Protein AF-0000000080019952 (afdb_homodimer)

Foldseek 3Di:
DPPPPQCQLAAPDDPLQLQFFAQLVPLAHWDDHNFWIFHPPPVCRDTWGQDPNATEREDPVQDPDDSVLPNPVVRHPDDDDDPVVVVVVVVFQDLDDFACLLVVLVVLVVVLCVVPVQFEEEEEAPQDPDPNCVVVVPDPSYHYAYEYCHDHPRHRYHYDLLGGRGAFQQGLEYEYEAPLQQDPDSLSSLVSVLRNHHAFRKYKYKYFALADDDPPPRGHDHDQQLRVVQSNQQWAFPDKFFRFFQLSSVLRVQLVVQLVVDDDPVVNVVSNSVSRNVRSCSRVCCVVCRPPQQRSVHGGMMMTMTTRHRDGHDPVNSVVPRRHDDDPDD/DPPPPQCQLAAPDDPLQLQFFAQLVPLAHWDDHNFWIFHPPPVCRDTWGQDPNATEREDPVQDPDDSVLPNPVVRHPDDDDDPVVVVVVVVFQDLDDFACLLVVLVVLVVVLCVVPVQFEEEEEAPQDPDPNCVVVVPDPSYHYAYEYCHDHPRHRYHYDLLGGRGAFQQGLEYEYEAPLQQDPDSLSSLVSVLRNHHAFRKYKYKYFALADDDPPPRGHDHDQQLRVVQSNQQWAFPDKFFRFFQLSSVLRVQLVVQLVVDDDPVVNVVSNSVSRNVRSCSRVCCVVCRPPQQRSVHGGMMMTMTTRHRDGHDPVNSVVPRRHDDDPDD

Sequence (660 aa):
MNTTATTNFPLKLTTSIQQLLCCPICYSRLALTPSQLECKNSQCRACFPVINETPILINEISSLFSINDFVNYNHSHLKPKSKLERLLINLIPGINLNITTKANYQKFIELLLEQNQNPRVLVIGGSVVGKGMEPLLSVPEIELIETDVAFGSRISVICDAHNLPFERGSFDGVVVQAVLEHVVDPNRCVEEIYRVLKPHGLVYSETPFMQQVHLGKYDFTRFTHLGHRRLFRKFAEIDSGAVCGPGMALAWSYQYFLLSFVSKPLTRALVKAFARITLFWLKYFDYYLINQPGTFDSASGYYFLGMKSEKILSDKELLTLYKGTQSSSFMNTTATTNFPLKLTTSIQQLLCCPICYSRLALTPSQLECKNSQCRACFPVINETPILINEISSLFSINDFVNYNHSHLKPKSKLERLLINLIPGINLNITTKANYQKFIELLLEQNQNPRVLVIGGSVVGKGMEPLLSVPEIELIETDVAFGSRISVICDAHNLPFERGSFDGVVVQAVLEHVVDPNRCVEEIYRVLKPHGLVYSETPFMQQVHLGKYDFTRFTHLGHRRLFRKFAEIDSGAVCGPGMALAWSYQYFLLSFVSKPLTRALVKAFARITLFWLKYFDYYLINQPGTFDSASGYYFLGMKSEKILSDKELLTLYKGTQSSSF

Radius of gyration: 26.47 Å; Cα contacts (8 Å, |Δi|>4): 1449; chains: 2; bounding box: 64×86×75 Å

pLDDT: mean 92.88, std 11.41, range [26.47, 98.95]

Structure (mmCIF, N/CA/C/O backbone):
data_AF-0000000080019952-model_v1
#
loop_
_entity.id
_entity.type
_entity.pdbx_description
1 polymer 'Methyltransferase type 11'
#
loop_
_atom_site.group_PDB
_atom_site.id
_atom_site.type_symbol
_atom_site.label_atom_id
_atom_site.label_alt_id
_atom_site.label_comp_id
_atom_site.label_asym_id
_atom_site.label_entity_id
_atom_site.label_seq_id
_atom_site.pdbx_PDB_ins_code
_atom_site.Cartn_x
_atom_site.Cartn_y
_atom_site.Cartn_z
_atom_site.occupancy
_atom_site.B_iso_or_equiv
_atom_site.auth_seq_id
_atom_site.auth_comp_id
_atom_site.auth_asym_id
_atom_site.auth_atom_id
_atom_site.pdbx_PDB_model_num
ATOM 1 N N . MET A 1 1 ? -35.501 48.909 16.985 1 26.47 1 MET A N 1
ATOM 2 C CA . MET A 1 1 ? -34.323 48.523 16.213 1 26.47 1 MET A CA 1
ATOM 3 C C . MET A 1 1 ? -33.602 47.35 16.869 1 26.47 1 MET A C 1
ATOM 5 O O . MET A 1 1 ? -32.896 47.528 17.863 1 26.47 1 MET A O 1
ATOM 9 N N . ASN A 1 2 ? -34.292 46.211 17.163 1 28.04 2 ASN A N 1
ATOM 10 C CA . ASN A 1 2 ? -33.883 44.975 17.822 1 28.04 2 ASN A CA 1
ATOM 11 C C . ASN A 1 2 ? -32.632 44.385 17.178 1 28.04 2 ASN A C 1
ATOM 13 O O . ASN A 1 2 ? -32.676 43.919 16.038 1 28.04 2 ASN A O 1
ATOM 17 N N . THR A 1 3 ? -31.439 44.998 17.419 1 31.35 3 THR A N 1
ATOM 18 C CA . THR A 1 3 ? -30.135 44.449 17.066 1 31.35 3 THR A CA 1
ATOM 19 C C . THR A 1 3 ? -30.026 42.991 17.502 1 31.35 3 THR A C 1
ATOM 21 O O . THR A 1 3 ? -29.983 42.697 18.699 1 31.35 3 THR A O 1
ATOM 24 N N . THR A 1 4 ? -30.791 42.094 16.897 1 32.56 4 THR A N 1
ATOM 25 C CA . THR A 1 4 ? -30.555 40.674 17.135 1 32.56 4 THR A CA 1
ATOM 26 C C . THR A 1 4 ? -29.06 40.378 17.199 1 32.56 4 THR A C 1
ATOM 28 O O . THR A 1 4 ? -28.339 40.578 16.219 1 32.56 4 THR A O 1
ATOM 31 N N . ALA A 1 5 ? -28.529 40.635 18.323 1 36.5 5 ALA A N 1
ATOM 32 C CA . ALA A 1 5 ? -27.183 40.166 18.641 1 36.5 5 ALA A CA 1
ATOM 33 C C . ALA A 1 5 ? -26.95 38.758 18.099 1 36.5 5 ALA A C 1
ATOM 35 O O . ALA A 1 5 ? -27.521 37.789 18.605 1 36.5 5 ALA A O 1
ATOM 36 N N . THR A 1 6 ? -26.87 38.527 16.767 1 37.59 6 THR A N 1
ATOM 37 C CA . THR A 1 6 ? -26.361 37.267 16.236 1 37.59 6 THR A CA 1
ATOM 38 C C . THR A 1 6 ? -25.173 36.774 17.059 1 37.59 6 THR A C 1
ATOM 40 O O . THR A 1 6 ? -24.116 37.409 17.074 1 37.59 6 THR A O 1
ATOM 43 N N . THR A 1 7 ? -25.314 36.374 18.241 1 39.52 7 THR A N 1
ATOM 44 C CA . THR A 1 7 ? -24.269 35.722 19.024 1 39.52 7 THR A CA 1
ATOM 45 C C . THR A 1 7 ? -23.422 34.81 18.141 1 39.52 7 THR A C 1
ATOM 47 O O . THR A 1 7 ? -23.85 33.711 17.783 1 39.52 7 THR A O 1
ATOM 50 N N . ASN A 1 8 ? -22.78 35.261 17.062 1 47.23 8 ASN A N 1
ATOM 51 C CA . ASN A 1 8 ? -21.89 34.591 16.119 1 47.23 8 ASN A CA 1
ATOM 52 C C . ASN A 1 8 ? -20.83 33.764 16.841 1 47.23 8 ASN A C 1
ATOM 54 O O . ASN A 1 8 ? -20.024 34.305 17.599 1 47.23 8 ASN A O 1
ATOM 58 N N . PHE A 1 9 ? -21.187 32.612 17.364 1 56.49 9 PHE A N 1
ATOM 59 C CA . PHE A 1 9 ? -20.141 31.713 17.836 1 56.49 9 PHE A CA 1
ATOM 60 C C . PHE A 1 9 ? -18.913 31.793 16.937 1 56.49 9 PHE A C 1
ATOM 62 O O . PHE A 1 9 ? -19.01 31.59 15.725 1 56.49 9 PHE A O 1
ATOM 69 N N . PRO A 1 10 ? -17.882 32.415 17.41 1 70.98 10 PRO A N 1
ATOM 70 C CA . PRO A 1 10 ? -16.713 32.669 16.565 1 70.98 10 PRO A CA 1
ATOM 71 C C . PRO A 1 10 ? -15.996 31.387 16.149 1 70.98 10 PRO A C 1
ATOM 73 O O . PRO A 1 10 ? -15.983 30.41 16.903 1 70.98 10 PRO A O 1
ATOM 76 N N . LEU A 1 11 ? -15.891 31.053 14.903 1 81.9 11 LEU A N 1
ATOM 77 C CA . LEU A 1 11 ? -15.007 30.02 14.376 1 81.9 11 LEU A CA 1
ATOM 78 C C . LEU A 1 11 ? -13.572 30.528 14.283 1 81.9 11 LEU A C 1
ATOM 80 O O . LEU A 1 11 ? -13.344 31.717 14.05 1 81.9 11 LEU A O 1
ATOM 84 N N . LYS A 1 12 ? -12.64 29.598 14.567 1 84.43 12 LYS A N 1
ATOM 85 C CA . LYS A 1 12 ? -11.224 29.899 14.379 1 84.43 12 LYS A CA 1
ATOM 86 C C . LYS A 1 12 ? -10.935 30.303 12.936 1 84.43 12 LYS A C 1
ATOM 88 O O . LYS A 1 12 ? -9.998 31.059 12.673 1 84.43 12 LYS A O 1
ATOM 93 N N . LEU A 1 13 ? -11.809 30.05 12.067 1 89.39 13 LEU A N 1
ATOM 94 C CA . LEU A 1 13 ? -11.633 30.295 10.64 1 89.39 13 LEU A CA 1
ATOM 95 C C . LEU A 1 13 ? -12.017 31.726 10.282 1 89.39 13 LEU A C 1
ATOM 97 O O . LEU A 1 13 ? -12.985 32.268 10.822 1 89.39 13 LEU A O 1
ATOM 101 N N . THR A 1 14 ? -11.277 32.297 9.392 1 88.14 14 THR A N 1
ATOM 102 C CA . THR A 1 14 ? -11.656 33.597 8.851 1 88.14 14 THR A CA 1
ATOM 103 C C . THR A 1 14 ? -12.99 33.508 8.115 1 88.14 14 THR A C 1
ATOM 105 O O . THR A 1 14 ? -13.415 32.421 7.719 1 88.14 14 THR A O 1
ATOM 108 N N . THR A 1 15 ? -13.59 34.621 7.928 1 89.21 15 THR A N 1
ATOM 109 C CA . THR A 1 15 ? -14.875 34.669 7.239 1 89.21 15 THR A CA 1
ATOM 110 C C . THR A 1 15 ? -14.744 34.138 5.815 1 89.21 15 THR A C 1
ATOM 112 O O . THR A 1 15 ? -15.628 33.43 5.327 1 89.21 15 THR A O 1
ATOM 115 N N . SER A 1 16 ? -13.672 34.461 5.248 1 90.39 16 SER A N 1
ATOM 116 C CA . SER A 1 16 ? -13.437 34.022 3.876 1 90.39 16 SER A CA 1
ATOM 117 C C . SER A 1 16 ? -13.369 32.501 3.786 1 90.39 16 SER A C 1
ATOM 119 O O . SER A 1 16 ? -13.876 31.907 2.833 1 90.39 16 SER A O 1
ATOM 121 N N . ILE A 1 17 ? -12.772 31.877 4.764 1 91.78 17 ILE A N 1
ATOM 122 C CA . ILE A 1 17 ? -12.631 30.425 4.759 1 91.78 17 ILE A CA 1
ATOM 123 C C . ILE A 1 17 ? -13.959 29.775 5.14 1 91.78 17 ILE A C 1
ATOM 125 O O . ILE A 1 17 ? -14.311 28.715 4.618 1 91.78 17 ILE A O 1
ATOM 129 N N . GLN A 1 18 ? -14.685 30.432 5.978 1 92.99 18 GLN A N 1
ATOM 130 C CA . GLN A 1 18 ? -15.992 29.92 6.375 1 92.99 18 GLN A CA 1
ATOM 131 C C . GLN A 1 18 ? -16.907 29.751 5.166 1 92.99 18 GLN A C 1
ATOM 133 O O . GLN A 1 18 ? -17.697 28.806 5.107 1 92.99 18 GLN A O 1
ATOM 138 N N . GLN A 1 19 ? -16.748 30.618 4.25 1 93.44 19 GLN A N 1
ATOM 139 C CA . GLN A 1 19 ? -17.589 30.606 3.058 1 93.44 19 GLN A CA 1
ATOM 140 C C . GLN A 1 19 ? -17.234 29.435 2.146 1 93.44 19 GLN A C 1
ATOM 142 O O . GLN A 1 19 ? -18.018 29.064 1.27 1 93.44 19 GLN A O 1
ATOM 147 N N . LEU A 1 20 ? -16.066 28.859 2.371 1 95.84 20 LEU A N 1
ATOM 148 C CA . LEU A 1 20 ? -15.613 27.75 1.54 1 95.84 20 LEU A CA 1
ATOM 149 C C . LEU A 1 20 ? -16.085 26.416 2.109 1 95.84 20 LEU A C 1
ATOM 151 O O . LEU A 1 20 ? -15.986 25.382 1.444 1 95.84 20 LEU A O 1
ATOM 155 N N . LEU A 1 21 ? -16.624 26.411 3.295 1 97.3 21 LEU A N 1
ATOM 156 C CA . LEU A 1 21 ? -17.043 25.172 3.94 1 97.3 21 LEU A CA 1
ATOM 157 C C . LEU A 1 21 ? -18.29 24.605 3.27 1 97.3 21 LEU A C 1
ATOM 159 O O . LEU A 1 21 ? -19.194 25.356 2.896 1 97.3 21 LEU A O 1
ATOM 163 N N . CYS A 1 22 ? -18.323 23.348 3.09 1 98.24 22 CYS A N 1
ATOM 164 C CA . CYS A 1 22 ? -19.511 22.65 2.61 1 98.24 22 CYS A CA 1
ATOM 165 C C . CYS A 1 22 ? -19.744 21.366 3.396 1 98.24 22 CYS A C 1
ATOM 167 O O . CYS A 1 22 ? -18.883 20.942 4.17 1 98.24 22 CYS A O 1
ATOM 169 N N . CYS A 1 23 ? -20.96 20.83 3.264 1 98.26 23 CYS A N 1
ATOM 170 C CA . CYS A 1 23 ? -21.339 19.593 3.939 1 98.26 23 CYS A CA 1
ATOM 171 C C . CYS A 1 23 ? -20.474 18.429 3.47 1 98.26 23 CYS A C 1
ATOM 173 O O . CYS A 1 23 ? -20.365 18.176 2.269 1 98.26 23 CYS A O 1
ATOM 175 N N . PRO A 1 24 ? -19.813 17.708 4.377 1 98.3 24 PRO A N 1
ATOM 176 C CA . PRO A 1 24 ? -18.972 16.583 3.962 1 98.3 24 PRO A CA 1
ATOM 177 C C . PRO A 1 24 ? -19.781 15.415 3.404 1 98.3 24 PRO A C 1
ATOM 179 O O . PRO A 1 24 ? -19.212 14.483 2.83 1 98.3 24 PRO A O 1
ATOM 182 N N . ILE A 1 25 ? -21.042 15.454 3.536 1 98.01 25 ILE A N 1
ATOM 183 C CA . ILE A 1 25 ? -21.903 14.359 3.103 1 98.01 25 ILE A CA 1
ATOM 184 C C . ILE A 1 25 ? -22.392 14.618 1.68 1 98.01 25 ILE A C 1
ATOM 186 O O . ILE A 1 25 ? -22.265 13.757 0.806 1 98.01 25 ILE A O 1
ATOM 190 N N . CYS A 1 26 ? -22.904 15.843 1.413 1 97.99 26 CYS A N 1
ATOM 191 C CA . CYS A 1 26 ? -23.534 16.073 0.118 1 97.99 26 CYS A CA 1
ATOM 192 C C . CYS A 1 26 ? -22.897 17.259 -0.595 1 97.99 26 CYS A C 1
ATOM 194 O O . CYS A 1 26 ? -23.301 17.611 -1.706 1 97.99 26 CYS A O 1
ATOM 196 N N . TYR A 1 27 ? -21.969 18.049 0.028 1 97.69 27 TYR A N 1
ATOM 197 C CA . TYR A 1 27 ? -21.167 19.14 -0.514 1 97.69 27 TYR A CA 1
ATOM 198 C C . TYR A 1 27 ? -22.016 20.388 -0.726 1 97.69 27 TYR A C 1
ATOM 200 O O . TYR A 1 27 ? -21.619 21.3 -1.455 1 97.69 27 TYR A O 1
ATOM 208 N N . SER A 1 28 ? -23.197 20.449 -0.088 1 97.83 28 SER A N 1
ATOM 209 C CA . SER A 1 28 ? -24.005 21.664 -0.109 1 97.83 28 SER A CA 1
ATOM 210 C C . SER A 1 28 ? -23.497 22.684 0.905 1 97.83 28 SER A C 1
ATOM 212 O O . SER A 1 28 ? -22.67 22.358 1.759 1 97.83 28 SER A O 1
ATOM 214 N N . ARG A 1 29 ? -24.035 23.859 0.804 1 96.44 29 ARG A N 1
ATOM 215 C CA . ARG A 1 29 ? -23.629 24.947 1.688 1 96.44 29 ARG A CA 1
ATOM 216 C C . ARG A 1 29 ? -24.074 24.681 3.122 1 96.44 29 ARG A C 1
ATOM 218 O O . ARG A 1 29 ? -25.063 23.982 3.352 1 96.44 29 ARG A O 1
ATOM 225 N N . LEU A 1 30 ? -23.301 25.255 4.015 1 96.23 30 LEU A N 1
ATOM 226 C CA . LEU A 1 30 ? -23.604 25.148 5.438 1 96.23 30 LEU A CA 1
ATOM 227 C C . LEU A 1 30 ? -24.073 26.488 5.995 1 96.23 30 LEU A C 1
ATOM 229 O O . LEU A 1 30 ? -23.637 27.545 5.532 1 96.23 30 LEU A O 1
ATOM 233 N N . ALA A 1 31 ? -24.954 26.423 6.919 1 93.24 31 ALA A N 1
ATOM 234 C CA . ALA A 1 31 ? -25.39 27.608 7.653 1 93.24 31 ALA A CA 1
ATOM 235 C C . ALA A 1 31 ? -24.92 27.557 9.104 1 93.24 31 ALA A C 1
ATOM 237 O O . ALA A 1 31 ? -25.055 26.53 9.772 1 93.24 31 ALA A O 1
ATOM 238 N N . LEU A 1 32 ? -24.274 28.605 9.486 1 89.61 32 LEU A N 1
ATOM 239 C CA . LEU A 1 32 ? -23.844 28.699 10.877 1 89.61 32 LEU A CA 1
ATOM 240 C C . LEU A 1 32 ? -25.001 29.124 11.775 1 89.61 32 LEU A C 1
ATOM 242 O O . LEU A 1 32 ? -25.668 30.124 11.503 1 89.61 32 LEU A O 1
ATOM 246 N N . THR A 1 33 ? -25.254 28.302 12.732 1 85 33 THR A N 1
ATOM 247 C CA . THR A 1 33 ? -26.196 28.634 13.795 1 85 33 THR A CA 1
ATOM 248 C C . THR A 1 33 ? -25.463 28.863 15.114 1 85 33 THR A C 1
ATOM 250 O O . THR A 1 33 ? -24.24 28.725 15.184 1 85 33 THR A O 1
ATOM 253 N N . PRO A 1 34 ? -26.113 29.357 16.169 1 79.3 34 PRO A N 1
ATOM 254 C CA . PRO A 1 34 ? -25.426 29.693 17.418 1 79.3 34 PRO A CA 1
ATOM 255 C C . PRO A 1 34 ? -24.64 28.518 17.995 1 79.3 34 PRO A C 1
ATOM 257 O O . PRO A 1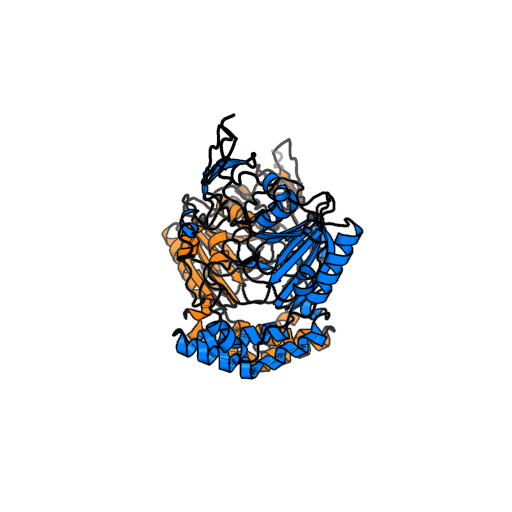 34 ? -23.676 28.72 18.738 1 79.3 34 PRO A O 1
ATOM 260 N N . SER A 1 35 ? -24.95 27.304 17.578 1 79.35 35 SER A N 1
ATOM 261 C CA . SER A 1 35 ? -24.266 26.223 18.281 1 79.35 35 SER A CA 1
ATOM 262 C C . SER A 1 35 ? -23.705 25.196 17.303 1 79.35 35 SER A C 1
ATOM 264 O O . SER A 1 35 ? -22.974 24.287 17.701 1 79.35 35 SER A O 1
ATOM 266 N N . GLN A 1 36 ? -24.031 25.308 16.099 1 92.37 36 GLN A N 1
ATOM 267 C CA . GLN A 1 36 ? -23.65 24.242 15.178 1 92.37 36 GLN A CA 1
ATOM 268 C C . GLN A 1 36 ? -23.702 24.723 13.73 1 92.37 36 GLN A C 1
ATOM 270 O O . GLN A 1 36 ? -24.103 25.857 13.461 1 92.37 36 GLN A O 1
ATOM 275 N N . LEU A 1 37 ? -23.138 23.974 12.878 1 95.3 37 LEU A N 1
ATOM 276 C CA . LEU A 1 37 ? -23.286 24.133 11.435 1 95.3 37 LEU A CA 1
ATOM 277 C C . LEU A 1 37 ? -24.325 23.162 10.885 1 95.3 37 LEU A C 1
ATOM 279 O O . LEU A 1 37 ? -24.332 21.983 11.245 1 95.3 37 LEU A O 1
ATOM 283 N N . GLU A 1 38 ? -25.213 23.699 9.995 1 96.09 38 GLU A N 1
ATOM 284 C CA . GLU A 1 38 ? -26.286 22.874 9.449 1 96.09 38 GLU A CA 1
ATOM 285 C C . GLU A 1 38 ? -26.264 22.879 7.923 1 96.09 38 GLU A C 1
ATOM 287 O O . GLU A 1 38 ? -26.087 23.93 7.303 1 96.09 38 GLU A O 1
ATOM 292 N N . CYS A 1 39 ? -26.428 21.694 7.365 1 97.36 39 CYS A N 1
ATOM 293 C CA . CYS A 1 39 ? -26.502 21.582 5.912 1 97.36 39 CYS A CA 1
ATOM 294 C C . CYS A 1 39 ? -27.765 22.245 5.377 1 97.36 39 CYS A C 1
ATOM 296 O O . CYS A 1 39 ? -28.86 22.01 5.891 1 97.36 39 CYS A O 1
ATOM 298 N N . LYS A 1 40 ? -27.697 23.021 4.294 1 96.12 40 LYS A N 1
ATOM 299 C CA . LYS A 1 40 ? -28.821 23.773 3.743 1 96.12 40 LYS A CA 1
ATOM 300 C C . LYS A 1 40 ? -29.638 22.915 2.782 1 96.12 40 LYS A C 1
ATOM 302 O O . LYS A 1 40 ? -30.721 23.317 2.35 1 96.12 40 LYS A O 1
ATOM 307 N N . ASN A 1 41 ? -29.013 21.783 2.345 1 96.85 41 ASN A N 1
ATOM 308 C CA . ASN A 1 41 ? -29.767 20.845 1.521 1 96.85 41 ASN A CA 1
ATOM 309 C C . ASN A 1 41 ? -30.901 20.193 2.307 1 96.85 41 ASN A C 1
ATOM 311 O O . ASN A 1 41 ? -30.654 19.442 3.253 1 96.85 41 ASN A O 1
ATOM 315 N N . SER A 1 42 ? -32.147 20.326 1.89 1 95.04 42 SER A N 1
ATOM 316 C CA . SER A 1 42 ? -33.336 19.873 2.606 1 95.04 42 SER A CA 1
ATOM 317 C C . SER A 1 42 ? -33.396 18.35 2.668 1 95.04 42 SER A C 1
ATOM 319 O O . SER A 1 42 ? -34.039 17.785 3.556 1 95.04 42 SER A O 1
ATOM 321 N N . GLN A 1 43 ? -32.721 17.668 1.814 1 96.27 43 GLN A N 1
ATOM 322 C CA . GLN A 1 43 ? -32.721 16.209 1.816 1 96.27 43 GLN A CA 1
ATOM 323 C C . GLN A 1 43 ? -31.679 15.661 2.786 1 96.27 43 GLN A C 1
ATOM 325 O O . GLN A 1 43 ? -31.854 14.576 3.346 1 96.27 43 GLN A O 1
ATOM 330 N N . CYS A 1 44 ? -30.6 16.347 3.053 1 96.06 44 CYS A N 1
ATOM 331 C CA . CYS A 1 44 ? -29.504 15.914 3.913 1 96.06 44 CYS A CA 1
ATOM 332 C C . CYS A 1 44 ? -29.715 16.388 5.345 1 96.06 44 CYS A C 1
ATOM 334 O O . CYS A 1 44 ? -29.755 15.578 6.273 1 96.06 44 CYS A O 1
ATOM 336 N N . ARG A 1 45 ? -29.842 17.606 5.724 1 92.46 45 ARG A N 1
ATOM 337 C CA . ARG A 1 45 ? -30.159 18.28 6.979 1 92.46 45 ARG A CA 1
ATOM 338 C C . ARG A 1 45 ? -29.156 17.912 8.067 1 92.46 45 ARG A C 1
ATOM 340 O O . ARG A 1 45 ? -29.486 17.931 9.255 1 92.46 45 ARG A O 1
ATOM 347 N N . ALA A 1 46 ? -27.964 17.47 7.631 1 96.28 46 ALA A N 1
ATOM 348 C CA . ALA A 1 46 ? -26.938 17.095 8.601 1 96.28 46 ALA A CA 1
ATOM 349 C C . ALA A 1 46 ? -26.541 18.287 9.468 1 96.28 46 ALA A C 1
ATOM 351 O O . ALA A 1 46 ? -26.537 19.428 9.002 1 96.28 46 ALA A O 1
ATOM 352 N N . CYS A 1 47 ? -26.245 18.008 10.736 1 95.96 47 CYS A N 1
ATOM 353 C CA . CYS A 1 47 ? -25.794 19.003 11.702 1 95.96 47 CYS A CA 1
ATOM 354 C C . CYS A 1 47 ? -24.42 18.644 12.255 1 95.96 47 CYS A C 1
ATOM 356 O O . CYS A 1 47 ? -24.139 17.474 12.518 1 95.96 47 CYS A O 1
ATOM 358 N N . PHE A 1 48 ? -23.609 19.614 12.39 1 96.87 48 PHE A N 1
ATOM 359 C CA . PHE A 1 48 ? -22.237 19.422 12.845 1 96.87 48 PHE A CA 1
ATOM 360 C C . PHE A 1 48 ? -21.914 20.359 14.003 1 96.87 48 PHE A C 1
ATOM 362 O O . PHE A 1 48 ? -22.029 21.579 13.871 1 96.87 48 PHE A O 1
ATOM 369 N N . PRO A 1 49 ? -21.496 19.873 15.109 1 95.04 49 PRO A N 1
ATOM 370 C CA . PRO A 1 49 ? -21.21 20.726 16.266 1 95.04 49 PRO A CA 1
ATOM 371 C C . PRO A 1 49 ? -19.917 21.522 16.106 1 95.04 49 PRO A C 1
ATOM 373 O O . PRO A 1 49 ? -19.081 21.187 15.264 1 95.04 49 PRO A O 1
ATOM 376 N N . VAL A 1 50 ? -19.792 22.599 16.854 1 93.96 50 VAL A N 1
ATOM 377 C CA . VAL A 1 50 ? -18.583 23.403 16.999 1 93.96 50 VAL A CA 1
ATOM 378 C C . VAL A 1 50 ? -18.059 23.296 18.43 1 93.96 50 VAL A C 1
ATOM 380 O O . VAL A 1 50 ? -18.764 23.636 19.382 1 93.96 50 VAL A O 1
ATOM 383 N N . ILE A 1 51 ? -16.883 22.733 18.501 1 90.32 51 ILE A N 1
ATOM 384 C CA . ILE A 1 51 ? -16.262 22.541 19.807 1 90.32 51 ILE A CA 1
ATOM 385 C C . ILE A 1 51 ? -15.011 23.41 19.916 1 90.32 51 ILE A C 1
ATOM 387 O O . ILE A 1 51 ? -14.082 23.275 19.116 1 90.32 51 ILE A O 1
ATOM 391 N N . ASN A 1 52 ? -14.939 24.312 20.923 1 87.27 52 ASN A N 1
ATOM 392 C CA . ASN A 1 52 ? -13.807 25.216 21.095 1 87.27 52 ASN A CA 1
ATOM 393 C 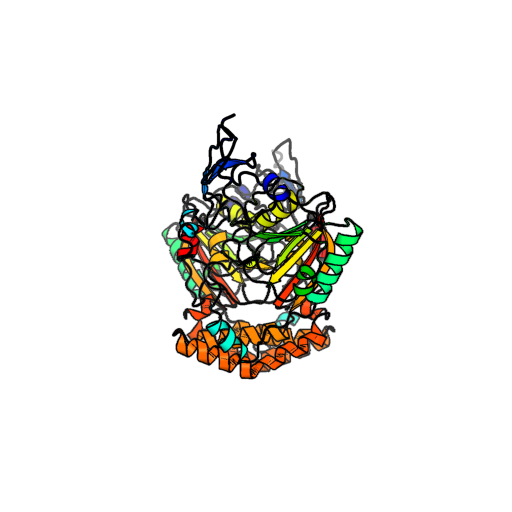C . ASN A 1 52 ? -13.48 25.957 19.802 1 87.27 52 ASN A C 1
ATOM 395 O O . ASN A 1 52 ? -12.341 25.922 19.333 1 87.27 52 ASN A O 1
ATOM 399 N N . GLU A 1 53 ? -14.538 26.456 19.163 1 90.73 53 GLU A N 1
ATOM 400 C CA . GLU A 1 53 ? -14.46 27.287 17.965 1 90.73 53 GLU A CA 1
ATOM 401 C C . GLU A 1 53 ? -14.018 26.471 16.754 1 90.73 53 GLU A C 1
ATOM 403 O O . GLU A 1 53 ? -13.67 27.032 15.713 1 90.73 53 GLU A O 1
ATOM 408 N N . THR A 1 54 ? -13.95 25.164 16.907 1 93.13 54 THR A N 1
ATOM 409 C CA . THR A 1 54 ? -13.548 24.276 15.822 1 93.13 54 THR A CA 1
ATOM 410 C C . THR A 1 54 ? -14.724 23.422 15.358 1 93.13 54 THR A C 1
ATOM 412 O O . THR A 1 54 ? -15.249 22.611 16.123 1 93.13 54 THR A O 1
ATOM 415 N N . PRO A 1 55 ? -15.162 23.602 14.137 1 95.76 55 PRO A N 1
ATOM 416 C CA . PRO A 1 55 ? -16.24 22.743 13.642 1 95.76 55 PRO A CA 1
ATOM 417 C C . PRO A 1 55 ? -15.801 21.292 13.456 1 95.76 55 PRO A C 1
ATOM 419 O O . PRO A 1 55 ? -14.671 21.035 13.033 1 95.76 55 PRO A O 1
ATOM 422 N N . ILE A 1 56 ? -16.669 20.341 13.784 1 95.94 56 ILE A N 1
ATOM 423 C CA . ILE A 1 56 ? -16.466 18.911 13.582 1 95.94 56 ILE A CA 1
ATOM 424 C C . ILE A 1 56 ? -17.274 18.441 12.374 1 95.94 56 ILE A C 1
ATOM 426 O O . ILE A 1 56 ? -18.462 18.133 12.497 1 95.94 56 ILE A O 1
ATOM 430 N N . LEU A 1 57 ? -16.66 18.378 11.242 1 97.73 57 LEU A N 1
ATOM 431 C CA . LEU A 1 57 ? -17.329 18.037 9.991 1 97.73 57 LEU A CA 1
ATOM 432 C C . LEU A 1 57 ? -16.915 16.649 9.514 1 97.73 57 LEU A C 1
ATOM 434 O O . LEU A 1 57 ? -16.019 16.517 8.678 1 97.73 57 LEU A O 1
ATOM 438 N N . ILE A 1 58 ? -17.556 15.631 9.987 1 97.18 58 ILE A N 1
ATOM 439 C CA . ILE A 1 58 ? -17.215 14.242 9.699 1 97.18 58 ILE A CA 1
ATOM 440 C C . ILE A 1 58 ? -18.403 13.546 9.038 1 97.18 58 ILE A C 1
ATOM 442 O O . ILE A 1 58 ? -19.532 13.631 9.529 1 97.18 58 ILE A O 1
ATOM 446 N N . ASN A 1 59 ? -18.236 12.978 7.906 1 97.46 59 ASN A N 1
ATOM 447 C CA . ASN A 1 59 ? -19.167 12.004 7.347 1 97.46 59 ASN A CA 1
ATOM 448 C C . ASN A 1 59 ? -19.003 10.634 7.998 1 97.46 59 ASN A C 1
ATOM 450 O O . ASN A 1 59 ? -18.161 9.839 7.577 1 97.46 59 ASN A O 1
ATOM 454 N N . GLU A 1 60 ? -19.8 10.286 8.919 1 94.44 60 GLU A N 1
ATOM 455 C CA . GLU A 1 60 ? -19.612 9.121 9.777 1 94.44 60 GLU A CA 1
ATOM 456 C C . GLU A 1 60 ? -19.792 7.823 8.994 1 94.44 60 GLU A C 1
ATOM 458 O O . GLU A 1 60 ? -19.296 6.771 9.403 1 94.44 60 GLU A O 1
ATOM 463 N N . ILE A 1 61 ? -20.495 7.892 7.888 1 91.92 61 ILE A N 1
ATOM 464 C CA . ILE A 1 61 ? -20.743 6.704 7.078 1 91.92 61 ILE A CA 1
ATOM 465 C C . ILE A 1 61 ? -19.447 6.259 6.405 1 91.92 61 ILE A C 1
ATOM 467 O O . ILE A 1 61 ? -19.214 5.062 6.222 1 91.92 61 ILE A O 1
ATOM 471 N N . SER A 1 62 ? -18.563 7.177 6.121 1 91.38 62 SER A N 1
ATOM 472 C CA . SER A 1 62 ? -17.368 6.869 5.342 1 91.38 62 SER A CA 1
ATOM 473 C C . SER A 1 62 ? -16.101 7.084 6.164 1 91.38 62 SER A C 1
ATOM 475 O O . SER A 1 62 ? -15 7.144 5.614 1 91.38 62 SER A O 1
ATOM 477 N N . SER A 1 63 ? -16.32 7.282 7.48 1 94.73 63 SER A N 1
ATOM 478 C CA . SER A 1 63 ? -15.173 7.59 8.328 1 94.73 63 SER A CA 1
ATOM 479 C C . SER A 1 63 ? -14.989 6.535 9.414 1 94.73 63 SER A C 1
ATOM 481 O O . SER A 1 63 ? -15.954 5.889 9.829 1 94.73 63 SER A O 1
ATOM 483 N N . LEU A 1 64 ? -13.754 6.387 9.758 1 94.03 64 LEU A N 1
ATOM 484 C CA . LEU A 1 64 ? -13.431 5.569 10.922 1 94.03 64 LEU A CA 1
ATOM 485 C C . LEU A 1 64 ? -13.893 6.247 12.208 1 94.03 64 LEU A C 1
ATOM 487 O O . LEU A 1 64 ? -14.005 5.598 13.25 1 94.03 64 LEU A O 1
ATOM 491 N N . PHE A 1 65 ? -14.126 7.517 12.12 1 93.44 65 PHE A N 1
ATOM 492 C CA . PHE A 1 65 ? -14.427 8.326 13.295 1 93.44 65 PHE A CA 1
ATOM 493 C C . PHE A 1 65 ? -15.889 8.756 13.297 1 93.44 65 PHE A C 1
ATOM 495 O O . PHE A 1 65 ? -16.514 8.851 12.239 1 93.44 65 PHE A O 1
ATOM 502 N N . SER A 1 66 ? -16.357 8.95 14.493 1 93.25 66 SER A N 1
ATOM 503 C CA . SER A 1 66 ? -17.681 9.525 14.707 1 93.25 66 SER A CA 1
ATOM 504 C C . SER A 1 66 ? -17.586 10.925 15.305 1 93.25 66 SER A C 1
ATOM 506 O O . SER A 1 66 ? -16.577 11.275 15.922 1 93.25 66 SER A O 1
ATOM 508 N N . ILE A 1 67 ? -18.586 11.692 15.058 1 94.26 67 ILE A N 1
ATOM 509 C CA . ILE A 1 67 ? -18.643 13.032 15.632 1 94.26 67 ILE A CA 1
ATOM 510 C C . ILE A 1 67 ? -18.516 12.948 17.151 1 94.26 67 ILE A C 1
ATOM 512 O O . ILE A 1 67 ? -17.818 13.757 17.767 1 94.26 67 ILE A O 1
ATOM 516 N N . ASN A 1 68 ? -19.094 11.943 17.727 1 92.1 68 ASN A N 1
ATOM 517 C CA . ASN A 1 68 ? -19.087 11.751 19.173 1 92.1 68 ASN A CA 1
ATOM 518 C C . ASN A 1 68 ? -17.671 11.55 19.705 1 92.1 68 ASN A C 1
ATOM 520 O O . ASN A 1 68 ? -17.411 11.769 20.889 1 92.1 68 ASN A O 1
ATOM 524 N N . ASP A 1 69 ? -16.738 11.149 18.855 1 91.03 69 ASP A N 1
ATOM 525 C CA . ASP A 1 69 ? -15.349 10.954 19.26 1 91.03 69 ASP A CA 1
ATOM 526 C C . ASP A 1 69 ? -14.692 12.284 19.625 1 91.03 69 ASP A C 1
ATOM 528 O O . ASP A 1 69 ? -13.645 12.307 20.276 1 91.03 69 ASP A O 1
ATOM 532 N N . PHE A 1 70 ? -15.307 13.375 19.232 1 91.29 70 PHE A N 1
ATOM 533 C CA . PHE A 1 70 ? -14.635 14.665 19.343 1 91.29 70 PHE A CA 1
ATOM 534 C C . PHE A 1 70 ? -15.414 15.604 20.256 1 91.29 70 PHE A C 1
ATOM 536 O O . PHE A 1 70 ? -14.964 16.717 20.538 1 91.29 70 PHE A O 1
ATOM 543 N N . VAL A 1 71 ? -16.555 15.242 20.675 1 87.18 71 VAL A N 1
ATOM 544 C CA . VAL A 1 71 ? -17.408 16.109 21.482 1 87.18 71 VAL A CA 1
ATOM 545 C C . VAL A 1 71 ? -16.754 16.358 22.84 1 87.18 71 VAL A C 1
ATOM 547 O O . VAL A 1 71 ? -16.822 17.467 23.374 1 87.18 71 VAL A O 1
ATOM 550 N N . ASN A 1 72 ? -16.173 15.22 23.256 1 81.52 72 ASN A N 1
ATOM 551 C CA . ASN A 1 72 ? -15.39 15.412 24.472 1 81.52 72 ASN A CA 1
ATOM 552 C C . ASN A 1 72 ? -13.933 15.737 24.155 1 81.52 72 ASN A C 1
ATOM 554 O O . ASN A 1 72 ? -13.138 14.837 23.879 1 81.52 72 ASN A O 1
ATOM 558 N N . TYR A 1 73 ? -13.614 16.907 24.238 1 73.91 73 TYR A N 1
ATOM 559 C CA . TYR A 1 73 ? -12.309 17.433 23.853 1 73.91 73 TYR A CA 1
ATOM 560 C C . TYR A 1 73 ? -11.188 16.698 24.577 1 73.91 73 TYR A C 1
ATOM 562 O O . TYR A 1 73 ? -10.134 16.432 23.995 1 73.91 73 TYR A O 1
ATOM 570 N N . ASN A 1 74 ? -11.473 16.329 25.759 1 67.14 74 ASN A N 1
ATOM 571 C CA . ASN A 1 74 ? -10.444 15.74 26.609 1 67.14 74 ASN A CA 1
ATOM 572 C C . ASN A 1 74 ? -10.263 14.252 26.322 1 67.14 74 ASN A C 1
ATOM 574 O O . ASN A 1 74 ? -9.276 13.649 26.746 1 67.14 74 ASN A O 1
ATOM 578 N N . HIS A 1 75 ? -11.201 13.713 25.618 1 64.79 75 HIS A N 1
ATOM 579 C CA . HIS A 1 75 ? -11.134 12.277 25.371 1 64.79 75 HIS A CA 1
ATOM 580 C C . HIS A 1 75 ? -10.885 11.983 23.895 1 64.79 75 HIS A C 1
ATOM 582 O O . HIS A 1 75 ? -11.289 10.933 23.391 1 64.79 75 HIS A O 1
ATOM 588 N N . SER A 1 76 ? -10.054 12.705 23.372 1 65.77 76 SER A N 1
ATOM 589 C CA . SER A 1 76 ? -9.819 12.407 21.963 1 65.77 76 SER A CA 1
ATOM 590 C C . SER A 1 76 ? -8.969 11.152 21.798 1 65.77 76 SER A C 1
ATOM 592 O O . SER A 1 76 ? -8.076 10.889 22.607 1 65.77 76 SER A O 1
ATOM 594 N N . HIS A 1 77 ? -9.383 10.262 20.89 1 68.68 77 HIS A N 1
ATOM 595 C CA . HIS A 1 77 ? -8.774 8.958 20.655 1 68.68 77 HIS A CA 1
ATOM 596 C C . HIS A 1 77 ? -7.349 9.102 20.132 1 68.68 77 HIS A C 1
ATOM 598 O O . HIS A 1 77 ? -6.481 8.286 20.45 1 68.68 77 HIS A O 1
ATOM 604 N N . LEU A 1 78 ? -7.099 10.133 19.384 1 77.54 78 LEU A N 1
ATOM 605 C CA . LEU A 1 78 ? -5.778 10.392 18.821 1 77.54 78 LEU A CA 1
ATOM 606 C C . LEU A 1 78 ? -5.16 11.642 19.439 1 77.54 78 LEU A C 1
ATOM 608 O O . LEU A 1 78 ? -5.738 12.728 19.362 1 77.54 78 LEU A O 1
ATOM 612 N N . LYS A 1 79 ? -4.196 11.464 20.293 1 72.86 79 LYS A N 1
ATOM 613 C CA . LYS A 1 79 ? -3.57 12.604 20.956 1 72.86 79 LYS A CA 1
ATOM 614 C C . LYS A 1 79 ? -2.062 12.618 20.719 1 72.86 79 LYS A C 1
ATOM 616 O O . LYS A 1 79 ? -1.43 11.562 20.647 1 72.86 79 LYS A O 1
ATOM 621 N N . PRO A 1 80 ? -1.661 13.82 20.593 1 73.35 80 PRO A N 1
ATOM 622 C CA . PRO A 1 80 ? -0.199 13.909 20.563 1 73.35 80 PRO A CA 1
ATOM 623 C C . PRO A 1 80 ? 0.446 13.476 21.877 1 73.35 80 PRO A C 1
ATOM 625 O O . PRO A 1 80 ? -0.209 13.488 22.923 1 73.35 80 PRO A O 1
ATOM 628 N N . LYS A 1 81 ? 1.611 12.982 21.898 1 74.64 81 LYS A N 1
ATOM 629 C CA . LYS A 1 81 ? 2.37 12.664 23.104 1 74.64 81 LYS A CA 1
ATOM 630 C C . LYS A 1 81 ? 2.532 13.894 23.993 1 74.64 81 LYS A C 1
ATOM 632 O O . LYS A 1 81 ? 2.603 15.02 23.496 1 74.64 81 LYS A O 1
ATOM 637 N N . SER A 1 82 ? 2.588 13.63 25.148 1 74.54 82 SER A N 1
ATOM 638 C CA . SER A 1 82 ? 2.748 14.732 26.092 1 74.54 82 SER A CA 1
ATOM 639 C C . SER A 1 82 ? 4.085 15.439 25.895 1 74.54 82 SER A C 1
ATOM 641 O O . SER A 1 82 ? 5.024 14.86 25.344 1 74.54 82 SER A O 1
ATOM 643 N N . LYS A 1 83 ? 4.167 16.615 26.326 1 77.91 83 LYS A N 1
ATOM 644 C CA . LYS A 1 83 ? 5.397 17.396 26.229 1 77.91 83 LYS A CA 1
ATOM 645 C C . LYS A 1 83 ? 6.547 16.7 26.952 1 77.91 83 LYS A C 1
ATOM 647 O O . LYS A 1 83 ? 7.67 16.657 26.444 1 77.91 83 LYS A O 1
ATOM 652 N N . LEU A 1 84 ? 6.201 16.182 28.09 1 79.81 84 LEU A N 1
ATOM 653 C CA . LEU A 1 84 ? 7.224 15.487 28.863 1 79.81 84 LEU A CA 1
ATOM 654 C C . LEU A 1 84 ? 7.735 14.262 28.112 1 79.81 84 LEU A C 1
ATOM 656 O O . LEU A 1 84 ? 8.942 14.013 28.071 1 79.81 84 LEU A O 1
ATOM 660 N N . GLU A 1 85 ? 6.782 13.529 27.582 1 79.94 85 GLU A N 1
ATOM 661 C CA . GLU A 1 85 ? 7.158 12.352 26.805 1 79.94 85 GLU A CA 1
ATOM 662 C C . GLU A 1 85 ? 8.035 12.733 25.616 1 79.94 85 GLU A C 1
ATOM 664 O O . GLU A 1 85 ? 9.037 12.07 25.339 1 79.94 85 GLU A O 1
ATOM 669 N N . ARG A 1 86 ? 7.709 13.763 25.046 1 79.26 86 ARG A N 1
ATOM 670 C CA . ARG A 1 86 ? 8.476 14.227 23.894 1 79.26 86 ARG A CA 1
ATOM 671 C C . ARG A 1 86 ? 9.874 14.67 24.311 1 79.26 86 ARG A C 1
ATOM 673 O O . ARG A 1 86 ? 10.853 14.39 23.615 1 79.26 86 ARG A O 1
ATOM 680 N N . LEU A 1 87 ? 9.943 15.345 25.415 1 78.01 87 LEU A N 1
ATOM 681 C CA . LEU A 1 87 ? 11.232 15.792 25.932 1 78.01 87 LEU A CA 1
ATOM 682 C C . LEU A 1 87 ? 12.138 14.604 26.236 1 78.01 87 LEU A C 1
ATOM 684 O O . LEU A 1 87 ? 13.323 14.619 25.894 1 78.01 87 LEU A O 1
ATOM 688 N N . LEU A 1 88 ? 11.603 13.567 26.818 1 80.27 88 LEU A N 1
ATOM 689 C CA . LEU A 1 88 ? 12.382 12.391 27.188 1 80.27 88 LEU A CA 1
ATOM 690 C C . LEU A 1 88 ? 12.862 11.645 25.947 1 80.27 88 LEU A C 1
ATOM 692 O O . LEU A 1 88 ? 14.005 11.185 25.898 1 80.27 88 LEU A O 1
ATOM 696 N N . ILE A 1 89 ? 11.959 11.672 24.989 1 78.61 89 ILE A N 1
ATOM 697 C CA . ILE A 1 89 ? 12.29 11.005 23.734 1 78.61 89 ILE A CA 1
ATOM 698 C C . ILE A 1 89 ? 13.428 11.749 23.039 1 78.61 89 ILE A C 1
ATOM 700 O O . ILE A 1 89 ? 14.309 11.128 22.44 1 78.61 89 ILE A O 1
ATOM 704 N N . ASN A 1 90 ? 13.49 13.033 23.192 1 81.43 90 ASN A N 1
ATOM 705 C CA . ASN A 1 90 ? 14.467 13.863 22.496 1 81.43 90 ASN A CA 1
ATOM 706 C C . ASN A 1 90 ? 15.828 13.825 23.185 1 81.43 90 ASN A C 1
ATOM 708 O O . ASN A 1 90 ? 16.82 14.308 22.637 1 81.43 90 ASN A O 1
ATOM 712 N N . LEU A 1 91 ? 15.894 13.21 24.308 1 84.87 91 LEU A N 1
ATOM 713 C CA . LEU A 1 91 ? 17.158 13.069 25.022 1 84.87 91 LEU A CA 1
ATOM 714 C C . LEU A 1 91 ? 18.01 11.964 24.407 1 84.87 91 LEU A C 1
ATOM 716 O O . LEU A 1 91 ? 19.219 11.901 24.643 1 84.87 91 LEU A O 1
ATOM 720 N N . ILE A 1 92 ? 17.39 11.119 23.706 1 89.35 92 ILE A N 1
ATOM 721 C CA . ILE A 1 92 ? 18.071 10.037 23.004 1 89.35 92 ILE A CA 1
ATOM 722 C C . ILE A 1 92 ? 18.208 10.387 21.524 1 89.35 92 ILE A C 1
ATOM 724 O O . ILE A 1 92 ? 17.312 11 20.939 1 89.35 92 ILE A O 1
ATOM 728 N N . PRO A 1 93 ? 19.357 10.093 20.936 1 90.91 93 PRO A N 1
ATOM 729 C CA . PRO A 1 93 ? 19.509 10.414 19.515 1 90.91 93 PRO A CA 1
ATOM 730 C C . PRO A 1 93 ? 18.378 9.848 18.658 1 90.91 93 PRO A C 1
ATOM 732 O O . PRO A 1 93 ? 17.936 8.718 18.881 1 90.91 93 PRO A O 1
ATOM 735 N N . GLY A 1 94 ? 17.882 10.639 17.801 1 90.61 94 GLY A N 1
ATOM 736 C CA . GLY A 1 94 ? 16.85 10.182 16.885 1 90.61 94 GLY A CA 1
ATOM 737 C C . GLY A 1 94 ? 17.398 9.376 15.722 1 90.61 94 GLY A C 1
ATOM 738 O O . GLY A 1 94 ? 18.57 9.511 15.365 1 90.61 94 GLY A O 1
ATOM 739 N N . ILE A 1 95 ? 16.565 8.534 15.191 1 92.54 95 ILE A N 1
ATOM 740 C CA . ILE A 1 95 ? 16.985 7.773 14.019 1 92.54 95 ILE A CA 1
ATOM 741 C C . ILE A 1 95 ? 16.234 8.27 12.786 1 92.54 95 ILE A C 1
ATOM 743 O O . ILE A 1 95 ? 16.406 7.734 11.688 1 92.54 95 ILE A O 1
ATOM 747 N N . ASN A 1 96 ? 15.418 9.274 12.977 1 92.31 96 ASN A N 1
ATOM 748 C CA . ASN A 1 96 ? 14.697 9.877 11.861 1 92.31 96 ASN A CA 1
ATOM 749 C C . ASN A 1 96 ? 15.502 11.001 11.215 1 92.31 96 ASN A C 1
ATOM 751 O O . ASN A 1 96 ? 16.143 11.791 11.911 1 92.31 96 ASN A O 1
ATOM 755 N N . LEU A 1 97 ? 15.578 10.974 9.929 1 93.54 97 LEU A N 1
ATOM 756 C CA . LEU A 1 97 ? 16.275 12.016 9.183 1 93.54 97 LEU A CA 1
ATOM 757 C C . LEU A 1 97 ? 15.587 12.281 7.848 1 93.54 97 LEU A C 1
ATOM 759 O O . LEU A 1 97 ? 15.553 11.408 6.978 1 93.54 97 LEU A O 1
ATOM 763 N N . ASN A 1 98 ? 14.966 13.397 7.751 1 93.65 98 ASN A N 1
ATOM 764 C CA . ASN A 1 98 ? 14.398 13.877 6.496 1 93.65 98 ASN A CA 1
ATOM 765 C C . ASN A 1 98 ? 15.358 14.814 5.769 1 93.65 98 ASN A C 1
ATOM 767 O O . ASN A 1 98 ? 15.611 15.929 6.228 1 93.65 98 ASN A O 1
ATOM 771 N N . ILE A 1 99 ? 15.839 14.45 4.675 1 94.66 99 ILE A N 1
ATOM 772 C CA . ILE A 1 99 ? 16.953 15.129 4.022 1 94.66 99 ILE A CA 1
ATOM 773 C C . ILE A 1 99 ? 16.422 16.225 3.101 1 94.66 99 ILE A C 1
ATOM 775 O O . ILE A 1 99 ? 16.982 17.322 3.044 1 94.66 99 ILE A O 1
ATOM 779 N N . THR A 1 100 ? 15.346 16.002 2.454 1 96.63 100 THR A N 1
ATOM 780 C 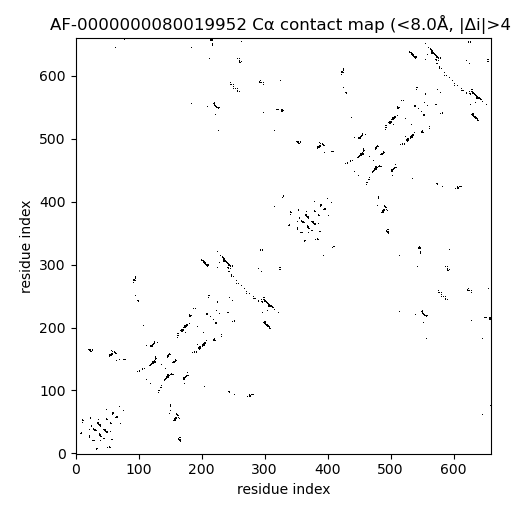CA . THR A 1 100 ? 15.014 16.849 1.314 1 96.63 100 THR A CA 1
ATOM 781 C C . THR A 1 100 ? 13.764 17.677 1.601 1 96.63 100 THR A C 1
ATOM 783 O O . THR A 1 100 ? 13.452 18.616 0.866 1 96.63 100 THR A O 1
ATOM 786 N N . THR A 1 101 ? 13.073 17.468 2.674 1 97.51 101 THR A N 1
ATOM 787 C CA . THR A 1 101 ? 11.748 18.023 2.929 1 97.51 101 THR A CA 1
ATOM 788 C C . THR A 1 101 ? 11.798 19.547 2.963 1 97.51 101 THR A C 1
ATOM 790 O O . THR A 1 101 ? 10.96 20.215 2.352 1 97.51 101 THR A O 1
ATOM 793 N N . LYS A 1 102 ? 12.768 20.117 3.669 1 97.19 102 LYS A N 1
ATOM 794 C CA . LYS A 1 102 ? 12.869 21.57 3.773 1 97.19 102 LYS A CA 1
ATOM 795 C C . LYS A 1 102 ? 13.009 22.212 2.396 1 97.19 102 LYS A C 1
ATOM 797 O O . LYS A 1 102 ? 12.322 23.188 2.088 1 97.19 102 LYS A O 1
ATOM 802 N N . ALA A 1 103 ? 13.91 21.653 1.635 1 97.63 103 ALA A N 1
ATOM 803 C CA . ALA A 1 103 ? 14.125 22.168 0.286 1 97.63 103 ALA A CA 1
ATOM 804 C C . ALA A 1 103 ? 12.874 21.996 -0.572 1 97.63 103 ALA A C 1
ATOM 806 O O . ALA A 1 103 ? 12.564 22.85 -1.406 1 97.63 103 ALA A O 1
ATOM 807 N N . ASN A 1 104 ? 12.187 20.893 -0.425 1 98.4 104 ASN A N 1
ATOM 808 C CA . ASN A 1 104 ? 10.958 20.643 -1.171 1 98.4 104 ASN A CA 1
ATOM 809 C C . ASN A 1 104 ? 9.879 21.667 -0.833 1 98.4 104 ASN A C 1
ATOM 811 O O . ASN A 1 104 ? 9.169 22.143 -1.72 1 98.4 104 ASN A O 1
ATOM 815 N N . TYR A 1 105 ? 9.748 21.978 0.444 1 98.35 105 TYR A N 1
ATOM 816 C CA . TYR A 1 105 ? 8.784 22.995 0.849 1 98.35 105 TYR A CA 1
ATOM 817 C C . TYR A 1 105 ? 9.153 24.357 0.273 1 98.35 105 TYR A C 1
ATOM 819 O O . TYR A 1 105 ? 8.277 25.129 -0.122 1 98.35 105 TYR A O 1
ATOM 827 N N . GLN A 1 106 ? 10.451 24.68 0.265 1 98.26 106 GLN A N 1
ATOM 828 C CA . GLN A 1 106 ? 10.884 25.934 -0.343 1 98.26 106 GLN A CA 1
ATOM 829 C C . GLN A 1 106 ? 10.479 26.002 -1.813 1 98.26 106 GLN A C 1
ATOM 831 O O . GLN A 1 106 ? 9.98 27.028 -2.277 1 98.26 106 GLN A O 1
ATOM 836 N N . LYS A 1 107 ? 10.694 24.932 -2.51 1 98.58 107 LYS A N 1
ATOM 837 C CA . LYS A 1 107 ? 10.292 24.866 -3.912 1 98.58 107 LYS A CA 1
ATOM 838 C C . LYS A 1 107 ? 8.781 25.022 -4.059 1 98.58 107 LYS A C 1
ATOM 840 O O . LYS A 1 107 ? 8.309 25.754 -4.931 1 98.58 107 LYS A O 1
ATOM 845 N N . PHE A 1 108 ? 8.055 24.388 -3.233 1 98.72 108 PHE A N 1
ATOM 846 C CA . PHE A 1 108 ? 6.599 24.466 -3.215 1 98.72 108 PHE A CA 1
ATOM 847 C C . PHE A 1 108 ? 6.136 25.905 -3.019 1 98.72 108 PHE A C 1
ATOM 849 O O . PHE A 1 108 ? 5.266 26.387 -3.747 1 98.72 108 PHE A O 1
ATOM 856 N N . ILE A 1 109 ? 6.733 26.591 -2.097 1 98.54 109 ILE A N 1
ATOM 857 C CA . ILE A 1 109 ? 6.401 27.969 -1.754 1 98.54 109 ILE A CA 1
ATOM 858 C C . ILE A 1 109 ? 6.71 28.884 -2.937 1 98.54 109 ILE A C 1
ATOM 860 O O . ILE A 1 109 ? 5.89 29.728 -3.308 1 98.54 109 ILE A O 1
ATOM 864 N N . GLU A 1 110 ? 7.858 28.656 -3.489 1 98.4 110 GLU A N 1
ATOM 865 C CA . GLU A 1 110 ? 8.263 29.478 -4.625 1 98.4 110 GLU A CA 1
ATOM 866 C C . GLU A 1 110 ? 7.272 29.352 -5.779 1 98.4 110 GLU A C 1
ATOM 868 O O . GLU A 1 110 ? 6.857 30.356 -6.361 1 98.4 110 GLU A O 1
ATOM 873 N N . LEU A 1 111 ? 6.88 28.198 -6.063 1 98.64 111 LEU A N 1
ATOM 874 C CA . LEU A 1 111 ? 5.938 27.955 -7.15 1 98.64 111 LEU A CA 1
ATOM 875 C C . LEU A 1 111 ? 4.576 28.562 -6.835 1 98.64 111 LEU A C 1
ATOM 877 O O . LEU A 1 111 ? 3.924 29.127 -7.716 1 98.64 111 LEU A O 1
ATOM 881 N N . LEU A 1 112 ? 4.13 28.454 -5.584 1 98.19 112 LEU A N 1
ATOM 882 C CA . LEU A 1 112 ? 2.855 29.014 -5.15 1 98.19 112 LEU A CA 1
ATOM 883 C C . LEU A 1 112 ? 2.833 30.527 -5.344 1 98.19 112 LEU A C 1
ATOM 885 O O . LEU A 1 112 ? 1.875 31.071 -5.899 1 98.19 112 LEU A O 1
ATOM 889 N N . LEU A 1 113 ? 3.885 31.145 -4.882 1 98 113 LEU A N 1
ATOM 890 C CA . LEU A 1 113 ? 3.949 32.602 -4.867 1 98 113 LEU A CA 1
ATOM 891 C C . LEU A 1 113 ? 4.142 33.153 -6.276 1 98 113 LEU A C 1
ATOM 893 O O . LEU A 1 113 ? 3.81 34.309 -6.547 1 98 113 LEU A O 1
ATOM 897 N N . GLU A 1 114 ? 4.696 32.31 -7.117 1 97.57 114 GLU A N 1
ATOM 898 C CA . GLU A 1 114 ? 4.784 32.691 -8.524 1 97.57 114 GLU A CA 1
ATOM 899 C C . GLU A 1 114 ? 3.4 32.781 -9.159 1 97.57 114 GLU A C 1
ATOM 901 O O . GLU A 1 114 ? 3.174 33.596 -10.056 1 97.57 114 GLU A O 1
ATOM 906 N N . GLN A 1 115 ? 2.493 32.031 -8.658 1 96.44 115 GLN A N 1
ATOM 907 C CA . GLN A 1 115 ? 1.164 31.945 -9.255 1 96.44 115 GLN A CA 1
ATOM 908 C C . GLN A 1 115 ? 0.194 32.911 -8.579 1 96.44 115 GLN A C 1
ATOM 910 O O . GLN A 1 115 ? -0.743 33.401 -9.211 1 96.44 115 GLN A O 1
ATOM 915 N N . ASN A 1 116 ? 0.389 33.087 -7.302 1 95.75 116 ASN A N 1
ATOM 916 C CA . ASN A 1 116 ? -0.519 33.895 -6.494 1 95.75 116 ASN A CA 1
ATOM 917 C C . ASN A 1 116 ? 0.219 34.6 -5.359 1 95.75 116 ASN A C 1
ATOM 919 O O . ASN A 1 116 ? 0.997 33.975 -4.635 1 95.75 116 ASN A O 1
ATOM 923 N N . GLN A 1 117 ? -0.069 35.889 -5.135 1 96.4 117 GLN A N 1
ATOM 924 C CA . GLN A 1 117 ? 0.616 36.686 -4.123 1 96.4 117 GLN A CA 1
ATOM 925 C C . GLN A 1 117 ? 0.155 36.306 -2.719 1 96.4 117 GLN A C 1
ATOM 927 O O . GLN A 1 117 ? 0.918 36.419 -1.757 1 96.4 117 GLN A O 1
ATOM 932 N N . ASN A 1 118 ? -1.041 35.902 -2.596 1 97.3 118 ASN A N 1
ATOM 933 C CA . ASN A 1 118 ? -1.614 35.495 -1.317 1 97.3 118 ASN A CA 1
ATOM 934 C C . ASN A 1 118 ? -2.328 34.151 -1.425 1 97.3 118 ASN A C 1
ATOM 936 O O . ASN A 1 118 ? -3.546 34.075 -1.255 1 97.3 118 ASN A O 1
ATOM 940 N N . PRO A 1 119 ? -1.534 33.097 -1.605 1 98.19 119 PRO A N 1
ATOM 941 C CA . PRO A 1 119 ? -2.151 31.79 -1.843 1 98.19 119 PRO A CA 1
ATOM 942 C C . PRO A 1 119 ? -2.766 31.189 -0.581 1 98.19 119 PRO A C 1
ATOM 944 O O . PRO A 1 119 ? -2.297 31.458 0.527 1 98.19 119 PRO A O 1
ATOM 947 N N . ARG A 1 120 ? -3.795 30.421 -0.761 1 98.07 120 ARG A N 1
ATOM 948 C CA . ARG A 1 120 ? -4.426 29.614 0.279 1 98.07 120 ARG A CA 1
ATOM 949 C C . ARG A 1 120 ? -3.964 28.163 0.202 1 98.07 120 ARG A C 1
ATOM 951 O O . ARG A 1 120 ? -4.083 27.523 -0.844 1 98.07 120 ARG A O 1
ATOM 958 N N . VAL A 1 121 ? -3.477 27.639 1.326 1 98.5 121 VAL A N 1
ATOM 959 C CA . VAL A 1 121 ? -2.933 26.285 1.348 1 98.5 121 VAL A CA 1
ATOM 960 C C . VAL A 1 121 ? -3.65 25.457 2.412 1 98.5 121 VAL A C 1
ATOM 962 O O . VAL A 1 121 ? -3.811 25.904 3.551 1 98.5 121 VAL A O 1
ATOM 965 N N . LEU A 1 122 ? -4.109 24.302 2.005 1 98.69 122 LEU A N 1
ATOM 966 C CA . LEU A 1 122 ? -4.71 23.347 2.929 1 98.69 122 LEU A CA 1
ATOM 967 C C . LEU A 1 122 ? -3.68 22.327 3.403 1 98.69 122 LEU A C 1
ATOM 969 O O . LEU A 1 122 ? -2.977 21.724 2.588 1 98.69 122 LEU A O 1
ATOM 973 N N . VAL A 1 123 ? -3.551 22.172 4.693 1 98.4 123 VAL A N 1
ATOM 974 C CA . VAL A 1 123 ? -2.706 21.134 5.276 1 98.4 123 VAL A CA 1
ATOM 975 C C . VAL A 1 123 ? -3.578 20.016 5.842 1 98.4 123 VAL A C 1
ATOM 977 O O . VAL A 1 123 ? -4.396 20.249 6.735 1 98.4 123 VAL A O 1
ATOM 980 N N . ILE A 1 124 ? -3.44 18.878 5.321 1 98.34 124 ILE A N 1
ATOM 981 C CA . ILE A 1 124 ? -4.142 17.694 5.805 1 98.34 124 ILE A CA 1
ATOM 982 C C . ILE A 1 124 ? -3.254 16.935 6.788 1 98.34 124 ILE A C 1
ATOM 984 O O . ILE A 1 124 ? -2.142 16.528 6.444 1 98.34 124 ILE A O 1
ATOM 988 N N . GLY A 1 125 ? -3.725 16.666 7.933 1 95.5 125 GLY A N 1
ATOM 989 C CA . GLY A 1 125 ? -2.922 16.07 8.988 1 95.5 125 GLY A CA 1
ATOM 990 C C . GLY A 1 125 ? -2.072 17.081 9.735 1 95.5 125 GLY A C 1
ATOM 991 O O . GLY A 1 125 ? -0.871 16.874 9.92 1 95.5 125 GLY A O 1
ATOM 992 N N . GLY A 1 126 ? -2.666 18.181 10.194 1 92.15 126 GLY A N 1
ATOM 993 C CA . GLY A 1 126 ? -1.893 19.308 10.692 1 92.15 126 GLY A CA 1
ATOM 994 C C . GLY A 1 126 ? -1.824 19.36 12.206 1 92.15 126 GLY A C 1
ATOM 995 O O . GLY A 1 126 ? -1.363 20.351 12.778 1 92.15 126 GLY A O 1
ATOM 996 N N . SER A 1 127 ? -2.309 18.314 12.865 1 88.39 127 SER A N 1
ATOM 997 C CA . SER A 1 127 ? -2.335 18.375 14.323 1 88.39 127 SER A CA 1
ATOM 998 C C . SER A 1 127 ? -0.924 18.383 14.902 1 88.39 127 SER A C 1
ATOM 1000 O O . SER A 1 127 ? -0.713 18.833 16.03 1 88.39 127 SER A O 1
ATOM 1002 N N . VAL A 1 128 ? -0.007 17.826 14.155 1 84.6 128 VAL A N 1
ATOM 1003 C CA . VAL A 1 128 ? 1.412 17.909 14.483 1 84.6 128 VAL A CA 1
ATOM 1004 C C . VAL A 1 128 ? 2.176 18.539 13.32 1 84.6 128 VAL A C 1
ATOM 1006 O O . VAL A 1 128 ? 1.913 18.228 12.156 1 84.6 128 VAL A O 1
ATOM 1009 N N . VAL A 1 129 ? 2.997 19.433 13.695 1 85.54 129 VAL A N 1
ATOM 1010 C CA . VAL A 1 129 ? 3.792 20.071 12.652 1 85.54 129 VAL A CA 1
ATOM 1011 C C . VAL A 1 129 ? 4.744 19.051 12.031 1 85.54 129 VAL A C 1
ATOM 1013 O O . VAL A 1 129 ? 5.571 18.459 12.728 1 85.54 129 VAL A O 1
ATOM 1016 N N . GLY A 1 130 ? 4.612 18.905 10.846 1 86.8 130 GLY A N 1
ATOM 1017 C CA . GLY A 1 130 ? 5.474 17.968 10.142 1 86.8 130 GLY A CA 1
ATOM 1018 C C . GLY A 1 130 ? 6.929 18.395 10.122 1 86.8 130 GLY A C 1
ATOM 1019 O O . GLY A 1 130 ? 7.231 19.59 10.081 1 86.8 130 GLY A O 1
ATOM 1020 N N . LYS A 1 131 ? 7.743 17.428 10.096 1 87.48 131 LYS A N 1
ATOM 1021 C CA . LYS A 1 131 ? 9.171 17.72 10.004 1 87.48 131 LYS A CA 1
ATOM 1022 C C . LYS A 1 131 ? 9.504 18.424 8.692 1 87.48 131 LYS A C 1
ATOM 1024 O O . LYS A 1 131 ? 9.122 17.958 7.616 1 87.48 131 LYS A O 1
ATOM 1029 N N . GLY A 1 132 ? 10.157 19.634 8.805 1 92.62 132 GLY A N 1
ATOM 1030 C CA . GLY A 1 132 ? 10.609 20.346 7.62 1 92.62 132 GLY A CA 1
ATOM 1031 C C . GLY A 1 132 ? 9.614 21.381 7.13 1 92.62 132 GLY A C 1
ATOM 1032 O O . GLY A 1 132 ? 9.877 22.09 6.156 1 92.62 132 GLY A O 1
ATOM 1033 N N . MET A 1 133 ? 8.542 21.498 7.806 1 94.36 133 MET A N 1
ATOM 1034 C CA . MET A 1 133 ? 7.465 22.363 7.332 1 94.36 133 MET A CA 1
ATOM 1035 C C . MET A 1 133 ? 7.708 23.811 7.745 1 94.36 133 MET A C 1
ATOM 1037 O O . MET A 1 133 ? 6.94 24.702 7.378 1 94.36 133 MET A O 1
ATOM 1041 N N . GLU A 1 134 ? 8.78 24.128 8.43 1 93.62 134 GLU A N 1
ATOM 1042 C CA . GLU A 1 134 ? 9.063 25.441 9.003 1 93.62 134 GLU A CA 1
ATOM 1043 C C . GLU A 1 134 ? 9.023 26.53 7.935 1 93.62 134 GLU A C 1
ATOM 1045 O O . GLU A 1 134 ? 8.468 27.607 8.16 1 93.62 134 GLU A O 1
ATOM 1050 N N . PRO A 1 135 ? 9.57 26.241 6.808 1 95.63 135 PRO A N 1
ATOM 1051 C CA . PRO A 1 135 ? 9.522 27.29 5.787 1 95.63 135 PRO A CA 1
ATOM 1052 C C . PRO A 1 135 ? 8.095 27.692 5.42 1 95.63 135 PRO A C 1
ATOM 1054 O O . PRO A 1 135 ? 7.821 28.873 5.193 1 95.63 135 PRO A O 1
ATOM 1057 N N . LEU A 1 136 ? 7.205 26.758 5.369 1 95.74 136 LEU A N 1
ATOM 1058 C CA . LEU A 1 136 ? 5.823 27.034 4.993 1 95.74 136 LEU A CA 1
ATOM 1059 C C . LEU A 1 136 ? 5.12 27.855 6.069 1 95.74 136 LEU A C 1
ATOM 1061 O O . LEU A 1 136 ? 4.331 28.75 5.757 1 95.74 136 LEU A O 1
ATOM 1065 N N . LEU A 1 137 ? 5.461 27.625 7.261 1 94.63 137 LEU A N 1
ATOM 1066 C CA . LEU A 1 137 ? 4.842 28.285 8.405 1 94.63 137 LEU A CA 1
ATOM 1067 C C . LEU A 1 137 ? 5.358 29.712 8.554 1 94.63 137 LEU A C 1
ATOM 1069 O O . LEU A 1 137 ? 4.739 30.533 9.236 1 94.63 137 LEU A O 1
ATOM 1073 N N . SER A 1 138 ? 6.422 30.007 7.899 1 94.5 138 SER A N 1
ATOM 1074 C CA . SER A 1 138 ? 7.099 31.28 8.124 1 94.5 138 SER A CA 1
ATOM 1075 C C . SER A 1 138 ? 6.739 32.295 7.044 1 94.5 138 SER A C 1
ATOM 1077 O O . SER A 1 138 ? 7.246 33.419 7.048 1 94.5 138 SER A O 1
ATOM 1079 N N . VAL A 1 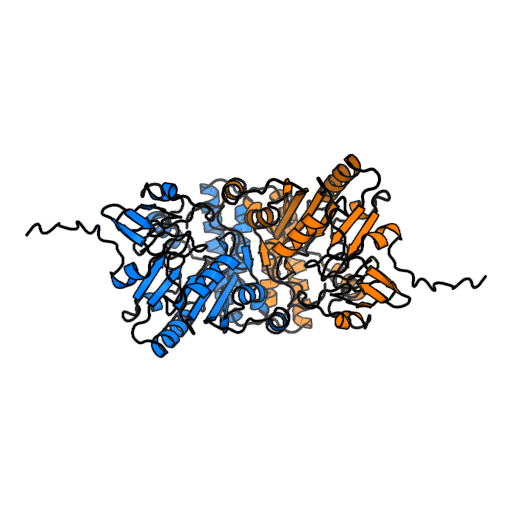139 ? 5.954 31.988 6.179 1 96.8 139 VAL A N 1
ATOM 1080 C CA . VAL A 1 139 ? 5.603 32.887 5.084 1 96.8 139 VAL A CA 1
ATOM 1081 C C . VAL A 1 139 ? 4.254 33.544 5.367 1 96.8 139 VAL A C 1
ATOM 1083 O O . VAL A 1 139 ? 3.203 32.939 5.145 1 96.8 139 VAL A O 1
ATOM 1086 N N . PRO A 1 140 ? 4.198 34.789 5.67 1 95.16 140 PRO A N 1
ATOM 1087 C CA . PRO A 1 140 ? 2.956 35.451 6.077 1 95.16 140 PRO A CA 1
ATOM 1088 C C . PRO A 1 140 ? 1.961 35.596 4.928 1 95.16 140 PRO A C 1
ATOM 1090 O O . PRO A 1 140 ? 0.753 35.685 5.161 1 95.16 140 PRO A O 1
ATOM 1093 N N . GLU A 1 141 ? 2.484 35.643 3.725 1 96.75 141 GLU A N 1
ATOM 1094 C CA . GLU A 1 141 ? 1.624 35.809 2.557 1 96.75 141 GLU A CA 1
ATOM 1095 C C . GLU A 1 141 ? 0.725 34.593 2.357 1 96.75 141 GLU A C 1
ATOM 1097 O O . GLU A 1 141 ? -0.293 34.674 1.665 1 96.75 141 GLU A O 1
ATOM 1102 N N . ILE A 1 142 ? 1.101 33.48 2.953 1 97.21 142 ILE A N 1
ATOM 1103 C CA . ILE A 1 142 ? 0.363 32.24 2.741 1 97.21 142 ILE A CA 1
ATOM 1104 C C . ILE A 1 142 ? -0.681 32.066 3.842 1 97.21 142 ILE A C 1
ATOM 1106 O O . ILE A 1 142 ? -0.348 32.076 5.029 1 97.21 142 ILE A O 1
ATOM 1110 N N . GLU A 1 143 ? -1.916 31.973 3.44 1 96.52 143 GLU A N 1
ATOM 1111 C CA . GLU A 1 143 ? -2.975 31.615 4.378 1 96.52 143 GLU A CA 1
ATOM 1112 C C . GLU A 1 143 ? -3.079 30.102 4.544 1 96.52 143 GLU A C 1
ATOM 1114 O O . GLU A 1 143 ? -3.488 29.397 3.618 1 96.52 143 GLU A O 1
ATOM 1119 N N . LEU A 1 144 ? -2.775 29.609 5.71 1 96.14 144 LEU A N 1
ATOM 1120 C CA . LEU A 1 144 ? -2.768 28.174 5.975 1 96.14 144 LEU A CA 1
ATOM 1121 C C . LEU A 1 144 ? -4.054 27.745 6.674 1 96.14 144 LEU A C 1
ATOM 1123 O O . LEU A 1 144 ? -4.484 28.384 7.637 1 96.14 144 LEU A O 1
ATOM 1127 N N . ILE A 1 145 ? -4.688 26.766 6.175 1 97.14 145 ILE A N 1
ATOM 1128 C CA . ILE A 1 145 ? -5.819 26.098 6.809 1 97.14 145 ILE A CA 1
ATOM 1129 C C . ILE A 1 145 ? -5.439 24.661 7.161 1 97.14 145 ILE A C 1
ATOM 1131 O O . ILE A 1 145 ? -5.12 23.863 6.276 1 97.14 145 ILE A O 1
ATOM 1135 N N . GLU A 1 146 ? -5.419 24.334 8.368 1 96.79 146 GLU A N 1
ATOM 1136 C CA . GLU A 1 146 ? -4.967 23.018 8.808 1 96.79 146 GLU A CA 1
ATOM 1137 C C . GLU A 1 146 ? -6.134 22.176 9.316 1 96.79 146 GLU A C 1
ATOM 1139 O O . GLU A 1 146 ? -6.983 22.668 10.063 1 96.79 146 GLU A O 1
ATOM 1144 N N . THR A 1 147 ? -6.205 20.963 8.86 1 97.15 147 THR A N 1
ATOM 1145 C CA . THR A 1 147 ? -7.248 20.029 9.27 1 97.15 147 THR A CA 1
ATOM 1146 C C . THR A 1 147 ? -6.637 18.72 9.764 1 97.15 147 THR A C 1
ATOM 1148 O O . THR A 1 147 ? -5.488 18.407 9.447 1 97.15 147 THR A O 1
ATOM 1151 N N . ASP A 1 148 ? -7.403 17.957 10.526 1 95.38 148 ASP A N 1
ATOM 1152 C CA . ASP A 1 148 ? -6.991 16.653 11.036 1 95.38 148 ASP A CA 1
ATOM 1153 C C . ASP A 1 148 ? -8.167 15.914 11.67 1 95.38 148 ASP A C 1
ATOM 1155 O O . ASP A 1 148 ? -9.271 16.456 11.761 1 95.38 148 ASP A O 1
ATOM 1159 N N . VAL A 1 149 ? -7.935 14.708 12.022 1 94.36 149 VAL A N 1
ATOM 1160 C CA . VAL A 1 149 ? -8.885 13.939 12.819 1 94.36 149 VAL A CA 1
ATOM 1161 C C . VAL A 1 149 ? -8.458 13.951 14.285 1 94.36 149 VAL A C 1
ATOM 1163 O O . VAL A 1 149 ? -8.596 12.946 14.987 1 94.36 149 VAL A O 1
ATOM 1166 N N . ALA A 1 150 ? -7.814 14.981 14.693 1 91.68 150 ALA A N 1
ATOM 1167 C CA . ALA A 1 150 ? -7.386 15.244 16.065 1 91.68 150 ALA A CA 1
ATOM 1168 C C . ALA A 1 150 ? -7.281 16.743 16.329 1 91.68 150 ALA A C 1
ATOM 1170 O O . ALA A 1 150 ? -6.906 17.511 15.44 1 91.68 150 ALA A O 1
ATOM 1171 N N . PHE A 1 151 ? -7.532 17.102 17.519 1 89.81 151 PHE A N 1
ATOM 1172 C CA . PHE A 1 151 ? -7.383 18.504 17.892 1 89.81 151 PHE A CA 1
ATOM 1173 C C . PHE A 1 151 ? -5.913 18.903 17.922 1 89.81 151 PHE A C 1
ATOM 1175 O O . PHE A 1 151 ? -5.036 18.051 18.085 1 89.81 151 PHE A O 1
ATOM 1182 N N . GLY A 1 152 ? -5.641 20.115 17.714 1 86.64 152 GLY A N 1
ATOM 1183 C CA . GLY A 1 152 ? -4.339 20.759 17.786 1 86.64 152 GLY A CA 1
ATOM 1184 C C . GLY A 1 152 ? -4.424 22.273 17.831 1 86.64 152 GLY A C 1
ATOM 1185 O O . GLY A 1 152 ? -5.487 22.848 17.588 1 86.64 152 GLY A O 1
ATOM 1186 N N . SER A 1 153 ? -3.348 22.899 18.175 1 84.86 153 SER A N 1
ATOM 1187 C CA . SER A 1 153 ? -3.342 24.344 18.38 1 84.86 153 SER A CA 1
ATOM 1188 C C . SER A 1 153 ? -3.654 25.088 17.086 1 84.86 153 SER A C 1
ATOM 1190 O O . SER A 1 153 ? -4.22 26.182 17.113 1 84.86 153 SER A O 1
ATOM 1192 N N . ARG A 1 154 ? -3.434 24.452 16.015 1 90.08 154 ARG A N 1
ATOM 1193 C CA . ARG A 1 154 ? -3.562 25.165 14.749 1 90.08 154 ARG A CA 1
ATOM 1194 C C . ARG A 1 154 ? -4.707 24.599 13.915 1 90.08 154 ARG A C 1
ATOM 1196 O O . ARG A 1 154 ? -4.917 25.017 12.775 1 90.08 154 ARG A O 1
ATOM 1203 N N . ILE A 1 155 ? -5.452 23.675 14.434 1 93.09 155 ILE A N 1
ATOM 1204 C CA . ILE A 1 155 ? -6.476 22.984 13.657 1 93.09 155 ILE A CA 1
ATOM 1205 C C . ILE A 1 155 ? -7.709 23.874 13.522 1 93.09 155 ILE A C 1
ATOM 1207 O O . ILE A 1 155 ? -8.288 24.3 14.524 1 93.09 155 ILE A O 1
ATOM 1211 N N . SER A 1 156 ? -8.073 24.041 12.311 1 94.13 156 SER A N 1
ATOM 1212 C CA . SER A 1 156 ? -9.207 24.906 12.003 1 94.13 156 SER A CA 1
ATOM 1213 C C . SER A 1 156 ? -10.497 24.103 11.874 1 94.13 156 SER A C 1
ATOM 1215 O O . SER A 1 156 ? -11.586 24.625 12.118 1 94.13 156 SER A O 1
ATOM 1217 N N . VAL A 1 157 ? -10.364 22.909 11.428 1 96.07 157 VAL A N 1
ATOM 1218 C CA . VAL A 1 157 ? -11.509 22.039 11.182 1 96.07 157 VAL A CA 1
ATOM 1219 C C . VAL A 1 157 ? -11.127 20.588 11.467 1 96.07 157 VAL A C 1
ATOM 1221 O O . VAL A 1 157 ? -10.067 20.124 11.04 1 96.07 157 VAL A O 1
ATOM 1224 N N . ILE A 1 158 ? -11.932 19.945 12.216 1 95.82 158 ILE A N 1
ATOM 1225 C CA . ILE A 1 158 ? -11.803 18.498 12.347 1 95.82 158 ILE A CA 1
ATOM 1226 C C . ILE A 1 158 ? -12.558 17.808 11.213 1 95.82 158 ILE A C 1
ATOM 1228 O O . ILE A 1 158 ? -13.773 17.97 11.079 1 95.82 158 ILE A O 1
ATOM 1232 N N . CYS A 1 159 ? -11.889 17.096 10.427 1 97.44 159 CYS A N 1
ATOM 1233 C CA . CYS A 1 159 ? -12.534 16.385 9.328 1 97.44 159 CYS A CA 1
ATOM 1234 C C . CYS A 1 159 ? -11.695 15.193 8.883 1 97.44 159 CYS A C 1
ATOM 1236 O O . CYS A 1 159 ? -10.535 15.062 9.279 1 97.44 159 CYS A O 1
ATOM 1238 N N . ASP A 1 160 ? -12.317 14.3 8.192 1 97.34 160 ASP A N 1
ATOM 1239 C CA . ASP A 1 160 ? -11.705 13.126 7.577 1 97.34 160 ASP A CA 1
ATOM 1240 C C . ASP A 1 160 ? -11.333 13.4 6.122 1 97.34 160 ASP A C 1
ATOM 1242 O O . ASP A 1 160 ? -12.148 13.915 5.353 1 97.34 160 ASP A O 1
ATOM 1246 N N . ALA A 1 161 ? -10.179 13.06 5.71 1 98.21 161 ALA A N 1
ATOM 1247 C CA . ALA A 1 161 ? -9.643 13.41 4.397 1 98.21 161 ALA A CA 1
ATOM 1248 C C . ALA A 1 161 ? -10.405 12.694 3.286 1 98.21 161 ALA A C 1
ATOM 1250 O O . ALA A 1 161 ? -10.274 13.044 2.11 1 98.21 161 ALA A O 1
ATOM 1251 N N . HIS A 1 162 ? -11.19 11.664 3.602 1 98.36 162 HIS A N 1
ATOM 1252 C CA . HIS A 1 162 ? -11.976 10.954 2.599 1 98.36 162 HIS A CA 1
ATOM 1253 C C . HIS A 1 162 ? -13.109 11.827 2.068 1 98.36 162 HIS A C 1
ATOM 1255 O O . HIS A 1 162 ? -13.668 11.547 1.006 1 98.36 162 HIS A O 1
ATOM 1261 N N . ASN A 1 163 ? -13.519 12.791 2.879 1 98.42 163 ASN A N 1
ATOM 1262 C CA . ASN A 1 163 ? -14.546 13.765 2.525 1 98.42 163 ASN A CA 1
ATOM 1263 C C . ASN A 1 163 ? -14.198 15.158 3.04 1 98.42 163 ASN A C 1
ATOM 1265 O O . ASN A 1 163 ? -14.687 15.576 4.091 1 98.42 163 ASN A O 1
ATOM 1269 N N . LEU A 1 164 ? -13.45 15.855 2.24 1 98.72 164 LEU A N 1
ATOM 1270 C CA . LEU A 1 164 ? -13.027 17.183 2.671 1 98.72 164 LEU A CA 1
ATOM 1271 C C . LEU A 1 164 ? -14.189 18.169 2.613 1 98.72 164 LEU A C 1
ATOM 1273 O O . LEU A 1 164 ? -14.834 18.313 1.572 1 98.72 164 LEU A O 1
ATOM 1277 N N . PRO A 1 165 ? -14.44 18.885 3.672 1 98.61 165 PRO A N 1
ATOM 1278 C CA . PRO A 1 165 ? -15.609 19.766 3.74 1 98.61 165 PRO A CA 1
ATOM 1279 C C . PRO A 1 165 ? -15.334 21.155 3.168 1 98.61 165 PRO A C 1
ATOM 1281 O O . PRO A 1 165 ? -15.641 22.163 3.81 1 98.61 165 PRO A O 1
ATOM 1284 N N . PHE A 1 166 ? -14.817 21.232 1.995 1 98.64 166 PHE A N 1
ATOM 1285 C CA . PHE A 1 166 ? -14.532 22.475 1.288 1 98.64 166 PHE A CA 1
ATOM 1286 C C . PHE A 1 166 ? -15.068 22.422 -0.138 1 98.64 166 PHE A C 1
ATOM 1288 O O . PHE A 1 166 ? -15.127 21.351 -0.745 1 98.64 166 PHE A O 1
ATOM 1295 N N . GLU A 1 167 ? -15.385 23.493 -0.677 1 98.27 167 GLU A N 1
ATOM 1296 C CA . GLU A 1 167 ? -15.882 23.597 -2.046 1 98.27 167 GLU A CA 1
ATOM 1297 C C . GLU A 1 167 ? -14.806 23.208 -3.055 1 98.27 167 GLU A C 1
ATOM 1299 O O . GLU A 1 167 ? -13.611 23.336 -2.777 1 98.27 167 GLU A O 1
ATOM 1304 N N . ARG A 1 168 ? -15.243 22.757 -4.198 1 98.36 168 ARG A N 1
ATOM 1305 C CA . ARG A 1 168 ? -14.328 22.471 -5.298 1 98.36 168 ARG A CA 1
ATOM 1306 C C . ARG A 1 168 ? -13.512 23.705 -5.667 1 98.36 168 ARG A C 1
ATOM 1308 O O . ARG A 1 168 ? -14.035 24.821 -5.682 1 98.36 168 ARG A O 1
ATOM 1315 N N . GLY A 1 169 ? -12.263 23.524 -5.926 1 98.37 169 GLY A N 1
ATOM 1316 C CA . GLY A 1 169 ? -11.416 24.597 -6.423 1 98.37 169 GLY A CA 1
ATOM 1317 C C . GLY A 1 169 ? -11.194 25.701 -5.407 1 98.37 169 GLY A C 1
ATOM 1318 O O . GLY A 1 169 ? -11.165 26.881 -5.761 1 98.37 169 GLY A O 1
ATOM 1319 N N . SER A 1 170 ? -11.012 25.36 -4.153 1 98.13 170 SER A N 1
ATOM 1320 C CA . SER A 1 170 ? -10.951 26.331 -3.065 1 98.13 170 SER A CA 1
ATOM 1321 C C . SER A 1 170 ? -9.509 26.707 -2.74 1 98.13 170 SER A C 1
ATOM 1323 O O . SER A 1 170 ? -9.253 27.768 -2.166 1 98.13 170 SER A O 1
ATOM 1325 N N . PHE A 1 171 ? -8.563 25.892 -3.117 1 98.77 171 PHE A N 1
ATOM 1326 C CA . PHE A 1 171 ? -7.212 26.07 -2.599 1 98.77 171 PHE A CA 1
ATOM 1327 C C . PHE A 1 171 ? -6.204 26.166 -3.739 1 98.77 171 PHE A C 1
ATOM 1329 O O . PHE A 1 171 ? -6.371 25.524 -4.778 1 98.77 171 PHE A O 1
ATOM 1336 N N . ASP A 1 172 ? -5.116 26.92 -3.507 1 98.83 172 ASP A N 1
ATOM 1337 C CA . ASP A 1 172 ? -4.003 27.036 -4.445 1 98.83 172 ASP A CA 1
ATOM 1338 C C . ASP A 1 172 ? -2.994 25.908 -4.243 1 98.83 172 ASP A C 1
ATOM 1340 O O . ASP A 1 172 ? -2.223 25.588 -5.15 1 98.83 172 ASP A O 1
ATOM 1344 N N . GLY A 1 173 ? -2.991 25.368 -3.086 1 98.89 173 GLY A N 1
ATOM 1345 C CA . GLY A 1 173 ? -2.087 24.282 -2.741 1 98.89 173 GLY A CA 1
ATOM 1346 C C . GLY A 1 173 ? -2.633 23.373 -1.656 1 98.89 173 GLY A C 1
ATOM 1347 O O . GLY A 1 173 ? -3.44 23.801 -0.829 1 98.89 173 GLY A O 1
ATOM 1348 N N . VAL A 1 174 ? -2.227 22.155 -1.685 1 98.94 174 VAL A N 1
ATOM 1349 C CA . VAL A 1 174 ? -2.534 21.187 -0.637 1 98.94 174 VAL A CA 1
ATOM 1350 C C . VAL A 1 174 ? -1.26 20.458 -0.217 1 98.94 174 VAL A C 1
ATOM 1352 O O . VAL A 1 174 ? -0.455 20.064 -1.063 1 98.94 174 VAL A O 1
ATOM 1355 N N . VAL A 1 175 ? -1.072 20.339 1.066 1 98.81 175 VAL A N 1
ATOM 1356 C CA . VAL A 1 175 ? 0.017 19.564 1.65 1 98.81 175 VAL A CA 1
ATOM 1357 C C . VAL A 1 175 ? -0.552 18.378 2.427 1 98.81 175 VAL A C 1
ATOM 1359 O O . VAL A 1 175 ? -1.469 18.54 3.235 1 98.81 175 VAL A O 1
ATOM 1362 N N . VAL A 1 176 ? -0.015 17.211 2.155 1 98.62 176 VAL A N 1
ATOM 1363 C CA . VAL A 1 176 ? -0.396 15.996 2.868 1 98.62 176 VAL A CA 1
ATOM 1364 C C . VAL A 1 176 ? 0.851 15.181 3.204 1 98.62 176 VAL A C 1
ATOM 1366 O O . VAL A 1 176 ? 1.36 14.438 2.361 1 98.62 176 VAL A O 1
ATOM 1369 N N . GLN A 1 177 ? 1.341 15.307 4.396 1 97.69 177 GLN A N 1
ATOM 1370 C CA . GLN A 1 177 ? 2.593 14.69 4.825 1 97.69 177 GLN A CA 1
ATOM 1371 C C . GLN A 1 177 ? 2.346 13.631 5.895 1 97.69 177 GLN A C 1
ATOM 1373 O O . GLN A 1 177 ? 1.815 13.935 6.965 1 97.69 177 GLN A O 1
ATOM 1378 N N . ALA A 1 178 ? 2.754 12.376 5.567 1 96.1 178 ALA A N 1
ATOM 1379 C CA . ALA A 1 178 ? 2.657 11.277 6.525 1 96.1 178 ALA A CA 1
ATOM 1380 C C . ALA A 1 178 ? 1.211 11.054 6.958 1 96.1 178 ALA A C 1
ATOM 1382 O O . ALA A 1 178 ? 0.923 10.945 8.152 1 96.1 178 ALA A O 1
ATOM 1383 N N . VAL A 1 179 ? 0.282 11.061 6.023 1 97.55 179 VAL A N 1
ATOM 1384 C CA . VAL A 1 179 ? -1.141 10.898 6.299 1 97.55 179 VAL A CA 1
ATOM 1385 C C . VAL A 1 179 ? -1.693 9.724 5.493 1 97.55 179 VAL A C 1
ATOM 1387 O O . VAL A 1 179 ? -2.445 8.901 6.019 1 97.55 179 VAL A O 1
ATOM 1390 N N . LEU A 1 180 ? -1.293 9.565 4.249 1 98.52 180 LEU A N 1
ATOM 1391 C CA . LEU A 1 180 ? -1.94 8.674 3.291 1 98.52 180 LEU A CA 1
ATOM 1392 C C . LEU A 1 180 ? -1.729 7.214 3.678 1 98.52 180 LEU A C 1
ATOM 1394 O O . LEU A 1 180 ? -2.473 6.337 3.235 1 98.52 180 LEU A O 1
ATOM 1398 N N . GLU A 1 181 ? -0.69 6.897 4.525 1 98.21 181 GLU A N 1
ATOM 1399 C CA . GLU A 1 181 ? -0.503 5.54 5.031 1 98.21 181 GLU A CA 1
ATOM 1400 C C . GLU A 1 181 ? -1.499 5.223 6.142 1 98.21 181 GLU A C 1
ATOM 1402 O O . GLU A 1 181 ? -1.723 4.055 6.467 1 98.21 181 GLU A O 1
ATOM 1407 N N . HIS A 1 182 ? -2.146 6.248 6.675 1 97.32 182 HIS A N 1
ATOM 1408 C CA . HIS A 1 182 ? -3.017 6.108 7.837 1 97.32 182 HIS A CA 1
ATOM 1409 C C . HIS A 1 182 ? -4.487 6.159 7.433 1 97.32 182 HIS A C 1
ATOM 1411 O O . HIS A 1 182 ? -5.372 6.12 8.29 1 97.32 182 HIS A O 1
ATOM 1417 N N . VAL A 1 183 ? -4.772 6.292 6.203 1 97.78 183 VAL A N 1
ATOM 1418 C CA . VAL A 1 183 ? -6.158 6.286 5.747 1 97.78 183 VAL A CA 1
ATOM 1419 C C . VAL A 1 183 ? -6.477 4.949 5.082 1 97.78 183 VAL A C 1
ATOM 1421 O O . VAL A 1 183 ? -5.61 4.339 4.452 1 97.78 183 VAL A O 1
ATOM 1424 N N . VAL A 1 184 ? -7.708 4.577 5.095 1 97.28 184 VAL A N 1
ATOM 1425 C CA . VAL A 1 184 ? -8.091 3.251 4.62 1 97.28 184 VAL A CA 1
ATOM 1426 C C . VAL A 1 184 ? -8.199 3.259 3.097 1 97.28 184 VAL A C 1
ATOM 1428 O O . VAL A 1 184 ? -8.049 2.218 2.452 1 97.28 184 VAL A O 1
ATOM 1431 N N . ASP A 1 185 ? -8.473 4.417 2.515 1 97.45 185 ASP A N 1
ATOM 1432 C CA . ASP A 1 185 ? -8.629 4.565 1.071 1 97.45 185 ASP A CA 1
ATOM 1433 C C . ASP A 1 185 ? -7.847 5.77 0.555 1 97.45 185 ASP A C 1
ATOM 1435 O O . ASP A 1 185 ? -8.426 6.828 0.297 1 97.45 185 ASP A O 1
ATOM 1439 N N . PRO A 1 186 ? -6.589 5.575 0.318 1 98.39 186 PRO A N 1
ATOM 1440 C CA . PRO A 1 186 ? -5.754 6.697 -0.119 1 98.39 186 PRO A CA 1
ATOM 1441 C C . PRO A 1 186 ? -6.197 7.274 -1.461 1 98.39 186 PRO A C 1
ATOM 1443 O O . PRO A 1 186 ? -6.056 8.477 -1.697 1 98.39 186 PRO A O 1
ATOM 1446 N N . ASN A 1 187 ? -6.711 6.442 -2.374 1 98.17 187 ASN A N 1
ATOM 1447 C CA . ASN A 1 187 ? -7.181 6.936 -3.664 1 98.17 187 ASN A CA 1
ATOM 1448 C C . ASN A 1 187 ? -8.305 7.955 -3.498 1 98.17 187 ASN A C 1
ATOM 1450 O O . ASN A 1 187 ? -8.308 8.995 -4.16 1 98.17 187 ASN A O 1
ATOM 1454 N N . ARG A 1 188 ? -9.203 7.647 -2.613 1 98.07 188 ARG A N 1
ATOM 1455 C CA . ARG A 1 188 ? -10.307 8.564 -2.345 1 98.07 188 ARG A CA 1
ATOM 1456 C C . ARG A 1 188 ? -9.796 9.888 -1.786 1 98.07 188 ARG A C 1
ATOM 1458 O O . ARG A 1 188 ? -10.289 10.955 -2.156 1 98.07 188 ARG A O 1
ATOM 1465 N N . CYS A 1 189 ? -8.857 9.823 -0.909 1 98.76 189 CYS A N 1
ATOM 1466 C CA . CYS A 1 189 ? -8.287 11.032 -0.325 1 98.76 189 CYS A CA 1
ATOM 1467 C C . CYS A 1 189 ? -7.629 11.896 -1.394 1 98.76 189 CYS A C 1
ATOM 1469 O O . CYS A 1 189 ? -7.796 13.117 -1.4 1 98.76 189 CYS A O 1
ATOM 1471 N N . VAL A 1 190 ? -6.933 11.264 -2.281 1 98.89 190 VAL A N 1
ATOM 1472 C CA . VAL A 1 190 ? -6.25 12.009 -3.333 1 98.89 190 VAL A CA 1
ATOM 1473 C C . VAL A 1 190 ? -7.275 12.597 -4.3 1 98.89 190 VAL A C 1
ATOM 1475 O O . VAL A 1 190 ? -7.091 13.703 -4.812 1 98.89 190 VAL A O 1
ATOM 1478 N N . GLU A 1 191 ? -8.355 11.9 -4.535 1 98.73 191 GLU A N 1
ATOM 1479 C CA . GLU A 1 191 ? -9.442 12.448 -5.342 1 98.73 191 GLU A CA 1
ATOM 1480 C C . GLU A 1 191 ? -10.019 13.709 -4.706 1 98.73 191 GLU A C 1
ATOM 1482 O O . GLU A 1 191 ? -10.357 14.665 -5.408 1 98.73 191 GLU A O 1
ATOM 1487 N N . GLU A 1 192 ? -10.176 13.682 -3.397 1 98.87 192 GLU A N 1
ATOM 1488 C CA . GLU A 1 192 ? -10.653 14.862 -2.683 1 98.87 192 GLU A CA 1
ATOM 1489 C C . GLU A 1 192 ? -9.657 16.013 -2.791 1 98.87 192 GLU A C 1
ATOM 1491 O O . GLU A 1 192 ? -10.052 17.171 -2.937 1 98.87 192 GLU A O 1
ATOM 1496 N N . ILE A 1 193 ? -8.361 15.69 -2.706 1 98.95 193 ILE A N 1
ATOM 1497 C CA . ILE A 1 193 ? -7.33 16.704 -2.897 1 98.95 193 ILE A CA 1
ATOM 1498 C C . ILE A 1 193 ? -7.476 17.335 -4.279 1 98.95 193 ILE A C 1
ATOM 1500 O O . ILE A 1 193 ? -7.451 18.561 -4.414 1 98.95 193 ILE A O 1
ATOM 1504 N N . TYR A 1 194 ? -7.662 16.486 -5.258 1 98.93 194 TYR A N 1
ATOM 1505 C CA . TYR A 1 194 ? -7.863 16.957 -6.624 1 98.93 194 TYR A CA 1
ATOM 1506 C C . TYR A 1 194 ? -9.082 17.867 -6.713 1 98.93 194 TYR A C 1
ATOM 1508 O O . TYR A 1 194 ? -9.039 18.909 -7.371 1 98.93 194 TYR A O 1
ATOM 1516 N N . ARG A 1 195 ? -10.166 17.516 -6.072 1 98.78 195 ARG A N 1
ATOM 1517 C CA . ARG A 1 195 ? -11.423 18.254 -6.133 1 98.78 195 ARG A CA 1
ATOM 1518 C C . ARG A 1 195 ? -11.267 19.651 -5.542 1 98.78 195 ARG A C 1
ATOM 1520 O O . ARG A 1 195 ? -11.742 20.632 -6.119 1 98.78 195 ARG A O 1
ATOM 1527 N N . VAL A 1 196 ? -10.601 19.806 -4.418 1 98.85 196 VAL A N 1
ATOM 1528 C CA . VAL A 1 196 ? -10.599 21.072 -3.693 1 98.85 196 VAL A CA 1
ATOM 1529 C C . VAL A 1 196 ? -9.531 21.997 -4.271 1 98.85 196 VAL A C 1
ATOM 1531 O O . VAL A 1 196 ? -9.508 23.193 -3.971 1 98.85 196 VAL A O 1
ATOM 1534 N N . LEU A 1 197 ? -8.618 21.464 -5.032 1 98.9 197 LEU A N 1
ATOM 1535 C CA . LEU A 1 197 ? -7.577 22.282 -5.644 1 98.9 197 LEU A CA 1
ATOM 1536 C C . LEU A 1 197 ? -8.134 23.083 -6.816 1 98.9 197 LEU A C 1
ATOM 1538 O O . LEU A 1 197 ? -8.941 22.571 -7.596 1 98.9 197 LEU A O 1
ATOM 1542 N N . LYS A 1 198 ? -7.708 24.295 -6.972 1 98.63 198 LYS A N 1
ATOM 1543 C CA . LYS A 1 198 ? -7.959 25.102 -8.162 1 98.63 198 LYS A CA 1
ATOM 1544 C C . LYS A 1 198 ? -7.26 24.514 -9.384 1 98.63 198 LYS A C 1
ATOM 1546 O O . LYS A 1 198 ? -6.337 23.708 -9.249 1 98.63 198 LYS A O 1
ATOM 1551 N N . PRO A 1 199 ? -7.766 24.913 -10.564 1 97.88 199 PRO A N 1
ATOM 1552 C CA . PRO A 1 199 ? -6.969 24.556 -11.741 1 97.88 199 PRO A CA 1
ATOM 1553 C C . PRO A 1 199 ? -5.511 24.992 -11.62 1 97.88 199 PRO A C 1
ATOM 1555 O O . PRO A 1 199 ? -5.23 26.101 -11.158 1 97.88 199 PRO A O 1
ATOM 1558 N N . HIS A 1 200 ? -4.627 24.131 -11.855 1 96.36 200 HIS A N 1
ATOM 1559 C CA . HIS A 1 200 ? -3.187 24.351 -11.786 1 96.36 200 HIS A CA 1
ATOM 1560 C C . HIS A 1 200 ? -2.714 24.456 -10.34 1 96.36 200 HIS A C 1
ATOM 1562 O O . HIS A 1 200 ? -1.628 24.977 -10.074 1 96.36 200 HIS A O 1
ATOM 1568 N N . GLY A 1 201 ? -3.605 24.106 -9.378 1 98.8 201 GLY A N 1
ATOM 1569 C CA . GLY A 1 201 ? -3.179 24.051 -7.989 1 98.8 201 GLY A CA 1
ATOM 1570 C C . GLY A 1 201 ? -2.08 23.035 -7.743 1 98.8 201 GLY A C 1
ATOM 1571 O O . GLY A 1 201 ? -1.89 22.112 -8.538 1 98.8 201 GLY A O 1
ATOM 1572 N N . LEU A 1 202 ? -1.325 23.228 -6.67 1 98.91 202 LEU A N 1
ATOM 1573 C CA . LEU A 1 202 ? -0.166 22.393 -6.373 1 98.91 202 LEU A CA 1
ATOM 1574 C C . LEU A 1 202 ? -0.472 21.423 -5.237 1 98.91 202 LEU A C 1
ATOM 1576 O O . LEU A 1 202 ? -1.22 21.757 -4.314 1 98.91 202 LEU A O 1
ATOM 1580 N N . VAL A 1 203 ? 0.14 20.248 -5.345 1 98.94 203 VAL A N 1
ATOM 1581 C CA . VAL A 1 203 ? 0.07 19.296 -4.242 1 98.94 203 VAL A CA 1
ATOM 1582 C C . VAL A 1 203 ? 1.48 18.863 -3.843 1 98.94 203 VAL A C 1
ATOM 1584 O O . VAL A 1 203 ? 2.344 18.675 -4.702 1 98.94 203 VAL A O 1
ATOM 1587 N N . TYR A 1 204 ? 1.767 18.817 -2.589 1 98.88 204 TYR A N 1
ATOM 1588 C CA . TYR A 1 204 ? 2.964 18.218 -2.008 1 98.88 204 TYR A CA 1
ATOM 1589 C C . TYR A 1 204 ? 2.599 17.093 -1.047 1 98.88 204 TYR A C 1
ATOM 1591 O O . TYR A 1 204 ? 1.807 17.29 -0.123 1 98.88 204 TYR A O 1
ATOM 1599 N N . SER A 1 205 ? 3.157 15.95 -1.297 1 98.81 205 SER A N 1
ATOM 1600 C CA . SER A 1 205 ? 2.845 14.78 -0.483 1 98.81 205 SER A CA 1
ATOM 1601 C C . SER A 1 205 ? 4.111 14.033 -0.079 1 98.81 205 SER A C 1
ATOM 1603 O O . SER A 1 205 ? 5.067 13.957 -0.854 1 98.81 205 SER A O 1
ATOM 1605 N N . GLU A 1 206 ? 4.14 13.526 1.134 1 98.28 206 GLU A N 1
ATOM 1606 C CA . GLU A 1 206 ? 5.139 12.58 1.624 1 98.28 206 GLU A CA 1
ATOM 1607 C C . GLU A 1 206 ? 4.479 11.353 2.246 1 98.28 206 GLU A C 1
ATOM 1609 O O . GLU A 1 206 ? 3.534 11.479 3.028 1 98.28 206 GLU A O 1
ATOM 1614 N N . THR A 1 207 ? 4.955 10.214 1.878 1 97.7 207 THR A N 1
ATOM 1615 C CA . THR A 1 207 ? 4.421 8.972 2.426 1 97.7 207 THR A CA 1
ATOM 1616 C C . THR A 1 207 ? 5.543 7.972 2.692 1 97.7 207 THR A C 1
ATOM 1618 O O . THR A 1 207 ? 6.48 7.857 1.899 1 97.7 207 THR A O 1
ATOM 1621 N N . PRO A 1 208 ? 5.458 7.189 3.761 1 97.51 208 PRO A N 1
ATOM 1622 C CA . PRO A 1 208 ? 6.498 6.2 4.053 1 97.51 208 PRO A CA 1
ATOM 1623 C C . PRO A 1 208 ? 6.426 4.981 3.136 1 97.51 208 PRO A C 1
ATOM 1625 O O . PRO A 1 208 ? 5.371 4.694 2.566 1 97.51 208 PRO A O 1
ATOM 1628 N N . PHE A 1 209 ? 7.569 4.286 2.969 1 98.56 209 PHE A N 1
ATOM 1629 C CA . PHE A 1 209 ? 7.666 2.995 2.298 1 98.56 209 PHE A CA 1
ATOM 1630 C C . PHE A 1 209 ? 8.256 1.943 3.229 1 98.56 209 PHE A C 1
ATOM 1632 O O . PHE A 1 209 ? 7.52 1.235 3.919 1 98.56 209 PHE A O 1
ATOM 1639 N N . MET A 1 210 ? 9.57 1.894 3.484 1 98.57 210 MET A N 1
ATOM 1640 C CA . MET A 1 210 ? 10.173 0.947 4.417 1 98.57 210 MET A CA 1
ATOM 1641 C C . MET A 1 210 ? 10.093 1.468 5.848 1 98.57 210 MET A C 1
ATOM 1643 O O . MET A 1 210 ? 11.119 1.749 6.469 1 98.57 210 MET A O 1
ATOM 1647 N N . GLN A 1 211 ? 8.912 1.562 6.346 1 98.32 211 GLN A N 1
ATOM 1648 C CA . GLN A 1 211 ? 8.624 1.933 7.727 1 98.32 211 GLN A CA 1
ATOM 1649 C C . GLN A 1 211 ? 7.632 0.962 8.362 1 98.32 211 GLN A C 1
ATOM 1651 O O . GLN A 1 211 ? 6.571 0.692 7.796 1 98.32 211 GLN A O 1
ATOM 1656 N N . GLN A 1 212 ? 7.988 0.464 9.515 1 98.39 212 GLN A N 1
ATOM 1657 C CA . GLN A 1 212 ? 7.127 -0.453 10.254 1 98.39 212 GLN A CA 1
ATOM 1658 C C . GLN A 1 212 ? 5.87 0.255 10.753 1 98.39 212 GLN A C 1
ATOM 1660 O O . GLN A 1 212 ? 5.768 1.481 10.671 1 98.39 212 GLN A O 1
ATOM 1665 N N . VAL A 1 213 ? 4.919 -0.568 11.15 1 98.01 213 VAL A N 1
ATOM 1666 C CA . VAL A 1 213 ? 3.655 -0.039 11.65 1 98.01 213 VAL A CA 1
ATOM 1667 C C . VAL A 1 213 ? 3.923 0.986 12.75 1 98.01 213 VAL A C 1
ATOM 1669 O O . VAL A 1 213 ? 4.721 0.738 13.657 1 98.01 213 VAL A O 1
ATOM 1672 N N . HIS A 1 214 ? 3.314 2.036 12.521 1 93.79 214 HIS A N 1
ATOM 1673 C CA . HIS A 1 214 ? 3.295 3.1 13.518 1 93.79 214 HIS A CA 1
ATOM 1674 C C . HIS A 1 214 ? 1.906 3.718 13.64 1 93.79 214 HIS A C 1
ATOM 1676 O O . HIS A 1 214 ? 1.067 3.547 12.753 1 93.79 214 HIS A O 1
ATOM 1682 N N . LEU A 1 215 ? 1.502 4.197 14.708 1 93.5 215 LEU A N 1
ATOM 1683 C CA . LEU A 1 215 ? 0.184 4.717 15.055 1 93.5 215 LEU A CA 1
ATOM 1684 C C . LEU A 1 215 ? -0.815 3.581 15.248 1 93.5 215 LEU A C 1
ATOM 1686 O O . LEU A 1 215 ? -2 3.731 14.938 1 93.5 215 LEU A O 1
ATOM 1690 N N . GLY A 1 216 ? -0.328 2.409 15.467 1 94.01 216 GLY A N 1
ATOM 1691 C CA . GLY A 1 216 ? -1.113 1.247 15.851 1 94.01 216 GLY A CA 1
ATOM 1692 C C . GLY A 1 216 ? -2.154 0.861 14.816 1 94.01 216 GLY A C 1
ATOM 1693 O O . GLY A 1 216 ? -1.832 0.689 13.639 1 94.01 216 GLY A O 1
ATOM 1694 N N . LYS A 1 217 ? -3.41 0.874 15.301 1 95.36 217 LYS A N 1
ATOM 1695 C CA . LYS A 1 217 ? -4.513 0.351 14.5 1 95.36 217 LYS A CA 1
ATOM 1696 C C . LYS A 1 217 ? -4.857 1.297 13.353 1 95.36 217 LYS A C 1
ATOM 1698 O O . LYS A 1 217 ? -5.656 0.955 12.478 1 95.36 217 LYS A O 1
ATOM 1703 N N . TYR A 1 218 ? -4.225 2.484 13.224 1 96.33 218 TYR A N 1
ATOM 1704 C CA . TYR A 1 218 ? -4.548 3.453 12.181 1 96.33 218 TYR A CA 1
ATOM 1705 C C . TYR A 1 218 ? -3.463 3.484 11.111 1 96.33 218 TYR A C 1
ATOM 1707 O O . TYR A 1 218 ? -3.19 4.534 10.525 1 96.33 218 TYR A O 1
ATOM 1715 N N . ASP A 1 219 ? -2.789 2.427 10.844 1 97.57 219 ASP A N 1
ATOM 1716 C CA . ASP A 1 219 ? -1.732 2.295 9.846 1 97.57 219 ASP A CA 1
ATOM 1717 C C . ASP A 1 219 ? -2.028 1.149 8.882 1 97.57 219 ASP A C 1
ATOM 1719 O O . ASP A 1 219 ? -2.14 -0.006 9.298 1 97.57 219 ASP A O 1
ATOM 1723 N N . PHE A 1 220 ? -2.003 1.427 7.474 1 98.33 220 PHE A N 1
ATOM 1724 C CA . PHE A 1 220 ? -2.651 0.424 6.637 1 98.33 220 PHE A CA 1
ATOM 1725 C C . PHE A 1 220 ? -1.776 0.068 5.442 1 98.33 220 PHE A C 1
ATOM 1727 O O . PHE A 1 220 ? -1.774 -1.078 4.986 1 98.33 220 PHE A O 1
ATOM 1734 N N . THR A 1 221 ? -1.063 1.085 4.861 1 98.34 221 THR A N 1
ATOM 1735 C CA . THR A 1 221 ? -0.482 0.805 3.553 1 98.34 221 THR A CA 1
ATOM 1736 C C . THR A 1 221 ? 0.881 1.475 3.411 1 98.34 221 THR A C 1
ATOM 1738 O O . THR A 1 221 ? 1.207 2.397 4.162 1 98.34 221 THR A O 1
ATOM 1741 N N . ARG A 1 222 ? 1.731 0.973 2.544 1 98.65 222 ARG A N 1
ATOM 1742 C CA . ARG A 1 222 ? 2.963 1.579 2.048 1 98.65 222 ARG A CA 1
ATOM 1743 C C . ARG A 1 222 ? 2.992 1.587 0.523 1 98.65 222 ARG A C 1
ATOM 1745 O O . ARG A 1 222 ? 2.358 0.749 -0.12 1 98.65 222 ARG A O 1
ATOM 1752 N N . PHE A 1 223 ? 3.767 2.504 -0.027 1 98.38 223 PHE A N 1
ATOM 1753 C CA . PHE A 1 223 ? 3.89 2.624 -1.475 1 98.38 223 PHE A CA 1
ATOM 1754 C C . PHE A 1 223 ? 5.355 2.679 -1.891 1 98.38 223 PHE A C 1
ATOM 1756 O O . PHE A 1 223 ? 6.162 3.356 -1.25 1 98.38 223 PHE A O 1
ATOM 1763 N N . THR A 1 224 ? 5.655 1.939 -2.943 1 98.46 224 THR A N 1
ATOM 1764 C CA . THR A 1 224 ? 6.909 2.211 -3.636 1 98.46 224 THR A CA 1
ATOM 1765 C C . THR A 1 224 ? 6.871 3.583 -4.304 1 98.46 224 THR A C 1
ATOM 1767 O O . THR A 1 224 ? 5.834 4.25 -4.305 1 98.46 224 THR A O 1
ATOM 1770 N N . HIS A 1 225 ? 8.021 3.954 -4.838 1 98.44 225 HIS A N 1
ATOM 1771 C CA . HIS A 1 225 ? 8.065 5.221 -5.559 1 98.44 225 HIS A CA 1
ATOM 1772 C C . HIS A 1 225 ? 7.027 5.255 -6.676 1 98.44 225 HIS A C 1
ATOM 1774 O O . HIS A 1 225 ? 6.319 6.251 -6.841 1 98.44 225 HIS A O 1
ATOM 1780 N N . LEU A 1 226 ? 6.867 4.19 -7.393 1 98.3 226 LEU A N 1
ATOM 1781 C CA . LEU A 1 226 ? 5.918 4.132 -8.5 1 98.3 226 LEU A CA 1
ATOM 1782 C C . LEU A 1 226 ? 4.484 4.077 -7.984 1 98.3 226 LEU A C 1
ATOM 1784 O O . LEU A 1 226 ? 3.585 4.684 -8.569 1 98.3 226 LEU A O 1
ATOM 1788 N N . GLY A 1 227 ? 4.3 3.249 -6.958 1 98.46 227 GLY A N 1
ATOM 1789 C CA . GLY A 1 227 ? 2.973 3.217 -6.364 1 98.46 227 GLY A CA 1
ATOM 1790 C C . GLY A 1 227 ? 2.505 4.575 -5.876 1 98.46 227 GLY A C 1
ATOM 1791 O O . GLY A 1 227 ? 1.341 4.938 -6.058 1 98.46 227 GLY A O 1
ATOM 1792 N N . HIS A 1 228 ? 3.413 5.259 -5.222 1 98.72 228 HIS A N 1
ATOM 1793 C CA . HIS A 1 228 ? 3.118 6.616 -4.777 1 98.72 228 HIS A CA 1
ATOM 1794 C C . HIS A 1 228 ? 2.808 7.529 -5.958 1 98.72 228 HIS A C 1
ATOM 1796 O O . HIS A 1 228 ? 1.865 8.322 -5.905 1 98.72 228 HIS A O 1
ATOM 1802 N N . ARG A 1 229 ? 3.561 7.439 -6.998 1 98.69 229 ARG A N 1
ATOM 1803 C CA . ARG A 1 229 ? 3.326 8.222 -8.207 1 98.69 229 ARG A CA 1
ATOM 1804 C C . ARG A 1 229 ? 1.953 7.92 -8.798 1 98.69 229 ARG A C 1
ATOM 1806 O O . ARG A 1 229 ? 1.265 8.823 -9.277 1 98.69 229 ARG A O 1
ATOM 1813 N N . ARG A 1 230 ? 1.59 6.724 -8.752 1 98.52 230 ARG A N 1
ATOM 1814 C CA . ARG A 1 230 ? 0.311 6.331 -9.336 1 98.52 230 ARG A CA 1
ATOM 1815 C C . ARG A 1 230 ? -0.852 6.987 -8.599 1 98.52 230 ARG A C 1
ATOM 1817 O O . ARG A 1 230 ? -1.867 7.328 -9.209 1 98.52 230 ARG A O 1
ATOM 1824 N N . LEU A 1 231 ? -0.768 7.102 -7.293 1 98.4 231 LEU A N 1
ATOM 1825 C CA . LEU A 1 231 ? -1.809 7.763 -6.514 1 98.4 231 LEU A CA 1
ATOM 1826 C C . LEU A 1 231 ? -2.116 9.145 -7.08 1 98.4 231 LEU A C 1
ATOM 1828 O O . LEU A 1 231 ? -3.253 9.617 -6.995 1 98.4 231 LEU A O 1
ATOM 1832 N N . PHE A 1 232 ? -1.121 9.768 -7.654 1 98.82 232 PHE A N 1
ATOM 1833 C CA . PHE A 1 232 ? -1.25 11.144 -8.117 1 98.82 232 PHE A CA 1
ATOM 1834 C C . PHE A 1 232 ? -1.257 11.204 -9.64 1 98.82 232 PHE A C 1
ATOM 1836 O O . PHE A 1 232 ? -0.698 12.13 -10.233 1 98.82 232 PHE A O 1
ATOM 1843 N N . ARG A 1 233 ? -1.838 10.254 -10.239 1 98.48 233 ARG A N 1
ATOM 1844 C CA . ARG A 1 233 ? -1.787 10.114 -11.691 1 98.48 233 ARG A CA 1
ATOM 1845 C C . ARG A 1 233 ? -2.558 11.237 -12.376 1 98.48 233 ARG A C 1
ATOM 1847 O O . ARG A 1 233 ? -2.391 11.469 -13.575 1 98.48 233 ARG A O 1
ATOM 1854 N N . LYS A 1 234 ? -3.379 12 -11.718 1 98.7 234 LYS A N 1
ATOM 1855 C CA . LYS A 1 234 ? -4.117 13.12 -12.295 1 98.7 234 LYS A CA 1
ATOM 1856 C C . LYS A 1 234 ? -3.357 14.431 -12.113 1 98.7 234 LYS A C 1
ATOM 1858 O O . LYS A 1 234 ? -3.93 15.512 -12.26 1 98.7 234 LYS A O 1
ATOM 1863 N N . PHE A 1 235 ? -2.16 14.35 -11.71 1 98.87 235 PHE A N 1
ATOM 1864 C CA . PHE A 1 235 ? -1.293 15.507 -11.527 1 98.87 235 PHE A CA 1
ATOM 1865 C C . PHE A 1 235 ? -0.071 15.417 -12.434 1 98.87 235 PHE A C 1
ATOM 1867 O O . PHE A 1 235 ? 0.494 14.337 -12.617 1 98.87 235 PHE A O 1
ATOM 1874 N N . ALA A 1 236 ? 0.306 16.526 -13.001 1 98.75 236 ALA A N 1
ATOM 1875 C CA . ALA A 1 236 ? 1.594 16.606 -13.685 1 98.75 236 ALA A CA 1
ATOM 1876 C C . ALA A 1 236 ? 2.744 16.661 -12.683 1 98.75 236 ALA A C 1
ATOM 1878 O O . ALA A 1 236 ? 2.723 17.465 -11.748 1 98.75 236 ALA A O 1
ATOM 1879 N N . GLU A 1 237 ? 3.704 15.854 -12.891 1 98.72 237 GLU A N 1
ATOM 1880 C CA . GLU A 1 237 ? 4.829 15.808 -11.962 1 98.72 237 GLU A CA 1
ATOM 1881 C C . GLU A 1 237 ? 5.771 16.99 -12.176 1 98.72 237 GLU A C 1
ATOM 1883 O O . GLU A 1 237 ? 6.217 17.239 -13.298 1 98.72 237 GLU A O 1
ATOM 1888 N N . ILE A 1 238 ? 5.985 17.674 -11.137 1 98.74 238 ILE A N 1
ATOM 1889 C CA . ILE A 1 238 ? 7.025 18.697 -11.13 1 98.74 238 ILE A CA 1
ATOM 1890 C C . ILE A 1 238 ? 8.324 18.109 -10.584 1 98.74 238 ILE A C 1
ATOM 1892 O O . ILE A 1 238 ? 9.399 18.333 -11.145 1 98.74 238 ILE A O 1
ATOM 1896 N N . ASP A 1 239 ? 8.216 17.365 -9.486 1 98.5 239 ASP A N 1
ATOM 1897 C CA . ASP A 1 239 ? 9.363 16.709 -8.865 1 98.5 239 ASP A CA 1
ATOM 1898 C C . ASP A 1 239 ? 8.918 15.559 -7.966 1 98.5 239 ASP A C 1
ATOM 1900 O O . ASP A 1 239 ? 7.776 15.533 -7.502 1 98.5 239 ASP A O 1
ATOM 1904 N N . SER A 1 240 ? 9.738 14.576 -7.831 1 98.48 240 SER A N 1
ATOM 1905 C CA . SER A 1 240 ? 9.515 13.455 -6.923 1 98.48 240 SER A CA 1
ATOM 1906 C C . SER A 1 240 ? 10.825 12.758 -6.573 1 98.48 240 SER A C 1
ATOM 1908 O O . SER A 1 240 ? 11.816 12.89 -7.295 1 98.48 240 SER A O 1
ATOM 1910 N N . GLY A 1 241 ? 10.835 12.089 -5.479 1 98.16 241 GLY A N 1
ATOM 1911 C CA . GLY A 1 241 ? 12.039 11.398 -5.044 1 98.16 241 GLY A CA 1
ATOM 1912 C C . GLY A 1 241 ? 11.957 10.898 -3.614 1 98.16 241 GLY A C 1
ATOM 1913 O O . GLY A 1 241 ? 10.866 10.782 -3.053 1 98.16 241 GLY A O 1
ATOM 1914 N N . ALA A 1 242 ? 13.073 10.486 -3.092 1 98.24 242 ALA A N 1
ATOM 1915 C CA . ALA A 1 242 ? 13.152 9.992 -1.719 1 98.24 242 ALA A CA 1
ATOM 1916 C C . ALA A 1 242 ? 13.366 11.139 -0.736 1 98.24 242 ALA A C 1
ATOM 1918 O O . ALA A 1 242 ? 14.077 12.101 -1.039 1 98.24 242 ALA A O 1
ATOM 1919 N N . VAL A 1 243 ? 12.752 11.009 0.412 1 97.43 243 VAL A N 1
ATOM 1920 C CA . VAL A 1 243 ? 12.942 12.021 1.445 1 97.43 243 VAL A CA 1
ATOM 1921 C C . VAL A 1 243 ? 13.8 11.454 2.574 1 97.43 243 VAL A C 1
ATOM 1923 O O . VAL A 1 243 ? 14.498 12.199 3.266 1 97.43 243 VAL A O 1
ATOM 1926 N N . CYS A 1 244 ? 13.66 10.146 2.815 1 95.98 244 CYS A N 1
ATOM 1927 C CA . CYS A 1 244 ? 14.418 9.389 3.804 1 95.98 244 CYS A CA 1
ATOM 1928 C C . CYS A 1 244 ? 15.011 8.127 3.188 1 95.98 244 CYS A C 1
ATOM 1930 O O . CYS A 1 244 ? 14.358 7.456 2.387 1 95.98 244 CYS A O 1
ATOM 1932 N N . GLY A 1 245 ? 16.242 7.828 3.595 1 97.7 245 GLY A N 1
ATOM 1933 C CA . GLY A 1 245 ? 16.99 6.86 2.809 1 97.7 245 GLY A CA 1
ATOM 1934 C C . GLY A 1 245 ? 17.094 5.502 3.478 1 97.7 245 GLY A C 1
ATOM 1935 O O . GLY A 1 245 ? 16.4 5.233 4.46 1 97.7 245 GLY A O 1
ATOM 1936 N N . PRO A 1 246 ? 17.912 4.606 2.874 1 98.43 246 PRO A N 1
ATOM 1937 C CA . PRO A 1 246 ? 18.056 3.223 3.333 1 98.43 246 PRO A CA 1
ATOM 1938 C C . PRO A 1 246 ? 18.774 3.118 4.677 1 98.43 246 PRO A C 1
ATOM 1940 O O . PRO A 1 246 ? 18.595 2.136 5.401 1 98.43 246 PRO A O 1
ATOM 1943 N N . GLY A 1 247 ? 19.649 4.095 5.044 1 98.64 247 GLY A N 1
ATOM 1944 C CA . GLY A 1 247 ? 20.26 4.078 6.363 1 98.64 247 GLY A CA 1
ATOM 1945 C C . GLY A 1 247 ? 19.25 4.171 7.491 1 98.64 247 GLY A C 1
ATOM 1946 O O . GLY A 1 247 ? 19.327 3.418 8.464 1 98.64 247 GLY A O 1
ATOM 1947 N N . MET A 1 248 ? 18.368 5.091 7.339 1 98.33 248 MET A N 1
ATOM 1948 C CA . MET A 1 248 ? 17.269 5.215 8.292 1 98.33 248 MET A CA 1
ATOM 1949 C C . MET A 1 248 ? 16.407 3.957 8.297 1 98.33 248 MET A C 1
ATOM 1951 O O . MET A 1 248 ? 15.992 3.488 9.358 1 98.33 248 MET A O 1
ATOM 1955 N N . ALA A 1 249 ? 16.136 3.398 7.116 1 98.5 249 ALA A N 1
ATOM 1956 C CA . ALA A 1 249 ? 15.329 2.186 7.006 1 98.5 249 ALA A CA 1
ATOM 1957 C C . ALA A 1 249 ? 15.966 1.031 7.774 1 98.5 249 ALA A C 1
ATOM 1959 O O . ALA A 1 249 ? 15.272 0.272 8.454 1 98.5 249 ALA A O 1
ATOM 1960 N N . LEU A 1 250 ? 17.263 0.903 7.665 1 98.71 250 LEU A N 1
ATOM 1961 C CA . LEU A 1 250 ? 17.978 -0.151 8.375 1 98.71 250 LEU A CA 1
ATOM 1962 C C . LEU A 1 250 ? 17.902 0.061 9.884 1 98.71 250 LEU A C 1
ATOM 1964 O O . LEU A 1 250 ? 17.688 -0.89 10.639 1 98.71 250 LEU A O 1
ATOM 1968 N N . ALA A 1 251 ? 18.052 1.288 10.312 1 98.55 251 ALA A N 1
ATOM 1969 C CA . ALA A 1 251 ? 17.958 1.597 11.736 1 98.55 251 ALA A CA 1
ATOM 1970 C C . ALA A 1 251 ? 16.578 1.245 12.283 1 98.55 251 ALA A C 1
ATOM 1972 O O . ALA A 1 251 ? 16.461 0.673 13.37 1 98.55 251 ALA A O 1
ATOM 1973 N N . TRP A 1 252 ? 15.583 1.566 11.534 1 98.38 252 TRP A N 1
ATOM 1974 C CA . TRP A 1 252 ? 14.221 1.236 11.938 1 98.38 252 TRP A CA 1
ATOM 1975 C C . TRP A 1 252 ? 14.025 -0.275 12.009 1 98.38 252 TRP A C 1
ATOM 1977 O O . TRP A 1 252 ? 13.418 -0.785 12.954 1 98.38 252 TRP A O 1
ATOM 1987 N N . SER A 1 253 ? 14.53 -0.998 11 1 98.53 253 SER A N 1
ATOM 1988 C CA . SER A 1 253 ? 14.383 -2.45 10.982 1 98.53 253 SER A CA 1
ATOM 1989 C C . SER A 1 253 ? 15.065 -3.089 12.187 1 98.53 253 SER A C 1
ATOM 1991 O O . SER A 1 253 ? 14.537 -4.035 12.776 1 98.53 253 SER A O 1
ATOM 1993 N N . TYR A 1 254 ? 16.222 -2.566 12.522 1 98.54 254 TYR A N 1
ATOM 1994 C CA . TYR A 1 254 ? 16.954 -3.037 13.692 1 98.54 254 TYR A CA 1
ATOM 1995 C C . TYR A 1 254 ? 16.156 -2.795 14.968 1 98.54 254 TYR A C 1
ATOM 1997 O O . TYR A 1 254 ? 16.012 -3.696 15.798 1 98.54 254 TYR A O 1
ATOM 2005 N N . GLN A 1 255 ? 15.651 -1.627 15.121 1 98.23 255 GLN A N 1
ATOM 2006 C CA . GLN A 1 255 ? 14.853 -1.28 16.292 1 98.23 255 GLN A CA 1
ATOM 2007 C C . GLN A 1 255 ? 13.646 -2.204 16.428 1 98.23 255 GLN A C 1
ATOM 2009 O O . GLN A 1 255 ? 13.387 -2.741 17.507 1 98.23 255 GLN A O 1
ATOM 2014 N N . TYR A 1 256 ? 12.964 -2.469 15.371 1 98.14 256 TYR A N 1
ATOM 2015 C CA . TYR A 1 256 ? 11.723 -3.234 15.434 1 98.14 256 TYR A CA 1
ATOM 2016 C C . TYR A 1 256 ? 12.008 -4.726 15.566 1 98.14 256 TYR A C 1
ATOM 2018 O O . TYR A 1 256 ? 11.206 -5.469 16.135 1 98.14 256 TYR A O 1
ATOM 2026 N N . PHE A 1 257 ? 13.16 -5.144 15.035 1 98.56 257 PHE A N 1
ATOM 2027 C CA . PHE A 1 257 ? 13.601 -6.506 15.313 1 98.56 257 PHE A CA 1
ATOM 2028 C C . PHE A 1 257 ? 13.763 -6.727 16.812 1 98.56 257 PHE A C 1
ATOM 2030 O O . PHE A 1 257 ? 13.234 -7.696 17.362 1 98.56 257 PHE A O 1
ATOM 2037 N N . LEU A 1 258 ? 14.384 -5.805 17.45 1 98.45 258 LEU A N 1
ATOM 2038 C CA . LEU A 1 258 ? 14.599 -5.922 18.888 1 98.45 258 LEU A CA 1
ATOM 2039 C C . LEU A 1 258 ? 13.28 -5.811 19.645 1 98.45 258 LEU A C 1
ATOM 2041 O O . LEU A 1 258 ? 13.041 -6.558 20.597 1 98.45 258 LEU A O 1
ATOM 2045 N N . LEU A 1 259 ? 12.447 -4.936 19.209 1 97.69 259 LEU A N 1
ATOM 2046 C CA . LEU A 1 259 ? 11.173 -4.705 19.879 1 97.69 259 LEU A CA 1
ATOM 2047 C C . LEU A 1 259 ? 10.275 -5.934 19.779 1 97.69 259 LEU A C 1
ATOM 2049 O O . LEU A 1 259 ? 9.355 -6.104 20.583 1 97.69 259 LEU A O 1
ATOM 2053 N N . SER A 1 260 ? 10.489 -6.773 18.778 1 97.76 260 SER A N 1
ATOM 2054 C CA . SER A 1 260 ? 9.644 -7.943 18.56 1 97.76 260 SER A CA 1
ATOM 2055 C C . SER A 1 260 ? 9.867 -8.995 19.641 1 97.76 260 SER A C 1
ATOM 2057 O O . SER A 1 260 ? 9.082 -9.938 19.768 1 97.76 260 SER A O 1
ATOM 2059 N N . PHE A 1 261 ? 10.904 -8.836 20.505 1 97.51 261 PHE A N 1
ATOM 2060 C CA . PHE A 1 261 ? 11.206 -9.782 21.573 1 97.51 261 PHE A CA 1
ATOM 2061 C C . PHE A 1 261 ? 10.499 -9.384 22.863 1 97.51 261 PHE A C 1
ATOM 2063 O O . PHE A 1 261 ? 10.493 -10.145 23.833 1 97.51 261 PHE A O 1
ATOM 2070 N N . VAL A 1 262 ? 9.895 -8.149 22.883 1 96.14 262 VAL A N 1
ATOM 2071 C CA . VAL A 1 262 ? 9.379 -7.634 24.147 1 96.14 262 VAL A CA 1
ATOM 2072 C C . VAL A 1 262 ? 7.974 -7.072 23.94 1 96.14 262 VAL A C 1
ATOM 2074 O O . VAL A 1 262 ? 7.648 -6.581 22.857 1 96.14 262 VAL A O 1
ATOM 2077 N N . SER A 1 263 ? 7.159 -7.096 24.959 1 90.91 263 SER A N 1
ATOM 2078 C CA . SER A 1 263 ? 5.779 -6.634 24.849 1 90.91 263 SER A CA 1
ATOM 2079 C C . SER A 1 263 ? 5.438 -5.643 25.956 1 90.91 263 SER A C 1
ATOM 2081 O O . SER A 1 263 ? 4.527 -4.826 25.807 1 90.91 263 SER A O 1
ATOM 2083 N N . LYS A 1 264 ? 6.125 -5.662 27.046 1 92.39 264 LYS A N 1
ATOM 2084 C CA . LYS A 1 264 ? 5.837 -4.767 28.163 1 92.39 264 LYS A CA 1
ATOM 2085 C C . LYS A 1 264 ? 6.293 -3.343 27.859 1 92.39 264 LYS A C 1
ATOM 2087 O O . LYS A 1 264 ? 7.37 -3.138 27.295 1 92.39 264 LYS A O 1
ATOM 2092 N N . PRO A 1 265 ? 5.562 -2.315 28.23 1 89.6 265 PRO A N 1
ATOM 2093 C CA . PRO A 1 265 ? 5.833 -0.926 27.853 1 89.6 265 PRO A CA 1
ATOM 2094 C C . PRO A 1 265 ? 7.196 -0.438 28.34 1 89.6 265 PRO A C 1
ATOM 2096 O O . PRO A 1 265 ? 7.94 0.188 27.58 1 89.6 265 PRO A O 1
ATOM 2099 N N . LEU A 1 266 ? 7.53 -0.719 29.538 1 91.89 266 LEU A N 1
ATOM 2100 C CA . LEU A 1 266 ? 8.801 -0.245 30.074 1 91.89 266 LEU A CA 1
ATOM 2101 C C . LEU A 1 266 ? 9.973 -0.898 29.349 1 91.89 266 LEU A C 1
ATOM 2103 O O . LEU A 1 266 ? 10.939 -0.222 28.987 1 91.89 266 LEU A O 1
ATOM 2107 N N . THR A 1 267 ? 9.895 -2.236 29.196 1 96.02 267 THR A N 1
ATOM 2108 C CA . THR A 1 267 ? 10.962 -2.939 28.493 1 96.02 267 THR A CA 1
ATOM 2109 C C . THR A 1 267 ? 11.062 -2.465 27.046 1 96.02 267 THR A C 1
ATOM 2111 O O . THR A 1 267 ? 12.159 -2.372 26.492 1 96.02 267 THR A O 1
ATOM 2114 N N . ARG A 1 268 ? 9.97 -2.18 26.521 1 94.22 268 ARG A N 1
ATOM 2115 C CA . ARG A 1 268 ? 9.959 -1.672 25.153 1 94.22 268 ARG A CA 1
ATOM 2116 C C . ARG A 1 268 ? 10.642 -0.311 25.068 1 94.22 268 ARG A C 1
ATOM 2118 O O . ARG A 1 268 ? 11.4 -0.047 24.133 1 94.22 268 ARG A O 1
ATOM 2125 N N . ALA A 1 269 ? 10.35 0.549 26.015 1 92.62 269 ALA A N 1
ATOM 2126 C CA . ALA A 1 269 ? 10.988 1.863 26.041 1 92.62 269 ALA A CA 1
ATOM 2127 C C . ALA A 1 269 ? 12.505 1.734 26.152 1 92.62 269 ALA A C 1
ATOM 2129 O O . ALA A 1 269 ? 13.246 2.458 25.484 1 92.62 269 ALA A O 1
ATOM 2130 N N . LEU A 1 270 ? 12.97 0.798 26.926 1 95.44 270 LEU A N 1
ATOM 2131 C CA . LEU A 1 270 ? 14.398 0.577 27.126 1 95.44 270 LEU A CA 1
ATOM 2132 C C . LEU A 1 270 ? 15.045 0.028 25.859 1 95.44 270 LEU A C 1
ATOM 2134 O O . LEU A 1 270 ? 16.138 0.456 25.48 1 95.44 270 LEU A O 1
ATOM 2138 N N . VAL A 1 271 ? 14.361 -0.895 25.231 1 96.69 271 VAL A N 1
ATOM 2139 C CA . VAL A 1 271 ? 14.868 -1.498 24.003 1 96.69 271 VAL A CA 1
ATOM 2140 C C . VAL A 1 271 ? 14.92 -0.449 22.895 1 96.69 271 VAL A C 1
ATOM 2142 O O . VAL A 1 271 ? 15.872 -0.41 22.112 1 96.69 271 VAL A O 1
ATOM 2145 N N . LYS A 1 272 ? 13.931 0.399 22.828 1 94.61 272 LYS A N 1
ATOM 2146 C CA . LYS A 1 272 ? 13.923 1.485 21.852 1 94.61 272 LYS A CA 1
ATOM 2147 C C . LYS A 1 272 ? 15.115 2.416 22.056 1 94.61 272 LYS A C 1
ATOM 2149 O O . LYS A 1 272 ? 15.79 2.788 21.094 1 94.61 272 LYS A O 1
ATOM 2154 N N . ALA A 1 273 ? 15.364 2.779 23.271 1 95.54 273 ALA A N 1
ATOM 2155 C CA . ALA A 1 273 ? 16.497 3.643 23.59 1 95.54 273 ALA A CA 1
ATOM 2156 C C . ALA A 1 273 ? 17.817 2.984 23.2 1 95.54 273 ALA A C 1
ATOM 2158 O O . ALA A 1 273 ? 18.688 3.626 22.608 1 95.54 273 ALA A O 1
ATOM 2159 N N . PHE A 1 274 ? 17.94 1.734 23.551 1 97.2 274 PHE A N 1
ATOM 2160 C CA . PHE A 1 274 ? 19.147 0.984 23.221 1 97.2 274 PHE A CA 1
ATOM 2161 C C . PHE A 1 274 ? 19.372 0.959 21.714 1 97.2 274 PHE A C 1
ATOM 2163 O O . PHE A 1 274 ? 20.485 1.202 21.243 1 97.2 274 PHE A O 1
ATOM 2170 N N . ALA A 1 275 ? 18.292 0.664 20.964 1 96.96 275 ALA A N 1
ATOM 2171 C CA . ALA A 1 275 ? 18.385 0.594 19.508 1 96.96 275 ALA A CA 1
ATOM 2172 C C . ALA A 1 275 ? 18.814 1.936 18.921 1 96.96 275 ALA A C 1
ATOM 2174 O O . ALA A 1 275 ? 19.665 1.987 18.03 1 96.96 275 ALA A O 1
ATOM 2175 N N . ARG A 1 276 ? 18.283 3.023 19.4 1 96.29 276 ARG A N 1
ATOM 2176 C CA . ARG A 1 276 ? 18.592 4.359 18.899 1 96.29 276 ARG A CA 1
ATOM 2177 C C . ARG A 1 276 ? 20.037 4.739 19.207 1 96.29 276 ARG A C 1
ATOM 2179 O O . ARG A 1 276 ? 20.741 5.27 18.346 1 96.29 276 ARG A O 1
ATOM 2186 N N . ILE A 1 277 ? 20.498 4.413 20.361 1 96.56 277 ILE A N 1
ATOM 2187 C CA . ILE A 1 277 ? 21.84 4.79 20.792 1 96.56 277 ILE A CA 1
ATOM 2188 C C . ILE A 1 277 ? 22.878 4.001 19.997 1 96.56 277 ILE A C 1
ATOM 2190 O O . ILE A 1 277 ? 23.942 4.526 19.661 1 96.56 277 ILE A O 1
ATOM 2194 N N . THR A 1 278 ? 22.509 2.854 19.567 1 97.1 278 THR A N 1
ATOM 2195 C CA . THR A 1 278 ? 23.511 1.977 18.973 1 97.1 278 THR A CA 1
ATOM 2196 C C . THR A 1 278 ? 23.546 2.144 17.457 1 97.1 278 THR A C 1
ATOM 2198 O O . THR A 1 278 ? 24.567 1.872 16.821 1 97.1 278 THR A O 1
ATOM 2201 N N . LEU A 1 279 ? 22.464 2.675 16.859 1 96.87 279 LEU A N 1
ATOM 2202 C CA . LEU A 1 279 ? 22.498 2.635 15.401 1 96.87 279 LEU A CA 1
ATOM 2203 C C . LEU A 1 279 ? 21.979 3.941 14.809 1 96.87 279 LEU A C 1
ATOM 2205 O O . LEU A 1 279 ? 21.701 4.017 13.61 1 96.87 279 LEU A O 1
ATOM 2209 N N . PHE A 1 280 ? 21.823 5.037 15.613 1 95.64 280 PHE A N 1
ATOM 2210 C CA . PHE A 1 280 ? 21.369 6.325 15.101 1 95.64 280 PHE A CA 1
ATOM 2211 C C . PHE A 1 280 ? 22.284 6.816 13.985 1 95.64 280 PHE A C 1
ATOM 2213 O O . PHE A 1 280 ? 21.86 7.588 13.123 1 95.64 280 PHE A O 1
ATOM 2220 N N . TRP A 1 281 ? 23.518 6.433 13.952 1 97.24 281 TRP A N 1
ATOM 2221 C CA . TRP A 1 281 ? 24.522 6.958 13.033 1 97.24 281 TRP A CA 1
ATOM 2222 C C . TRP A 1 281 ? 24.29 6.438 11.618 1 97.24 281 TRP A C 1
ATOM 2224 O O . TRP A 1 281 ? 24.803 7.004 10.65 1 97.24 281 TRP A O 1
ATOM 2234 N N . LEU A 1 282 ? 23.514 5.383 11.395 1 97.88 282 LEU A N 1
ATOM 2235 C CA . LEU A 1 282 ? 23.223 4.812 10.084 1 97.88 282 LEU A CA 1
ATOM 2236 C C . LEU A 1 282 ? 22.521 5.829 9.191 1 97.88 282 LEU A C 1
ATOM 2238 O O . LEU A 1 282 ? 22.745 5.856 7.979 1 97.88 282 LEU A O 1
ATOM 2242 N N . LYS A 1 283 ? 21.718 6.666 9.842 1 96.91 283 LYS A N 1
ATOM 2243 C CA . LYS A 1 283 ? 20.915 7.611 9.071 1 96.91 283 LYS A CA 1
ATOM 2244 C C . LYS A 1 283 ? 21.8 8.614 8.337 1 96.91 283 LYS A C 1
ATOM 2246 O O . LYS A 1 283 ? 21.389 9.191 7.328 1 96.91 283 LYS A O 1
ATOM 2251 N N . TYR A 1 284 ? 23.035 8.876 8.757 1 97.61 284 TYR A N 1
ATOM 2252 C CA . TYR A 1 284 ? 23.902 9.886 8.159 1 97.61 284 TYR A CA 1
ATOM 2253 C C . TYR A 1 284 ? 24.451 9.41 6.82 1 97.61 284 TYR A C 1
ATOM 2255 O O . TYR A 1 284 ? 24.901 10.217 6.004 1 97.61 284 TYR A O 1
ATOM 2263 N N . PHE A 1 285 ? 24.438 8.104 6.528 1 98.26 285 PHE A N 1
ATOM 2264 C CA . PHE A 1 285 ? 24.804 7.615 5.204 1 98.26 285 PHE A CA 1
ATOM 2265 C C . PHE A 1 285 ? 23.82 8.115 4.152 1 98.26 285 PHE A C 1
ATOM 2267 O O . PHE A 1 285 ? 24.141 8.149 2.962 1 98.26 285 PHE A O 1
ATOM 2274 N N . ASP A 1 286 ? 22.669 8.535 4.623 1 98.08 286 ASP A N 1
ATOM 2275 C CA . ASP A 1 286 ? 21.613 8.931 3.697 1 98.08 286 ASP A CA 1
ATOM 2276 C C . ASP A 1 286 ? 21.937 10.27 3.036 1 98.08 286 ASP A C 1
ATOM 2278 O O . ASP A 1 286 ? 21.364 10.61 1.999 1 98.08 286 ASP A O 1
ATOM 2282 N N . TYR A 1 287 ? 22.831 11.019 3.62 1 97.8 287 TYR A N 1
ATOM 2283 C CA . TYR A 1 287 ? 23.273 12.23 2.937 1 97.8 287 TYR A CA 1
ATOM 2284 C C . TYR A 1 287 ? 23.899 11.898 1.588 1 97.8 287 TYR A C 1
ATOM 2286 O O . TYR A 1 287 ? 23.738 12.646 0.621 1 97.8 287 TYR A O 1
ATOM 2294 N N . TYR A 1 288 ? 24.556 10.799 1.561 1 97.48 288 TYR A N 1
ATOM 2295 C CA . TYR A 1 288 ? 25.17 10.346 0.318 1 97.48 288 TYR A CA 1
ATOM 2296 C C . TYR A 1 288 ? 24.182 9.539 -0.516 1 97.48 288 TYR A C 1
ATOM 2298 O O . TYR A 1 288 ? 24.155 9.656 -1.743 1 97.48 288 TYR A O 1
ATOM 2306 N N . LEU A 1 289 ? 23.341 8.775 0.063 1 98.05 289 LEU A N 1
ATOM 2307 C CA . LEU A 1 289 ? 22.566 7.739 -0.61 1 98.05 289 LEU A CA 1
ATOM 2308 C C . LEU A 1 289 ? 21.278 8.314 -1.189 1 98.05 289 LEU A C 1
ATOM 2310 O O . LEU A 1 289 ? 20.675 7.718 -2.085 1 98.05 289 LEU A O 1
ATOM 2314 N N . ILE A 1 290 ? 20.811 9.406 -0.749 1 97.66 290 ILE A N 1
ATOM 2315 C CA . ILE A 1 290 ? 19.439 9.863 -0.94 1 97.66 290 ILE A CA 1
ATOM 2316 C C . ILE A 1 290 ? 19.128 9.955 -2.432 1 97.66 290 ILE A C 1
ATOM 2318 O O . ILE A 1 290 ? 17.994 9.712 -2.852 1 97.66 290 ILE A O 1
ATOM 2322 N N . ASN A 1 291 ? 20.103 10.195 -3.255 1 95.28 291 ASN A N 1
ATOM 2323 C CA . ASN A 1 291 ? 19.863 10.378 -4.682 1 95.28 291 ASN A CA 1
ATOM 2324 C C . ASN A 1 291 ? 20.403 9.207 -5.497 1 95.28 291 ASN A C 1
ATOM 2326 O O . ASN A 1 291 ? 20.412 9.253 -6.728 1 95.28 291 ASN A O 1
ATOM 2330 N N . GLN A 1 292 ? 20.952 8.181 -4.838 1 96.79 292 GLN A N 1
ATOM 2331 C CA . GLN A 1 292 ? 21.448 7.01 -5.552 1 96.79 292 GLN A CA 1
ATOM 2332 C C . GLN A 1 292 ? 20.296 6.162 -6.084 1 96.79 292 GLN A C 1
ATOM 2334 O O . GLN A 1 292 ? 19.245 6.065 -5.447 1 96.79 292 GLN A O 1
ATOM 2339 N N . PRO A 1 293 ? 20.478 5.54 -7.199 1 96.18 293 PRO A N 1
ATOM 2340 C CA . PRO A 1 293 ? 19.412 4.725 -7.784 1 96.18 293 PRO A CA 1
ATOM 2341 C C . PRO A 1 293 ? 18.931 3.62 -6.846 1 96.18 293 PRO A C 1
ATOM 2343 O O . PRO A 1 293 ? 17.734 3.329 -6.79 1 96.18 293 PRO A O 1
ATOM 2346 N N . GLY A 1 294 ? 19.844 3.044 -6.103 1 96.81 294 GLY A N 1
ATOM 2347 C CA . GLY A 1 294 ? 19.487 1.984 -5.174 1 96.81 294 GLY A CA 1
ATOM 2348 C C . GLY A 1 294 ? 18.511 2.432 -4.103 1 96.81 294 GLY A C 1
ATOM 2349 O O . GLY A 1 294 ? 17.764 1.617 -3.557 1 96.81 294 GLY A O 1
ATOM 2350 N N . THR A 1 295 ? 18.495 3.724 -3.818 1 97.76 295 THR A N 1
ATOM 2351 C CA . THR A 1 295 ? 17.604 4.287 -2.809 1 97.76 295 THR A CA 1
ATOM 2352 C C . THR A 1 295 ? 16.148 4.183 -3.254 1 97.76 295 THR A C 1
ATOM 2354 O O . THR A 1 295 ? 15.258 3.955 -2.433 1 97.76 295 THR A O 1
ATOM 2357 N N . PHE A 1 296 ? 15.87 4.241 -4.491 1 97.83 296 PHE A N 1
ATOM 2358 C CA . PHE A 1 296 ? 14.501 4.183 -4.99 1 97.83 296 PHE A CA 1
ATOM 2359 C C . PHE A 1 296 ? 13.906 2.797 -4.777 1 97.83 296 PHE A C 1
ATOM 2361 O O . PHE A 1 296 ? 12.689 2.618 -4.865 1 97.83 296 PHE A O 1
ATOM 2368 N N . ASP A 1 297 ? 14.758 1.82 -4.41 1 97.84 297 ASP A N 1
ATOM 2369 C CA . ASP A 1 297 ? 14.282 0.465 -4.147 1 97.84 297 ASP A CA 1
ATOM 2370 C C . ASP A 1 297 ? 14.132 0.218 -2.647 1 97.84 297 ASP A C 1
ATOM 2372 O O . ASP A 1 297 ? 13.642 -0.835 -2.232 1 97.84 297 ASP A O 1
ATOM 2376 N N . SER A 1 298 ? 14.586 1.183 -1.836 1 98.09 298 SER A N 1
ATOM 2377 C CA . SER A 1 298 ? 14.727 0.761 -0.446 1 98.09 298 SER A CA 1
ATOM 2378 C C . SER A 1 298 ? 14.54 1.935 0.509 1 98.09 298 SER A C 1
ATOM 2380 O O . SER A 1 298 ? 14.806 1.816 1.707 1 98.09 298 SER A O 1
ATOM 2382 N N . ALA A 1 299 ? 14.124 3.084 0.025 1 98.3 299 ALA A N 1
ATOM 2383 C CA . ALA A 1 299 ? 13.991 4.276 0.859 1 98.3 299 ALA A CA 1
ATOM 2384 C C . ALA A 1 299 ? 12.896 4.093 1.906 1 98.3 299 ALA A C 1
ATOM 2386 O O . ALA A 1 299 ? 11.988 3.277 1.728 1 98.3 299 ALA A O 1
ATOM 2387 N N . SER A 1 300 ? 13.024 4.844 2.952 1 97.38 300 SER A N 1
ATOM 2388 C CA . SER A 1 300 ? 12.007 4.796 3.997 1 97.38 300 SER A CA 1
ATOM 2389 C C . SER A 1 300 ? 10.794 5.644 3.627 1 97.38 300 SER A C 1
ATOM 2391 O O . SER A 1 300 ? 9.721 5.49 4.214 1 97.38 300 SER A O 1
ATOM 2393 N N . GLY A 1 301 ? 10.959 6.552 2.689 1 97.68 301 GLY A N 1
ATOM 2394 C CA . GLY A 1 301 ? 9.826 7.374 2.298 1 97.68 301 GLY A CA 1
ATOM 2395 C C . GLY A 1 301 ? 10.063 8.146 1.014 1 97.68 301 GLY A C 1
ATOM 2396 O O . GLY A 1 301 ? 11.209 8.347 0.607 1 97.68 301 GLY A O 1
ATOM 2397 N N . TYR A 1 302 ? 9.011 8.611 0.402 1 98.57 302 TYR A N 1
ATOM 2398 C CA . TYR A 1 302 ? 9.041 9.325 -0.87 1 98.57 302 TYR A CA 1
ATOM 2399 C C . TYR A 1 302 ? 8.183 10.583 -0.81 1 98.57 302 TYR A C 1
ATOM 2401 O O . TYR A 1 302 ? 7.322 10.714 0.064 1 98.57 302 TYR A O 1
ATOM 2409 N N . TYR A 1 303 ? 8.504 11.485 -1.682 1 98.58 303 TYR A N 1
ATOM 2410 C CA . TYR A 1 303 ? 7.667 12.669 -1.847 1 98.58 303 TYR A CA 1
ATOM 2411 C C . TYR A 1 303 ? 7.22 12.823 -3.295 1 98.58 303 TYR A C 1
ATOM 2413 O O . TYR A 1 303 ? 7.781 12.193 -4.195 1 98.58 303 TYR A O 1
ATOM 2421 N N . PHE A 1 304 ? 6.173 13.554 -3.495 1 98.82 304 PHE A N 1
ATOM 2422 C CA . PHE A 1 304 ? 5.645 13.948 -4.795 1 98.82 304 PHE A CA 1
ATOM 2423 C C . PHE A 1 304 ? 5.227 15.414 -4.788 1 98.82 304 PHE A C 1
ATOM 2425 O O . PHE A 1 304 ? 4.519 15.858 -3.882 1 98.82 304 PHE A O 1
ATOM 2432 N N . LEU A 1 305 ? 5.718 16.169 -5.624 1 98.91 305 LEU A N 1
ATOM 2433 C CA . LEU A 1 305 ? 5.304 17.535 -5.927 1 98.91 305 LEU A CA 1
ATOM 2434 C C . LEU A 1 305 ? 4.703 17.624 -7.326 1 98.91 305 LEU A C 1
ATOM 2436 O O . LEU A 1 305 ? 5.371 17.311 -8.314 1 98.91 305 LEU A O 1
ATOM 2440 N N . GLY A 1 306 ? 3.457 18.002 -7.371 1 98.87 306 GLY A N 1
ATOM 2441 C CA . GLY A 1 306 ? 2.792 18.007 -8.664 1 98.87 306 GLY A CA 1
ATOM 2442 C C . GLY A 1 306 ? 1.773 19.122 -8.807 1 98.87 306 GLY A C 1
ATOM 2443 O O . GLY A 1 306 ? 1.478 19.828 -7.84 1 98.87 306 GLY A O 1
ATOM 2444 N N . MET A 1 307 ? 1.289 19.297 -10.016 1 98.85 307 MET A N 1
ATOM 2445 C CA . MET A 1 307 ? 0.274 20.279 -10.385 1 98.85 307 MET A CA 1
ATOM 2446 C C . MET A 1 307 ? -0.971 19.594 -10.939 1 98.85 307 MET A C 1
ATOM 2448 O O . MET A 1 307 ? -0.868 18.674 -11.753 1 98.85 307 MET A O 1
ATOM 2452 N N . LYS A 1 308 ? -2.122 20.025 -10.442 1 98.73 308 LYS A N 1
ATOM 2453 C CA . LYS A 1 308 ? -3.385 19.496 -10.948 1 98.73 308 LYS A CA 1
ATOM 2454 C C . LYS A 1 308 ? -3.417 19.518 -12.474 1 98.73 308 LYS A C 1
ATOM 2456 O O . LYS A 1 308 ? -3.049 20.518 -13.094 1 98.73 308 LYS A O 1
ATOM 2461 N N . SER A 1 309 ? -3.795 18.355 -13.063 1 98.11 309 SER A N 1
ATOM 2462 C CA . SER A 1 309 ? -3.782 18.212 -14.515 1 98.11 309 SER A CA 1
ATOM 2463 C C . SER A 1 309 ? -5.041 17.51 -15.012 1 98.11 309 SER A C 1
ATOM 2465 O O . SER A 1 309 ? -5.643 16.715 -14.287 1 98.11 309 SER A O 1
ATOM 2467 N N . GLU A 1 310 ? -5.474 17.78 -16.219 1 96.78 310 GLU A N 1
ATOM 2468 C CA . GLU A 1 310 ? -6.572 17.067 -16.864 1 96.78 310 GLU A CA 1
ATOM 2469 C C . GLU A 1 310 ? -6.089 15.763 -17.493 1 96.78 310 GLU A C 1
ATOM 2471 O O . GLU A 1 310 ? -6.888 14.862 -17.757 1 96.78 310 GLU A O 1
ATOM 2476 N N . LYS A 1 311 ? -4.819 15.739 -17.747 1 97.36 311 LYS A N 1
ATOM 2477 C CA . LYS A 1 311 ? -4.234 14.513 -18.284 1 97.36 311 LYS A CA 1
ATOM 2478 C C . LYS A 1 311 ? -4.016 13.48 -17.183 1 97.36 311 LYS A C 1
ATOM 2480 O O . LYS A 1 311 ? -3.476 13.8 -16.122 1 97.36 311 LYS A O 1
ATOM 2485 N N . ILE A 1 312 ? -4.451 12.319 -17.477 1 97.68 312 ILE A N 1
ATOM 2486 C CA . ILE A 1 312 ? -4.285 11.233 -16.516 1 97.68 312 ILE A CA 1
ATOM 2487 C C . ILE A 1 312 ? -3.121 10.341 -16.943 1 97.68 312 ILE A C 1
ATOM 2489 O O . ILE A 1 312 ? -3.104 9.827 -18.063 1 97.68 312 ILE A O 1
ATOM 2493 N N . LEU A 1 313 ? -2.111 10.173 -16.133 1 97.9 313 LEU A N 1
ATOM 2494 C CA . LEU A 1 313 ? -0.993 9.269 -16.38 1 97.9 313 LEU A CA 1
ATOM 2495 C C . LEU A 1 313 ? -1.476 7.828 -16.501 1 97.9 313 LEU A C 1
ATOM 2497 O O . LEU A 1 313 ? -2.096 7.297 -15.576 1 97.9 313 LEU A O 1
ATOM 2501 N N . SER A 1 314 ? -1.24 7.179 -17.614 1 96.91 314 SER A N 1
ATOM 2502 C CA . SER A 1 314 ? -1.635 5.786 -17.8 1 96.91 314 SER A CA 1
ATOM 2503 C C . SER A 1 314 ? -0.717 4.843 -17.03 1 96.91 314 SER A C 1
ATOM 2505 O O . SER A 1 314 ? 0.422 5.196 -16.717 1 96.91 314 SER A O 1
ATOM 2507 N N . ASP A 1 315 ? -1.186 3.67 -16.761 1 96.39 315 ASP A N 1
ATOM 2508 C CA . ASP A 1 315 ? -0.37 2.683 -16.059 1 96.39 315 ASP A CA 1
ATOM 2509 C C . ASP A 1 315 ? 0.835 2.269 -16.9 1 96.39 315 ASP A C 1
ATOM 2511 O O . ASP A 1 315 ? 1.904 1.977 -16.36 1 96.39 315 ASP A O 1
ATOM 2515 N N . LYS A 1 316 ? 0.736 2.191 -18.174 1 95.62 316 LYS A N 1
ATOM 2516 C CA . LYS A 1 316 ? 1.855 1.868 -19.054 1 95.62 316 LYS A CA 1
ATOM 2517 C C . LYS A 1 316 ? 2.931 2.948 -18.993 1 95.62 316 LYS A C 1
ATOM 2519 O O . LYS A 1 316 ? 4.123 2.641 -18.929 1 95.62 316 LYS A O 1
ATOM 2524 N N . GLU A 1 317 ? 2.483 4.229 -19.007 1 96.94 317 GLU A N 1
ATOM 2525 C CA . GLU A 1 317 ? 3.434 5.326 -18.862 1 96.94 317 GLU A CA 1
ATOM 2526 C C . GLU A 1 317 ? 4.106 5.297 -17.493 1 96.94 317 GLU A C 1
ATOM 2528 O O . GLU A 1 317 ? 5.282 5.647 -17.365 1 96.94 317 GLU A O 1
ATOM 2533 N N . LEU A 1 318 ? 3.368 4.874 -16.499 1 97.64 318 LEU A N 1
ATOM 2534 C CA . LEU A 1 318 ? 3.88 4.773 -15.136 1 97.64 318 LEU A CA 1
ATOM 2535 C C . LEU A 1 318 ? 5.136 3.909 -15.09 1 97.64 318 LEU A C 1
ATOM 2537 O O . LEU A 1 318 ? 6.102 4.248 -14.403 1 97.64 318 LEU A O 1
ATOM 2541 N N . LEU A 1 319 ? 5.201 2.835 -15.84 1 96.13 319 LEU A N 1
ATOM 2542 C CA . LEU A 1 319 ? 6.301 1.877 -15.797 1 96.13 319 LEU A CA 1
ATOM 2543 C C . LEU A 1 319 ? 7.596 2.514 -16.289 1 96.13 319 LEU A C 1
ATOM 2545 O O . LEU A 1 319 ? 8.685 2.124 -15.863 1 96.13 319 LEU A O 1
ATOM 2549 N N . THR A 1 320 ? 7.484 3.488 -17.149 1 96.62 320 THR A N 1
ATOM 2550 C CA . THR A 1 320 ? 8.66 4.123 -17.734 1 96.62 320 THR A CA 1
ATOM 2551 C C . THR A 1 320 ? 9.33 5.053 -16.726 1 96.62 320 THR A C 1
ATOM 2553 O O . THR A 1 320 ? 10.449 5.519 -16.952 1 96.62 320 THR A O 1
ATOM 2556 N N . LEU A 1 321 ? 8.739 5.234 -15.601 1 97.35 321 LEU A N 1
ATOM 2557 C CA . LEU A 1 321 ? 9.227 6.203 -14.624 1 97.35 321 LEU A CA 1
ATOM 2558 C C . LEU A 1 321 ? 10.053 5.515 -13.543 1 97.35 321 LEU A C 1
ATOM 2560 O O . LEU A 1 321 ? 10.499 6.161 -12.591 1 97.35 321 LEU A O 1
ATOM 2564 N N . TYR A 1 322 ? 10.255 4.213 -13.672 1 96.59 322 TYR A N 1
ATOM 2565 C CA . TYR A 1 322 ? 11.031 3.47 -12.685 1 96.59 322 TYR A CA 1
ATOM 2566 C C . TYR A 1 322 ? 12.475 3.958 -12.646 1 96.59 322 TYR A C 1
ATOM 2568 O O . TYR A 1 322 ? 13.132 4.054 -13.685 1 96.59 322 TYR A O 1
ATOM 2576 N N . LYS A 1 323 ? 12.976 4.237 -11.445 1 95.67 323 LYS A N 1
ATOM 2577 C CA . LYS A 1 323 ? 14.289 4.853 -11.282 1 95.67 323 LYS A CA 1
ATOM 2578 C C . LYS A 1 323 ? 15.235 3.936 -10.512 1 95.67 323 LYS A C 1
ATOM 2580 O O . LYS A 1 323 ? 16.402 4.275 -10.301 1 95.67 323 LYS A O 1
ATOM 2585 N N . GLY A 1 324 ? 14.748 2.774 -10.043 1 95.27 324 GLY A N 1
ATOM 2586 C CA . GLY A 1 324 ? 15.543 1.883 -9.213 1 95.27 324 GLY A CA 1
ATOM 2587 C C . GLY A 1 324 ? 16.493 1.012 -10.013 1 95.27 324 GLY A C 1
ATOM 2588 O O . GLY A 1 324 ? 16.811 1.324 -11.163 1 95.27 324 GLY A O 1
ATOM 2589 N N . THR A 1 325 ? 17.078 -0 -9.36 1 94.78 325 THR A N 1
ATOM 2590 C CA . THR A 1 325 ? 18.127 -0.821 -9.955 1 94.78 325 THR A CA 1
ATOM 2591 C C . THR A 1 325 ? 17.656 -2.263 -10.121 1 94.78 325 THR A C 1
ATOM 2593 O O . THR A 1 325 ? 18.398 -3.11 -10.624 1 94.78 325 THR A O 1
ATOM 2596 N N . GLN A 1 326 ? 16.439 -2.534 -9.699 1 91.74 326 GLN A N 1
ATOM 2597 C CA . GLN A 1 326 ? 15.961 -3.912 -9.741 1 91.74 326 GLN A CA 1
ATOM 2598 C C . GLN A 1 326 ? 15.539 -4.306 -11.153 1 91.74 326 GLN A C 1
ATOM 2600 O O . GLN A 1 326 ? 14.942 -3.504 -11.875 1 91.74 326 GLN A O 1
ATOM 2605 N N . SER A 1 327 ? 15.854 -5.483 -11.493 1 84.88 327 SER A N 1
ATOM 2606 C CA . SER A 1 327 ? 15.395 -6.031 -12.766 1 84.88 327 SER A CA 1
ATOM 2607 C C . SER A 1 327 ? 13.949 -6.504 -12.674 1 84.88 327 SER A C 1
ATOM 2609 O O . SER A 1 327 ? 13.431 -6.725 -11.577 1 84.88 327 SER A O 1
ATOM 2611 N N . SER A 1 328 ? 13.345 -6.631 -13.853 1 82.24 328 SER A N 1
ATOM 2612 C CA . SER A 1 328 ? 11.976 -7.131 -13.93 1 82.24 328 SER A CA 1
ATOM 2613 C C . SER A 1 328 ? 11.95 -8.631 -14.199 1 82.24 328 SER A C 1
ATOM 2615 O O . SER A 1 328 ? 11.328 -9.084 -15.163 1 82.24 328 SER A O 1
ATOM 2617 N N . SER A 1 329 ? 12.678 -9.373 -13.448 1 77.25 329 SER A N 1
ATOM 2618 C CA . SER A 1 329 ? 12.708 -10.828 -13.563 1 77.25 329 SER A CA 1
ATOM 2619 C C . SER A 1 329 ? 12.402 -11.494 -12.226 1 77.25 329 SER A C 1
ATOM 2621 O O . SER A 1 329 ? 12.644 -10.912 -11.166 1 77.25 329 SER A O 1
ATOM 2623 N N . PHE A 1 330 ? 11.673 -12.609 -12.377 1 71.83 330 PHE A N 1
ATOM 2624 C CA . PHE A 1 330 ? 11.345 -13.25 -11.109 1 71.83 330 PHE A CA 1
ATOM 2625 C C . PHE A 1 330 ? 11.876 -14.678 -11.071 1 71.83 330 PHE A C 1
ATOM 2627 O O . PHE A 1 330 ? 12.107 -15.288 -12.117 1 71.83 330 PHE A O 1
ATOM 2634 N N . MET B 1 1 ? -20.31 -38.023 -46.083 1 26.86 1 MET B N 1
ATOM 2635 C CA . MET B 1 1 ? -20.194 -37.857 -44.637 1 26.86 1 MET B CA 1
ATOM 2636 C C . MET B 1 1 ? -18.933 -37.078 -44.278 1 26.86 1 MET B C 1
ATOM 2638 O O . MET B 1 1 ? -17.826 -37.616 -44.34 1 26.86 1 MET B O 1
ATOM 2642 N N . ASN B 1 2 ? -18.737 -35.842 -44.797 1 27.98 2 ASN B N 1
ATOM 2643 C CA . ASN B 1 2 ? -17.625 -34.905 -44.673 1 27.98 2 ASN B CA 1
ATOM 2644 C C . ASN B 1 2 ? -17.267 -34.65 -43.212 1 27.98 2 ASN B C 1
ATOM 2646 O O . ASN B 1 2 ? -18.042 -34.037 -42.476 1 27.98 2 ASN B O 1
ATOM 2650 N N . THR B 1 3 ? -16.594 -35.614 -42.541 1 31.05 3 THR B N 1
ATOM 2651 C CA . THR B 1 3 ? -15.991 -35.447 -41.223 1 31.05 3 THR B CA 1
ATOM 2652 C C . THR B 1 3 ? -15.156 -34.171 -41.168 1 31.05 3 THR B C 1
ATOM 2654 O O . THR B 1 3 ? -14.096 -34.09 -41.793 1 31.05 3 THR B O 1
ATOM 2657 N N . THR B 1 4 ? -15.774 -33.016 -41.275 1 32.4 4 THR B N 1
ATOM 2658 C CA . THR B 1 4 ? -15.027 -31.793 -41.005 1 32.4 4 THR B CA 1
ATOM 2659 C C . THR B 1 4 ? -14.094 -31.981 -39.811 1 32.4 4 THR B C 1
ATOM 2661 O O . THR B 1 4 ? -14.549 -32.245 -38.697 1 32.4 4 THR B O 1
ATOM 2664 N N . ALA B 1 5 ? -13.002 -32.537 -40.078 1 36.41 5 ALA B N 1
ATOM 2665 C CA . ALA B 1 5 ? -11.891 -32.544 -39.129 1 36.41 5 ALA B CA 1
ATOM 2666 C C . ALA B 1 5 ? -11.773 -31.202 -38.413 1 36.41 5 ALA B C 1
ATOM 2668 O O . ALA B 1 5 ? -11.387 -30.2 -39.019 1 36.41 5 ALA B O 1
ATOM 2669 N N . THR B 1 6 ? -12.703 -30.788 -37.526 1 37.38 6 THR B N 1
ATOM 2670 C CA . THR B 1 6 ? -12.467 -29.67 -36.619 1 37.38 6 THR B CA 1
ATOM 2671 C C . THR B 1 6 ? -11.036 -29.696 -36.089 1 37.38 6 THR B C 1
ATOM 2673 O O . THR B 1 6 ? -10.655 -30.614 -35.36 1 37.38 6 THR B O 1
ATOM 2676 N N . THR B 1 7 ? -10.058 -29.466 -36.853 1 39.01 7 THR B N 1
ATOM 2677 C CA . THR B 1 7 ? -8.685 -29.302 -36.389 1 39.01 7 THR B CA 1
ATOM 2678 C C . THR B 1 7 ? -8.651 -28.571 -35.05 1 39.01 7 THR B C 1
ATOM 2680 O O . THR B 1 7 ? -8.828 -27.352 -34.997 1 39.01 7 THR B O 1
ATOM 2683 N N . ASN B 1 8 ? -9.3 -29.018 -33.968 1 46.75 8 ASN B N 1
ATOM 2684 C CA . ASN B 1 8 ? -9.369 -28.529 -32.596 1 46.75 8 ASN B CA 1
ATOM 2685 C C . ASN B 1 8 ? -7.986 -28.176 -32.056 1 46.75 8 ASN B C 1
ATOM 2687 O O . ASN B 1 8 ? -7.112 -29.04 -31.965 1 46.75 8 ASN B O 1
ATOM 2691 N N . PHE B 1 9 ? -7.417 -27.072 -32.468 1 56.01 9 PHE B N 1
ATOM 2692 C CA . PHE B 1 9 ? -6.222 -26.612 -31.77 1 56.01 9 PHE B CA 1
ATOM 2693 C C . PHE B 1 9 ? -6.313 -26.921 -30.281 1 56.01 9 PHE B C 1
ATOM 2695 O O . PHE B 1 9 ? -7.259 -26.501 -29.611 1 56.01 9 PHE B O 1
ATOM 2702 N N . PRO B 1 10 ? -5.59 -27.892 -29.839 1 70.64 10 PRO B N 1
ATOM 2703 C CA . PRO B 1 10 ? -5.728 -28.364 -28.459 1 70.64 10 PRO B CA 1
ATOM 2704 C C . PRO B 1 10 ? -5.284 -27.325 -27.432 1 70.64 10 PRO B C 1
ATOM 2706 O O . PRO B 1 10 ? -4.37 -26.54 -27.699 1 70.64 10 PRO B O 1
ATOM 2709 N N . LEU B 1 11 ? -6.115 -26.841 -26.572 1 81.52 11 LEU B N 1
ATOM 2710 C CA . LEU B 1 11 ? -5.749 -26.07 -25.388 1 81.52 11 LEU B CA 1
ATOM 2711 C C . LEU B 1 11 ? -5.218 -26.983 -24.288 1 81.52 11 LEU B C 1
ATOM 2713 O O . LEU B 1 11 ? -5.65 -28.132 -24.166 1 81.52 11 LEU B O 1
ATOM 2717 N N . LYS B 1 12 ? -4.217 -26.447 -23.572 1 84.21 12 LYS B N 1
ATOM 2718 C CA . LYS B 1 12 ? -3.706 -27.143 -22.394 1 84.21 12 LYS B CA 1
ATOM 2719 C C . LYS B 1 12 ? -4.815 -27.382 -21.373 1 84.21 12 LYS B C 1
ATOM 2721 O O . LYS B 1 12 ? -4.76 -28.343 -20.602 1 84.21 12 LYS B O 1
ATOM 2726 N N . LEU B 1 13 ? -5.884 -26.726 -21.503 1 89.28 13 LEU B N 1
ATOM 2727 C CA . LEU B 1 13 ? -6.991 -26.78 -20.555 1 89.28 13 LEU B CA 1
ATOM 2728 C C . LEU B 1 13 ? -7.921 -27.947 -20.871 1 89.28 13 LEU B C 1
ATOM 2730 O O . LEU B 1 13 ? -8.177 -28.244 -22.04 1 89.28 13 LEU B O 1
ATOM 2734 N N . THR B 1 14 ? -8.396 -28.561 -19.854 1 87.92 14 THR B N 1
ATOM 2735 C CA . THR B 1 14 ? -9.424 -29.58 -20.037 1 87.92 14 THR B CA 1
ATOM 2736 C C . THR B 1 14 ? -10.688 -28.97 -20.637 1 87.92 14 THR B C 1
ATOM 2738 O O . THR B 1 14 ? -10.894 -27.757 -20.562 1 87.92 14 THR B O 1
ATOM 2741 N N . THR B 1 15 ? -11.493 -29.797 -21.178 1 88.88 15 THR B N 1
ATOM 2742 C CA . THR B 1 15 ? -12.735 -29.338 -21.79 1 88.88 15 THR B CA 1
ATOM 2743 C C . THR B 1 15 ? -13.627 -28.655 -20.757 1 88.88 15 THR B C 1
ATOM 2745 O O . THR B 1 15 ? -14.264 -27.642 -21.052 1 88.88 15 THR B O 1
ATOM 2748 N N . SER B 1 16 ? -13.607 -29.205 -19.623 1 90.2 16 SER B N 1
ATOM 2749 C CA . SER B 1 16 ? -14.433 -28.649 -18.556 1 90.2 16 SER B CA 1
ATOM 2750 C C . SER B 1 16 ? -13.999 -27.23 -18.203 1 90.2 16 SER B C 1
ATOM 2752 O O . SER B 1 16 ? -14.838 -26.367 -17.938 1 90.2 16 SER B O 1
ATOM 2754 N N . ILE B 1 17 ? -12.723 -26.983 -18.208 1 91.69 17 ILE B N 1
ATOM 2755 C CA . ILE B 1 17 ? -12.205 -25.664 -17.862 1 91.69 17 ILE B CA 1
ATOM 2756 C C . ILE B 1 17 ? -12.407 -24.706 -19.034 1 91.69 17 ILE B C 1
ATOM 2758 O O . ILE B 1 17 ? -12.679 -23.52 -18.834 1 91.69 17 ILE B O 1
ATOM 2762 N N . GLN B 1 18 ? -12.334 -25.223 -20.212 1 92.9 18 GLN B N 1
ATOM 2763 C CA . GLN B 1 18 ? -12.557 -24.404 -21.399 1 92.9 18 GLN B CA 1
ATOM 2764 C C . GLN B 1 18 ? -13.945 -23.771 -21.378 1 92.9 18 GLN B C 1
ATOM 2766 O O . GLN B 1 18 ? -14.12 -22.631 -21.815 1 92.9 18 GLN B O 1
ATOM 2771 N N . GLN B 1 19 ? -14.851 -24.494 -20.848 1 93.28 19 GLN B N 1
ATOM 2772 C CA . GLN B 1 19 ? -16.234 -24.033 -20.803 1 93.28 19 GLN B CA 1
ATOM 2773 C C . GLN B 1 19 ? -16.404 -22.9 -19.795 1 93.28 19 GLN B C 1
ATOM 2775 O O . GLN B 1 19 ? -17.399 -22.173 -19.832 1 93.28 19 GLN B O 1
ATOM 2780 N N . LEU B 1 20 ? -15.427 -22.757 -18.909 1 95.81 20 LEU B N 1
ATOM 2781 C CA . LEU B 1 20 ? -15.499 -21.723 -17.882 1 95.81 20 LEU B CA 1
ATOM 2782 C C . LEU B 1 20 ? -14.891 -20.417 -18.382 1 95.81 20 LEU B C 1
ATOM 2784 O O . LEU B 1 20 ? -15.046 -19.372 -17.746 1 95.81 20 LEU B O 1
ATOM 2788 N N . LEU B 1 21 ? -14.237 -20.431 -19.512 1 97.27 21 LEU B N 1
ATOM 2789 C CA . LEU B 1 21 ? -13.567 -19.243 -20.029 1 97.27 21 LEU B CA 1
ATOM 2790 C C . LEU B 1 21 ? -14.581 -18.22 -20.527 1 97.27 21 LEU B C 1
ATOM 2792 O O . LEU B 1 21 ? -15.586 -18.584 -21.142 1 97.27 21 LEU B O 1
ATOM 2796 N N . CYS B 1 22 ? -14.358 -17.006 -20.246 1 98.23 22 CYS B N 1
ATOM 2797 C CA . CYS B 1 22 ? -15.15 -15.909 -20.79 1 98.23 22 CYS B CA 1
ATOM 2798 C C . CYS B 1 22 ? -14.256 -14.757 -21.233 1 98.23 22 CYS B C 1
ATOM 2800 O O . CYS B 1 22 ? -13.057 -14.751 -20.946 1 98.23 22 CYS B O 1
ATOM 2802 N N . CYS B 1 23 ? -14.839 -13.852 -22.025 1 98.25 23 CYS B N 1
ATOM 2803 C CA . CYS B 1 23 ? -14.124 -12.684 -22.527 1 98.25 23 CYS B CA 1
ATOM 2804 C C . CYS B 1 23 ? -13.674 -11.785 -21.381 1 98.25 23 CYS B C 1
ATOM 2806 O O . CYS B 1 23 ? -14.485 -11.393 -20.54 1 98.25 23 CYS B O 1
ATOM 2808 N N . PRO B 1 24 ? -12.382 -11.462 -21.287 1 98.32 24 PRO B N 1
ATOM 2809 C CA . PRO B 1 24 ? -11.913 -10.602 -20.198 1 98.32 24 PRO B CA 1
ATOM 2810 C C . PRO B 1 24 ? -12.428 -9.169 -20.315 1 98.32 24 PRO B C 1
ATOM 2812 O O . PRO B 1 24 ? -12.294 -8.382 -19.374 1 98.32 24 PRO B O 1
ATOM 2815 N N . ILE B 1 25 ? -13.004 -8.834 -21.389 1 97.99 25 ILE B N 1
ATOM 2816 C CA . ILE B 1 25 ? -13.467 -7.472 -21.633 1 97.99 25 ILE B CA 1
ATOM 2817 C C . ILE B 1 25 ? -14.929 -7.341 -21.212 1 97.99 25 ILE B C 1
ATOM 2819 O O . ILE B 1 25 ? -15.283 -6.438 -20.45 1 97.99 25 ILE B O 1
ATOM 2823 N N . CYS B 1 26 ? -15.792 -8.285 -21.66 1 97.98 26 CYS B N 1
ATOM 2824 C CA . CYS B 1 26 ? -17.219 -8.102 -21.424 1 97.98 26 CYS B CA 1
ATOM 2825 C C . CYS B 1 26 ? -17.809 -9.301 -20.691 1 97.98 26 CYS B C 1
ATOM 2827 O O . CYS B 1 26 ? -19.007 -9.33 -20.402 1 97.98 26 CYS B O 1
ATOM 2829 N N . TYR B 1 27 ? -17.072 -10.423 -20.46 1 97.69 27 TYR B N 1
ATOM 2830 C CA . TYR B 1 27 ? -17.409 -11.609 -19.681 1 97.69 27 TYR B CA 1
ATOM 2831 C C . TYR B 1 27 ? -18.413 -12.482 -20.425 1 97.69 27 TYR B C 1
ATOM 2833 O O . TYR B 1 27 ? -19.059 -13.345 -19.825 1 97.69 27 TYR B O 1
ATOM 2841 N N . SER B 1 28 ? -18.549 -12.264 -21.749 1 97.81 28 SER B N 1
ATOM 2842 C CA . SER B 1 28 ? -19.369 -13.151 -22.568 1 97.81 28 SER B CA 1
ATOM 2843 C C . SER B 1 28 ? -18.613 -14.424 -22.932 1 97.81 28 SER B C 1
ATOM 2845 O O . SER B 1 28 ? -17.399 -14.509 -22.734 1 97.81 28 SER B O 1
ATOM 2847 N N . ARG B 1 29 ? -19.344 -15.347 -23.484 1 96.41 29 ARG B N 1
ATOM 2848 C CA . ARG B 1 29 ? -18.764 -16.632 -23.86 1 96.41 29 ARG B CA 1
ATOM 2849 C C . ARG B 1 29 ? -17.784 -16.473 -25.017 1 96.41 29 ARG B C 1
ATOM 2851 O O . ARG B 1 29 ? -17.911 -15.548 -25.823 1 96.41 29 ARG B O 1
ATOM 2858 N N . LEU B 1 30 ? -16.84 -17.391 -25.036 1 96.24 30 LEU B N 1
ATOM 2859 C CA . LEU B 1 30 ? -15.842 -17.423 -26.099 1 96.24 30 LEU B CA 1
ATOM 2860 C C . LEU B 1 30 ? -16.059 -18.626 -27.012 1 96.24 30 LEU B C 1
ATOM 2862 O O . LEU B 1 30 ? -16.507 -19.682 -26.558 1 96.24 30 LEU B O 1
ATOM 2866 N N . ALA B 1 31 ? -15.789 -18.433 -28.235 1 93.21 31 ALA B N 1
ATOM 2867 C CA . ALA B 1 31 ? -15.806 -19.526 -29.204 1 93.21 31 ALA B CA 1
ATOM 2868 C C . ALA B 1 31 ? -14.396 -19.851 -29.688 1 93.21 31 ALA B C 1
ATOM 2870 O O . ALA B 1 31 ? -13.625 -18.95 -30.025 1 93.21 31 ALA B O 1
ATOM 2871 N N . LEU B 1 32 ? -14.074 -21.099 -29.572 1 89.63 32 LEU B N 1
ATOM 2872 C CA . LEU B 1 32 ? -12.777 -21.538 -30.075 1 89.63 32 LEU B CA 1
ATOM 2873 C C . LEU B 1 32 ? -12.815 -21.72 -31.589 1 89.63 32 LEU B C 1
ATOM 2875 O O . LEU B 1 32 ? -13.694 -22.407 -32.114 1 89.63 32 LEU B O 1
ATOM 2879 N N . THR B 1 33 ? -11.946 -21.023 -32.233 1 84.88 33 THR B N 1
ATOM 2880 C CA . THR B 1 33 ? -11.71 -21.21 -33.66 1 84.88 33 THR B CA 1
ATOM 2881 C C . THR B 1 33 ? -10.349 -21.857 -33.903 1 84.88 33 THR B C 1
ATOM 2883 O O . THR B 1 33 ? -9.599 -22.11 -32.958 1 84.88 33 THR B O 1
ATOM 2886 N N . PRO B 1 34 ? -10.017 -22.299 -35.113 1 79.34 34 PRO B N 1
ATOM 2887 C CA . PRO B 1 34 ? -8.768 -23.022 -35.366 1 79.34 34 PRO B CA 1
ATOM 2888 C C . PRO B 1 34 ? -7.535 -22.252 -34.9 1 79.34 34 PRO B C 1
ATOM 2890 O O . PRO B 1 34 ? -6.499 -22.855 -34.608 1 79.34 34 PRO B O 1
ATOM 2893 N N . SER B 1 35 ? -7.656 -20.946 -34.698 1 79.26 35 SER B N 1
ATOM 2894 C CA . SER B 1 35 ? -6.405 -20.256 -34.4 1 79.26 35 SER B CA 1
ATOM 2895 C C . SER B 1 35 ? -6.564 -19.313 -33.212 1 79.26 35 SER B C 1
ATOM 2897 O O . SER B 1 35 ? -5.582 -18.747 -32.727 1 79.26 35 SER B O 1
ATOM 2899 N N . GLN B 1 36 ? -7.717 -19.126 -32.774 1 92.47 36 GLN B N 1
ATOM 2900 C CA . GLN B 1 36 ? -7.915 -18.1 -31.756 1 92.47 36 GLN B CA 1
ATOM 2901 C C . GLN B 1 36 ? -9.236 -18.303 -31.019 1 92.47 36 GLN B C 1
ATOM 2903 O O . GLN B 1 36 ? -10.013 -19.197 -31.363 1 92.47 36 GLN B O 1
ATOM 2908 N N . LEU B 1 37 ? -9.372 -17.641 -29.952 1 95.36 37 LEU B N 1
ATOM 2909 C CA . LEU B 1 37 ? -10.64 -17.515 -29.242 1 95.36 37 LEU B CA 1
ATOM 2910 C C . LEU B 1 37 ? -11.326 -16.196 -29.583 1 95.36 37 LEU B C 1
ATOM 2912 O O . LEU B 1 37 ? -10.679 -15.147 -29.622 1 95.36 37 LEU B O 1
ATOM 2916 N N . GLU B 1 38 ? -12.672 -16.281 -29.841 1 96.13 38 GLU B N 1
ATOM 2917 C CA . GLU B 1 38 ? -13.418 -15.088 -30.231 1 96.13 38 GLU B CA 1
ATOM 2918 C C . GLU B 1 38 ? -14.613 -14.859 -29.311 1 96.13 38 GLU B C 1
ATOM 2920 O O . GLU B 1 38 ? -15.334 -15.801 -28.975 1 96.13 38 GLU B O 1
ATOM 2925 N N . CYS B 1 39 ? -14.767 -13.611 -28.916 1 97.35 39 CYS B N 1
ATOM 2926 C CA . CYS B 1 39 ? -15.919 -13.255 -28.096 1 97.35 39 CYS B CA 1
ATOM 2927 C C . CYS B 1 39 ? -17.216 -13.4 -28.884 1 97.35 39 CYS B C 1
ATOM 2929 O O . CYS B 1 39 ? -17.318 -12.918 -30.013 1 97.35 39 CYS B O 1
ATOM 2931 N N . LYS B 1 40 ? -18.263 -13.977 -28.31 1 96.13 40 LYS B N 1
ATOM 2932 C CA . LYS B 1 40 ? -19.526 -14.245 -28.992 1 96.13 40 LYS B CA 1
ATOM 2933 C C . LYS B 1 40 ? -20.454 -13.035 -28.925 1 96.13 40 LYS B C 1
ATOM 2935 O O . LYS B 1 40 ? -21.492 -13.006 -29.588 1 96.13 40 LYS B O 1
ATOM 2940 N N . ASN B 1 41 ? -20.126 -12.106 -27.991 1 96.85 41 ASN B N 1
ATOM 2941 C CA . ASN B 1 41 ? -20.888 -10.863 -27.943 1 96.85 41 ASN B CA 1
ATOM 2942 C C . ASN B 1 41 ? -20.673 -10.025 -29.199 1 96.85 41 ASN B C 1
ATOM 2944 O O . ASN B 1 41 ? -19.567 -9.542 -29.448 1 96.85 41 ASN B O 1
ATOM 2948 N N . SER B 1 42 ? -21.703 -9.702 -29.958 1 95.12 42 SER B N 1
ATOM 2949 C CA . SER B 1 42 ? -21.634 -9.022 -31.247 1 95.12 42 SER B CA 1
ATOM 2950 C C . SER B 1 42 ? -21.15 -7.585 -31.089 1 95.12 42 SER B C 1
ATOM 2952 O O . SER B 1 42 ? -20.621 -6.995 -32.033 1 95.12 42 SER B O 1
ATOM 2954 N N . GLN B 1 43 ? -21.249 -7.02 -29.929 1 96.33 43 GLN B N 1
ATOM 2955 C CA . GLN B 1 43 ? -20.8 -5.652 -29.695 1 96.33 43 GLN B CA 1
ATOM 2956 C C . GLN B 1 43 ? -19.311 -5.611 -29.362 1 96.33 43 GLN B C 1
ATOM 2958 O O . GLN B 1 43 ? -18.631 -4.626 -29.656 1 96.33 43 GLN B O 1
ATOM 2963 N N . CYS B 1 44 ? -18.744 -6.638 -28.784 1 96.06 44 CYS B N 1
ATOM 2964 C CA . CYS B 1 44 ? -17.35 -6.705 -28.36 1 96.06 44 CYS B CA 1
ATOM 2965 C C . CYS B 1 44 ? -16.476 -7.312 -29.451 1 96.06 44 CYS B C 1
ATOM 2967 O O . CYS B 1 44 ? -15.513 -6.689 -29.9 1 96.06 44 CYS B O 1
ATOM 2969 N N . ARG B 1 45 ? -16.625 -8.466 -29.973 1 92.51 45 ARG B N 1
ATOM 2970 C CA . ARG B 1 45 ? -16.008 -9.199 -31.074 1 92.51 45 ARG B CA 1
ATOM 2971 C C . ARG B 1 45 ? -14.503 -9.333 -30.866 1 92.51 45 ARG B C 1
ATOM 2973 O O . ARG B 1 45 ? -13.745 -9.44 -31.833 1 92.51 45 ARG B O 1
ATOM 2980 N N . ALA B 1 46 ? -14.077 -9.22 -29.596 1 96.31 46 ALA B N 1
ATOM 2981 C CA . ALA B 1 46 ? -12.652 -9.337 -29.3 1 96.31 46 ALA B CA 1
ATOM 2982 C C . ALA B 1 46 ? -12.121 -10.712 -29.692 1 96.31 46 ALA B C 1
ATOM 2984 O O . ALA B 1 46 ? -12.838 -11.711 -29.6 1 96.31 46 ALA B O 1
ATOM 2985 N N . CYS B 1 47 ? -10.872 -10.736 -30.168 1 95.96 47 CYS B N 1
ATOM 2986 C CA . CYS B 1 47 ? -10.174 -11.959 -30.548 1 95.96 47 CYS B CA 1
ATOM 2987 C C . CYS B 1 47 ? -8.9 -12.136 -29.73 1 95.96 47 CYS B C 1
ATOM 2989 O O . CYS B 1 47 ? -8.184 -11.167 -29.472 1 95.96 47 CYS B O 1
ATOM 2991 N N . PHE B 1 48 ? -8.662 -13.333 -29.331 1 96.9 48 PHE B N 1
ATOM 2992 C CA . PHE B 1 48 ? -7.518 -13.649 -28.484 1 96.9 48 PHE B CA 1
ATOM 2993 C C . PHE B 1 48 ? -6.721 -14.812 -29.061 1 96.9 48 PHE B C 1
ATOM 2995 O O . PHE B 1 48 ? -7.263 -15.9 -29.27 1 96.9 48 PHE B O 1
ATOM 3002 N N . PRO B 1 49 ? -5.474 -14.658 -29.309 1 95.04 49 PRO B N 1
ATOM 3003 C CA . PRO B 1 49 ? -4.673 -15.731 -29.904 1 95.04 49 PRO B CA 1
ATOM 3004 C C . PRO B 1 49 ? -4.361 -16.852 -28.915 1 95.04 49 PRO B C 1
ATOM 3006 O O . PRO B 1 49 ? -4.478 -16.66 -27.702 1 95.04 49 PRO B O 1
ATOM 3009 N N . VAL B 1 50 ? -4.037 -18.022 -29.432 1 93.97 50 VAL B N 1
ATOM 3010 C CA . VAL B 1 50 ? -3.529 -19.171 -28.69 1 93.97 50 VAL B CA 1
ATOM 3011 C C . VAL B 1 50 ? -2.088 -19.459 -29.107 1 93.97 50 VAL B C 1
ATOM 3013 O O . VAL B 1 50 ? -1.814 -19.712 -30.282 1 93.97 50 VAL B O 1
ATOM 3016 N N . ILE B 1 51 ? -1.234 -19.304 -28.126 1 90.3 51 ILE B N 1
ATOM 3017 C CA . ILE B 1 51 ? 0.186 -19.524 -28.376 1 90.3 51 ILE B CA 1
ATOM 3018 C C . ILE B 1 51 ? 0.667 -20.74 -27.588 1 90.3 51 ILE B C 1
ATOM 3020 O O . ILE B 1 51 ? 0.566 -20.771 -26.36 1 90.3 51 ILE B O 1
ATOM 3024 N N . ASN B 1 52 ? 1.224 -21.779 -28.279 1 87.17 52 ASN B N 1
ATOM 3025 C CA . ASN B 1 52 ? 1.682 -23.002 -27.629 1 87.17 52 ASN B CA 1
ATOM 3026 C C . ASN B 1 52 ? 0.605 -23.593 -26.724 1 87.17 52 ASN B C 1
ATOM 3028 O O . ASN B 1 52 ? 0.848 -23.838 -25.541 1 87.17 52 ASN B O 1
ATOM 3032 N N . GLU B 1 53 ? -0.608 -23.627 -27.263 1 90.7 53 GLU B N 1
ATOM 3033 C CA . GLU B 1 53 ? -1.771 -24.241 -26.628 1 90.7 53 GLU B CA 1
ATOM 3034 C C . GLU B 1 53 ? -2.244 -23.421 -25.431 1 90.7 53 GLU B C 1
ATOM 3036 O O . GLU B 1 53 ? -3.048 -23.894 -24.626 1 90.7 53 GLU B O 1
ATOM 3041 N N . THR B 1 54 ? -1.686 -22.241 -25.259 1 93.09 54 THR B N 1
ATOM 3042 C CA . THR B 1 54 ? -2.059 -21.362 -24.157 1 93.09 54 THR B CA 1
ATOM 3043 C C . THR B 1 54 ? -2.787 -20.124 -24.674 1 93.09 54 THR B C 1
ATOM 3045 O O . THR B 1 54 ? -2.212 -19.325 -25.416 1 93.09 54 THR B O 1
ATOM 3048 N N . PRO B 1 55 ? -4.04 -19.96 -24.321 1 95.76 55 PRO B N 1
ATOM 3049 C CA . PRO B 1 55 ? -4.739 -18.744 -24.742 1 95.76 55 PRO B CA 1
ATOM 3050 C C . PRO B 1 55 ? -4.203 -17.489 -24.056 1 95.76 55 PRO B C 1
ATOM 3052 O O . PRO B 1 55 ? -3.855 -17.528 -22.873 1 95.76 55 PRO B O 1
ATOM 3055 N N . ILE B 1 56 ? -4.114 -16.387 -24.781 1 95.93 56 ILE B N 1
ATOM 3056 C CA . ILE B 1 56 ? -3.726 -15.076 -24.274 1 95.93 56 ILE B CA 1
ATOM 3057 C C . ILE B 1 56 ? -4.964 -14.195 -24.12 1 95.93 56 ILE B C 1
ATOM 3059 O O . ILE B 1 56 ? -5.411 -13.567 -25.082 1 95.93 56 ILE B O 1
ATOM 3063 N N . LEU B 1 57 ? -5.506 -14.14 -22.955 1 97.74 57 LEU B N 1
ATOM 3064 C CA . LEU B 1 57 ? -6.745 -13.418 -22.687 1 97.74 57 LEU B CA 1
ATOM 3065 C C . LEU B 1 57 ? -6.475 -12.168 -21.856 1 97.74 57 LEU B C 1
ATOM 3067 O O . LEU B 1 57 ? -6.63 -12.185 -20.632 1 97.74 57 LEU B O 1
ATOM 3071 N N . ILE B 1 58 ? -6.123 -11.095 -22.481 1 97.18 58 ILE B N 1
ATOM 3072 C CA . ILE B 1 58 ? -5.74 -9.851 -21.82 1 97.18 58 ILE B CA 1
ATOM 3073 C C . ILE B 1 58 ? -6.677 -8.726 -22.256 1 97.18 58 ILE B C 1
ATOM 3075 O O . ILE B 1 58 ? -6.915 -8.536 -23.451 1 97.18 58 ILE B O 1
ATOM 3079 N N . ASN B 1 59 ? -7.314 -8.058 -21.364 1 97.45 59 ASN B N 1
ATOM 3080 C CA . ASN B 1 59 ? -7.952 -6.77 -21.614 1 97.45 59 ASN B CA 1
ATOM 3081 C C . ASN B 1 59 ? -6.931 -5.637 -21.653 1 97.45 59 ASN B C 1
ATOM 3083 O O . ASN B 1 59 ? -6.565 -5.089 -20.612 1 97.45 59 ASN B O 1
ATOM 3087 N N . GLU B 1 60 ? -6.522 -5.215 -22.77 1 94.49 60 GLU B N 1
ATOM 3088 C CA . GLU B 1 60 ? -5.388 -4.312 -22.946 1 94.49 60 GLU B CA 1
ATOM 3089 C C . GLU B 1 60 ? -5.71 -2.914 -22.426 1 94.49 60 GLU B C 1
ATOM 3091 O O . GLU B 1 60 ? -4.804 -2.133 -22.13 1 94.49 60 GLU B O 1
ATOM 3096 N N . ILE B 1 61 ? -6.978 -2.596 -22.325 1 91.85 61 ILE B N 1
ATOM 3097 C CA . ILE B 1 61 ? -7.392 -1.279 -21.855 1 91.85 61 ILE B CA 1
ATOM 3098 C C . ILE B 1 61 ? -7.084 -1.141 -20.366 1 91.85 61 ILE B C 1
ATOM 3100 O O . ILE B 1 61 ? -6.733 -0.057 -19.895 1 91.85 61 ILE B O 1
ATOM 3104 N N . SER B 1 62 ? -7.113 -2.231 -19.638 1 91.34 62 SER B N 1
ATOM 3105 C CA . SER B 1 62 ? -6.989 -2.167 -18.186 1 91.34 62 SER B CA 1
ATOM 3106 C C . SER B 1 62 ? -5.727 -2.876 -17.707 1 91.34 62 SER B C 1
ATOM 3108 O O . SER B 1 62 ? -5.549 -3.095 -16.507 1 91.34 62 SER B O 1
ATOM 3110 N N . SER B 1 63 ? -4.899 -3.269 -18.69 1 94.85 63 SER B N 1
ATOM 3111 C CA . SER B 1 63 ? -3.714 -4.041 -18.331 1 94.85 63 SER B CA 1
ATOM 3112 C C . SER B 1 63 ? -2.436 -3.276 -18.661 1 94.85 63 SER B C 1
ATOM 3114 O O . SER B 1 63 ? -2.422 -2.442 -19.568 1 94.85 63 SER B O 1
ATOM 3116 N N . LEU B 1 64 ? -1.465 -3.562 -17.871 1 94.08 64 LEU B N 1
ATOM 3117 C CA . LEU B 1 64 ? -0.123 -3.076 -18.175 1 94.08 64 LEU B CA 1
ATOM 3118 C C . LEU B 1 64 ? 0.441 -3.773 -19.409 1 94.08 64 LEU B C 1
ATOM 3120 O O . LEU B 1 64 ? 1.401 -3.291 -20.014 1 94.08 64 LEU B O 1
ATOM 3124 N N . PHE B 1 65 ? -0.138 -4.885 -19.737 1 93.46 65 PHE B N 1
ATOM 3125 C CA . PHE B 1 65 ? 0.385 -5.736 -20.8 1 93.46 65 PHE B CA 1
ATOM 3126 C C . PHE B 1 65 ? -0.519 -5.689 -22.026 1 93.46 65 PHE B C 1
ATOM 3128 O O . PHE B 1 65 ? -1.716 -5.418 -21.911 1 93.46 65 PHE B O 1
ATOM 3135 N N . SER B 1 66 ? 0.124 -5.911 -23.142 1 93.24 66 SER B N 1
ATOM 3136 C CA . SER B 1 66 ? -0.584 -6.072 -24.408 1 93.24 66 SER B CA 1
ATOM 3137 C C . SER B 1 66 ? -0.493 -7.507 -24.914 1 93.24 66 SER B C 1
ATOM 3139 O O . SER B 1 66 ? 0.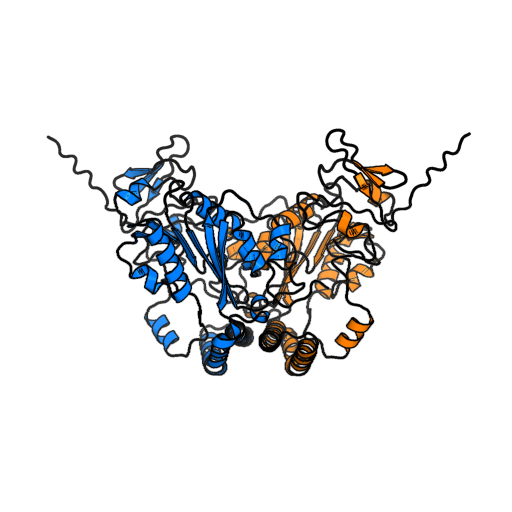422 -8.245 -24.542 1 93.24 66 SER B O 1
ATOM 3141 N N . ILE B 1 67 ? -1.457 -7.887 -25.68 1 94.26 67 ILE B N 1
ATOM 3142 C CA . ILE B 1 67 ? -1.449 -9.216 -26.283 1 94.26 67 ILE B CA 1
ATOM 3143 C C . ILE B 1 67 ? -0.156 -9.417 -27.07 1 94.26 67 ILE B C 1
ATOM 3145 O O . ILE B 1 67 ? 0.452 -10.489 -27.013 1 94.26 67 ILE B O 1
ATOM 3149 N N . ASN B 1 68 ? 0.301 -8.374 -27.702 1 92.1 68 ASN B N 1
ATOM 3150 C CA . ASN B 1 68 ? 1.506 -8.425 -28.524 1 92.1 68 ASN B CA 1
ATOM 3151 C C . ASN B 1 68 ? 2.739 -8.759 -27.69 1 92.1 68 ASN B C 1
ATOM 3153 O O . ASN B 1 68 ? 3.745 -9.23 -28.223 1 92.1 68 ASN B O 1
ATOM 3157 N N . ASP B 1 69 ? 2.686 -8.542 -26.39 1 90.97 69 ASP B N 1
ATOM 3158 C CA . ASP B 1 69 ? 3.803 -8.855 -25.504 1 90.97 69 ASP B CA 1
ATOM 3159 C C . ASP B 1 69 ? 4.029 -10.363 -25.416 1 90.97 69 ASP B C 1
ATOM 3161 O O . ASP B 1 69 ? 5.092 -10.812 -24.984 1 90.97 69 ASP B O 1
ATOM 3165 N N . PHE B 1 70 ? 3.053 -11.13 -25.838 1 91.27 70 PHE B N 1
ATOM 3166 C CA . PHE B 1 70 ? 3.097 -12.564 -25.578 1 91.27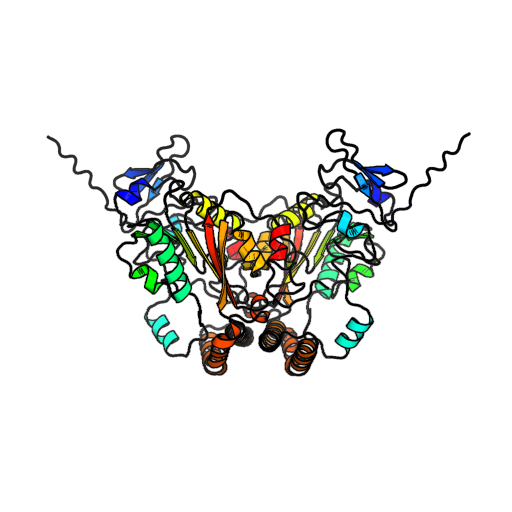 70 PHE B CA 1
ATOM 3167 C C . PHE B 1 70 ? 3.118 -13.351 -26.883 1 91.27 70 PHE B C 1
ATOM 3169 O O . PHE B 1 70 ? 3.244 -14.577 -26.873 1 91.27 70 PHE B O 1
ATOM 3176 N N . VAL B 1 71 ? 2.944 -12.721 -27.977 1 87.26 71 VAL B N 1
ATOM 3177 C CA . VAL B 1 71 ? 2.864 -13.401 -29.266 1 87.26 71 VAL B CA 1
ATOM 3178 C C . VAL B 1 71 ? 4.207 -14.05 -29.592 1 87.26 71 VAL B C 1
ATOM 3180 O O . VAL B 1 71 ? 4.253 -15.154 -30.141 1 87.26 71 VAL B O 1
ATOM 3183 N N . ASN B 1 72 ? 5.196 -13.224 -29.198 1 81.51 72 ASN B N 1
ATOM 3184 C CA . ASN B 1 72 ? 6.513 -13.836 -29.331 1 81.51 72 ASN B CA 1
ATOM 3185 C C . ASN B 1 72 ? 6.935 -14.542 -28.045 1 81.51 72 ASN B C 1
ATOM 3187 O O . ASN B 1 72 ? 7.411 -13.9 -27.107 1 81.51 72 ASN B O 1
ATOM 3191 N N . TYR B 1 73 ? 6.814 -15.748 -28.034 1 73.76 73 TYR B N 1
ATOM 3192 C CA . TYR B 1 73 ? 7.037 -16.585 -26.86 1 73.76 73 TYR B CA 1
ATOM 3193 C C . TYR B 1 73 ? 8.428 -16.355 -26.282 1 73.76 73 TYR B C 1
ATOM 3195 O O . TYR B 1 73 ? 8.606 -16.338 -25.062 1 73.76 73 TYR B O 1
ATOM 3203 N N . ASN B 1 74 ? 9.323 -16.107 -27.142 1 67.33 74 ASN B N 1
ATOM 3204 C CA . ASN B 1 74 ? 10.72 -16.006 -26.734 1 67.33 74 ASN B CA 1
ATOM 3205 C C . ASN B 1 74 ? 11.045 -14.62 -26.184 1 67.33 74 ASN B C 1
ATOM 3207 O O . ASN B 1 74 ? 12.091 -14.423 -25.564 1 67.33 74 ASN B O 1
ATOM 3211 N N . HIS B 1 75 ? 10.149 -13.717 -26.431 1 64.93 75 HIS B N 1
ATOM 3212 C CA . HIS B 1 75 ? 10.426 -12.353 -25.997 1 64.93 75 HIS B CA 1
ATOM 3213 C C . HIS B 1 75 ? 9.478 -11.926 -24.881 1 64.93 75 HIS B C 1
ATOM 3215 O O . HIS B 1 75 ? 9.193 -10.737 -24.723 1 64.93 75 HIS B O 1
ATOM 3221 N N . SER B 1 76 ? 9.316 -12.766 -24.01 1 65.71 76 SER B N 1
ATOM 3222 C CA . SER B 1 76 ? 8.417 -12.342 -22.941 1 65.71 76 SER B CA 1
ATOM 3223 C C . SER B 1 76 ? 9.114 -11.389 -21.977 1 65.71 76 SER B C 1
ATOM 3225 O O . SER B 1 76 ? 10.31 -11.53 -21.713 1 65.71 76 SER B O 1
ATOM 3227 N N . HIS B 1 77 ? 8.443 -10.283 -21.626 1 68.73 77 HIS B N 1
ATOM 3228 C CA . HIS B 1 77 ? 8.973 -9.206 -20.797 1 68.73 77 HIS B CA 1
ATOM 3229 C C . HIS B 1 77 ? 9.277 -9.696 -19.385 1 68.73 77 HIS B C 1
ATOM 3231 O O . HIS B 1 77 ? 10.23 -9.232 -18.755 1 68.73 77 HIS B O 1
ATOM 3237 N N . LEU B 1 78 ? 8.514 -10.64 -18.908 1 77.38 78 LEU B N 1
ATOM 3238 C CA . LEU B 1 78 ? 8.7 -11.201 -17.575 1 77.38 78 LEU B CA 1
ATOM 3239 C C . LEU B 1 78 ? 9.139 -12.66 -17.655 1 77.38 78 LEU B C 1
ATOM 3241 O O . LEU B 1 78 ? 8.442 -13.491 -18.242 1 77.38 78 LEU B O 1
ATOM 3245 N N . LYS B 1 79 ? 10.379 -12.918 -17.377 1 72.45 79 LYS B N 1
ATOM 3246 C CA . LYS B 1 79 ? 10.891 -14.283 -17.46 1 72.45 79 LYS B CA 1
ATOM 3247 C C . LYS B 1 79 ? 11.49 -14.727 -16.129 1 72.45 79 LYS B C 1
ATOM 3249 O O . LYS B 1 79 ? 12.096 -13.924 -15.416 1 72.45 79 LYS B O 1
ATOM 3254 N N . PRO B 1 80 ? 11.222 -15.961 -15.918 1 73.19 80 PRO B N 1
ATOM 3255 C CA . PRO B 1 80 ? 11.938 -16.496 -14.759 1 73.19 80 PRO B CA 1
ATOM 3256 C C . PRO B 1 80 ? 13.453 -16.508 -14.954 1 73.19 80 PRO B C 1
ATOM 3258 O O . PRO B 1 80 ? 13.932 -16.489 -16.091 1 73.19 80 PRO B O 1
ATOM 3261 N N . LYS B 1 81 ? 14.23 -16.402 -13.973 1 74.41 81 LYS B N 1
ATOM 3262 C CA . LYS B 1 81 ? 15.682 -16.538 -14.033 1 74.41 81 LYS B CA 1
ATOM 3263 C C . LYS B 1 81 ? 16.085 -17.884 -14.627 1 74.41 81 LYS B C 1
ATOM 3265 O O . LYS B 1 81 ? 15.377 -18.88 -14.459 1 74.41 81 LYS B O 1
ATOM 3270 N N . SER B 1 82 ? 17.112 -17.842 -15.223 1 74.31 82 SER B N 1
ATOM 3271 C CA . SER B 1 82 ? 17.599 -19.077 -15.829 1 74.31 82 SER B CA 1
ATOM 3272 C C . SER B 1 82 ? 17.932 -20.119 -14.767 1 74.31 82 SER B C 1
ATOM 3274 O O . SER B 1 82 ? 18.168 -19.778 -13.606 1 74.31 82 SER B O 1
ATOM 3276 N N . LYS B 1 83 ? 17.948 -21.327 -15.134 1 77.98 83 LYS B N 1
ATOM 3277 C CA . LYS B 1 83 ? 18.28 -22.423 -14.229 1 77.98 83 LYS B CA 1
ATOM 3278 C C . LYS B 1 83 ? 19.676 -22.245 -13.639 1 77.98 83 LYS B C 1
ATOM 3280 O O . LYS B 1 83 ? 19.885 -22.471 -12.445 1 77.98 83 LYS B O 1
ATOM 3285 N N . LEU B 1 84 ? 20.555 -21.833 -14.504 1 79.89 84 LEU B N 1
ATOM 3286 C CA . LEU B 1 84 ? 21.923 -21.622 -14.045 1 79.89 84 LEU B CA 1
ATOM 3287 C C . LEU B 1 84 ? 21.982 -20.511 -13.003 1 79.89 84 LEU B C 1
ATOM 3289 O O . LEU B 1 84 ? 22.666 -20.644 -11.986 1 79.89 84 LEU B O 1
ATOM 3293 N N . GLU B 1 85 ? 21.285 -19.445 -13.326 1 79.95 85 GLU B N 1
ATOM 3294 C CA . GLU B 1 85 ? 21.237 -18.332 -12.382 1 79.95 85 GLU B CA 1
ATOM 3295 C C . GLU B 1 85 ? 20.647 -18.769 -11.044 1 79.95 85 GLU B C 1
ATOM 3297 O O . GLU B 1 85 ? 21.165 -18.412 -9.984 1 79.95 85 GLU B O 1
ATOM 3302 N N . ARG B 1 86 ? 19.7 -19.541 -11.127 1 79.36 86 ARG B N 1
ATOM 3303 C CA . ARG B 1 86 ? 19.054 -20.025 -9.912 1 79.36 86 ARG B CA 1
ATOM 3304 C C . ARG B 1 86 ? 19.985 -20.941 -9.124 1 79.36 86 ARG B C 1
ATOM 3306 O O . ARG B 1 86 ? 20.041 -20.869 -7.895 1 79.36 86 ARG B O 1
ATOM 3313 N N . LEU B 1 87 ? 20.681 -21.768 -9.834 1 78.18 87 LEU B N 1
ATOM 3314 C CA . LEU B 1 87 ? 21.634 -22.668 -9.194 1 78.18 87 LEU B CA 1
ATOM 3315 C C . LEU B 1 87 ? 22.721 -21.882 -8.469 1 78.18 87 LEU B C 1
ATOM 3317 O O . LEU B 1 87 ? 23.071 -22.204 -7.331 1 78.18 87 LEU B O 1
ATOM 3321 N N . LEU B 1 88 ? 23.223 -20.835 -9.073 1 80.55 88 LEU B N 1
ATOM 3322 C CA . LEU B 1 88 ? 24.291 -20.03 -8.49 1 80.55 88 LEU B CA 1
ATOM 3323 C C . LEU B 1 88 ? 23.795 -19.277 -7.26 1 80.55 88 LEU B C 1
ATOM 3325 O O . LEU B 1 88 ? 24.502 -19.189 -6.254 1 80.55 88 LEU B O 1
ATOM 3329 N N . ILE B 1 89 ? 22.551 -18.867 -7.4 1 78.81 89 ILE B N 1
ATOM 3330 C CA . ILE B 1 89 ? 21.94 -18.14 -6.293 1 78.81 89 ILE B CA 1
ATOM 3331 C C . ILE B 1 89 ? 21.766 -19.073 -5.097 1 78.81 89 ILE B C 1
ATOM 3333 O O . ILE B 1 89 ? 21.955 -18.663 -3.949 1 78.81 89 ILE B O 1
ATOM 3337 N N . ASN B 1 90 ? 21.518 -20.322 -5.336 1 81.55 90 ASN B N 1
ATOM 3338 C CA . ASN B 1 90 ? 21.231 -21.287 -4.28 1 81.55 90 ASN B CA 1
ATOM 3339 C C . ASN B 1 90 ? 22.51 -21.778 -3.607 1 81.55 90 ASN B C 1
ATOM 3341 O O . ASN B 1 90 ? 22.455 -22.455 -2.579 1 81.55 90 ASN B O 1
ATOM 3345 N N . LEU B 1 91 ? 23.623 -21.41 -4.129 1 85.07 91 LEU B N 1
ATOM 3346 C CA . LEU B 1 91 ? 24.9 -21.779 -3.528 1 85.07 91 LEU B CA 1
ATOM 3347 C C . LEU B 1 91 ? 25.202 -20.906 -2.315 1 85.07 91 LEU B C 1
ATOM 3349 O O . LEU B 1 91 ? 26.047 -21.256 -1.487 1 85.07 91 LEU B O 1
ATOM 3353 N N . ILE B 1 92 ? 24.583 -19.804 -2.256 1 89.29 92 ILE B N 1
ATOM 3354 C CA . ILE B 1 92 ? 24.722 -18.886 -1.13 1 89.29 92 ILE B CA 1
ATOM 3355 C C . ILE B 1 92 ? 23.517 -19.022 -0.202 1 89.29 92 ILE B C 1
ATOM 3357 O O . ILE B 1 92 ? 22.389 -19.213 -0.662 1 89.29 92 ILE B O 1
ATOM 3361 N N . PRO B 1 93 ? 23.759 -19.012 1.1 1 90.89 93 PRO B N 1
ATOM 3362 C CA . PRO B 1 93 ? 22.616 -19.131 2.009 1 90.89 93 PRO B CA 1
ATOM 3363 C C . PRO B 1 93 ? 21.52 -18.11 1.715 1 90.89 93 PRO B C 1
ATOM 3365 O O . PRO B 1 93 ? 21.815 -16.949 1.42 1 90.89 93 PRO B O 1
ATOM 3368 N N . GLY B 1 94 ? 20.325 -18.565 1.703 1 90.49 94 GLY B N 1
ATOM 3369 C CA . GLY B 1 94 ? 19.198 -17.669 1.497 1 90.49 94 GLY B CA 1
ATOM 3370 C C . GLY B 1 94 ? 18.818 -16.893 2.744 1 90.49 94 GLY B C 1
ATOM 3371 O O . GLY B 1 94 ? 19.127 -17.312 3.861 1 90.49 94 GLY B O 1
ATOM 3372 N N . ILE B 1 95 ? 18.224 -15.759 2.534 1 92.48 95 ILE B N 1
ATOM 3373 C CA . ILE B 1 95 ? 17.75 -14.988 3.678 1 92.48 95 ILE B CA 1
ATOM 3374 C C . ILE B 1 95 ? 16.225 -15.023 3.728 1 92.48 95 ILE B C 1
ATOM 3376 O O . ILE B 1 95 ? 15.611 -14.39 4.59 1 92.48 95 ILE B O 1
ATOM 3380 N N . ASN B 1 96 ? 15.647 -15.75 2.815 1 92.16 96 ASN B N 1
ATOM 3381 C CA . ASN B 1 96 ? 14.198 -15.917 2.806 1 92.16 96 ASN B CA 1
ATOM 3382 C C . ASN B 1 96 ? 13.766 -17.115 3.648 1 92.16 96 ASN B C 1
ATOM 3384 O O . ASN B 1 96 ? 14.412 -18.164 3.619 1 92.16 96 ASN B O 1
ATOM 3388 N N . LEU B 1 97 ? 12.792 -16.901 4.473 1 93.24 97 LEU B N 1
ATOM 3389 C CA . LEU B 1 97 ? 12.25 -17.97 5.303 1 93.24 97 LEU B CA 1
ATOM 3390 C C . LEU B 1 97 ? 10.748 -17.797 5.501 1 93.24 97 LEU B C 1
ATOM 3392 O O . LEU B 1 97 ? 10.306 -16.822 6.113 1 93.24 97 LEU B O 1
ATOM 3396 N N . ASN B 1 98 ? 10.003 -18.642 4.896 1 93.35 98 ASN B N 1
ATOM 3397 C CA . ASN B 1 98 ? 8.561 -18.72 5.106 1 93.35 98 ASN B CA 1
ATOM 3398 C C . ASN B 1 98 ? 8.202 -19.784 6.139 1 93.35 98 ASN B C 1
ATOM 3400 O O . ASN B 1 98 ? 8.363 -20.979 5.887 1 93.35 98 ASN B O 1
ATOM 3404 N N . ILE B 1 99 ? 7.701 -19.419 7.237 1 94.38 99 ILE B N 1
ATOM 3405 C CA . ILE B 1 99 ? 7.572 -20.297 8.395 1 94.38 99 ILE B CA 1
ATOM 3406 C C . ILE B 1 99 ? 6.223 -21.013 8.351 1 94.38 99 ILE B C 1
ATOM 3408 O O . ILE B 1 99 ? 6.137 -22.206 8.652 1 94.38 99 ILE B O 1
ATOM 3412 N N . THR B 1 100 ? 5.217 -20.371 7.919 1 96.49 100 THR B N 1
ATOM 3413 C CA . THR B 1 100 ? 3.879 -20.881 8.197 1 96.49 100 THR B CA 1
ATOM 3414 C C . THR B 1 100 ? 3.191 -21.323 6.909 1 96.49 100 THR B C 1
ATOM 3416 O O . THR B 1 100 ? 2.156 -21.993 6.95 1 96.49 100 THR B O 1
ATOM 3419 N N . THR B 1 101 ? 3.73 -21.089 5.763 1 97.43 101 THR B N 1
ATOM 3420 C CA . THR B 1 101 ? 3.06 -21.245 4.477 1 97.43 101 THR B CA 1
ATOM 3421 C C . THR B 1 101 ? 2.645 -22.697 4.255 1 97.43 101 THR B C 1
ATOM 3423 O O . THR B 1 101 ? 1.514 -22.97 3.847 1 97.43 101 THR B O 1
ATOM 3426 N N . LYS B 1 102 ? 3.541 -23.645 4.517 1 97.11 102 LYS B N 1
ATOM 3427 C CA . LYS B 1 102 ? 3.229 -25.056 4.308 1 97.11 102 LYS B CA 1
ATOM 3428 C C . LYS B 1 102 ? 2.015 -25.479 5.13 1 97.11 102 LYS B C 1
ATOM 3430 O O . LYS B 1 102 ? 1.105 -26.13 4.613 1 97.11 102 LYS B O 1
ATOM 3435 N N . ALA B 1 103 ? 2.064 -25.11 6.384 1 97.56 103 ALA B N 1
ATOM 3436 C CA . ALA B 1 103 ? 0.951 -25.441 7.269 1 97.56 103 ALA B CA 1
ATOM 3437 C C . ALA B 1 103 ? -0.335 -24.757 6.813 1 97.56 103 ALA B C 1
ATOM 3439 O O . ALA B 1 103 ? -1.422 -25.328 6.924 1 97.56 103 ALA B O 1
ATOM 3440 N N . ASN B 1 104 ? -0.244 -23.534 6.355 1 98.36 104 ASN B N 1
ATOM 3441 C CA . ASN B 1 104 ? -1.407 -22.802 5.866 1 98.36 104 ASN B CA 1
ATOM 3442 C C . ASN B 1 104 ? -2.027 -23.484 4.649 1 98.36 104 ASN B C 1
ATOM 3444 O O . ASN B 1 104 ? -3.251 -23.57 4.537 1 98.36 104 ASN B O 1
ATOM 3448 N N . TYR B 1 105 ? -1.182 -23.937 3.739 1 98.3 105 TYR B N 1
ATOM 3449 C CA . TYR B 1 105 ? -1.687 -24.657 2.575 1 98.3 105 TYR B CA 1
ATOM 3450 C C . TYR B 1 105 ? -2.366 -25.957 2.99 1 98.3 105 TYR B C 1
ATOM 3452 O O . TYR B 1 105 ? -3.38 -26.348 2.408 1 98.3 105 TYR B O 1
ATOM 3460 N N . GLN B 1 106 ? -1.779 -26.657 3.972 1 98.22 106 GLN B N 1
ATOM 3461 C CA . GLN B 1 106 ? -2.415 -27.871 4.473 1 98.22 106 GLN B CA 1
ATOM 3462 C C . GLN B 1 106 ? -3.812 -27.578 5.013 1 98.22 106 GLN B C 1
ATOM 3464 O O . GLN B 1 106 ? -4.76 -28.313 4.73 1 98.22 106 GLN B O 1
ATOM 3469 N N . LYS B 1 107 ? -3.917 -26.533 5.765 1 98.56 107 LYS B N 1
ATOM 3470 C CA . LYS B 1 107 ? -5.218 -26.126 6.289 1 98.56 107 LYS B CA 1
ATOM 3471 C C . LYS B 1 107 ? -6.183 -25.786 5.157 1 98.56 107 LYS B C 1
ATOM 3473 O O . LYS B 1 107 ? -7.346 -26.193 5.183 1 98.56 107 LYS B O 1
ATOM 3478 N N . PHE B 1 108 ? -5.723 -25.088 4.19 1 98.71 108 PHE B N 1
ATOM 3479 C CA . PHE B 1 108 ? -6.506 -24.716 3.018 1 98.71 108 PHE B CA 1
ATOM 3480 C C . PHE B 1 108 ? -7.038 -25.955 2.307 1 98.71 108 PHE B C 1
ATOM 3482 O O . PHE B 1 108 ? -8.223 -26.026 1.976 1 98.71 108 PHE B O 1
ATOM 3489 N N . ILE B 1 109 ? -6.207 -26.932 2.128 1 98.51 109 ILE B N 1
ATOM 3490 C CA . ILE B 1 109 ? -6.535 -28.177 1.441 1 98.51 109 ILE B CA 1
ATOM 3491 C C . ILE B 1 109 ? -7.587 -28.944 2.239 1 98.51 109 ILE B C 1
ATOM 3493 O O . ILE B 1 109 ? -8.574 -29.425 1.676 1 98.51 109 ILE B O 1
ATOM 3497 N N . GLU B 1 110 ? -7.34 -28.998 3.51 1 98.38 110 GLU B N 1
ATOM 3498 C CA . GLU B 1 110 ? -8.277 -29.715 4.371 1 98.38 110 GLU B CA 1
ATOM 3499 C C . GLU B 1 110 ? -9.675 -29.108 4.291 1 98.38 110 GLU B C 1
ATOM 3501 O O . GLU B 1 110 ? -10.663 -29.83 4.147 1 98.38 110 GLU B O 1
ATOM 3506 N N . LEU B 1 111 ? -9.752 -27.862 4.335 1 98.63 111 LEU B N 1
ATOM 3507 C CA . LEU B 1 111 ? -11.035 -27.172 4.272 1 98.63 111 LEU B CA 1
ATOM 3508 C C . LEU B 1 111 ? -11.695 -27.373 2.912 1 98.63 111 LEU B C 1
ATOM 3510 O O . LEU B 1 111 ? -12.91 -27.566 2.828 1 98.63 111 LEU B O 1
ATOM 3514 N N . LEU B 1 112 ? -10.915 -27.329 1.837 1 98.18 112 LEU B N 1
ATOM 3515 C CA . LEU B 1 112 ? -11.419 -27.532 0.484 1 98.18 112 LEU B CA 1
ATOM 3516 C C . LEU B 1 112 ? -12.047 -28.914 0.339 1 98.18 112 LEU B C 1
ATOM 3518 O O . LEU B 1 112 ? -13.16 -29.044 -0.177 1 98.18 112 LEU B O 1
ATOM 3522 N N . LEU B 1 113 ? -11.313 -29.886 0.797 1 97.99 113 LEU B N 1
ATOM 3523 C CA . LEU B 1 113 ? -11.714 -31.275 0.606 1 97.99 113 LEU B CA 1
ATOM 3524 C C . LEU B 1 113 ? -12.894 -31.629 1.504 1 97.99 113 LEU B C 1
ATOM 3526 O O . LEU B 1 113 ? -13.638 -32.57 1.217 1 97.99 113 LEU B O 1
ATOM 3530 N N . GLU B 1 114 ? -13.006 -30.884 2.575 1 97.56 114 GLU B N 1
ATOM 3531 C CA . GLU B 1 114 ? -14.188 -31.047 3.415 1 97.56 114 GLU B CA 1
ATOM 3532 C C . GLU B 1 114 ? -15.451 -30.605 2.683 1 97.56 114 GLU B C 1
ATOM 3534 O O . GLU B 1 114 ? -16.531 -31.157 2.906 1 97.56 114 GLU B O 1
ATOM 3539 N N . GLN B 1 115 ? -15.308 -29.703 1.8 1 96.45 115 GLN B N 1
ATOM 3540 C CA . GLN B 1 115 ? -16.458 -29.119 1.117 1 96.45 115 GLN B CA 1
ATOM 3541 C C . GLN B 1 115 ? -16.735 -29.834 -0.203 1 96.45 115 GLN B C 1
ATOM 3543 O O . GLN B 1 115 ? -17.883 -29.908 -0.646 1 96.45 115 GLN B O 1
ATOM 3548 N N . ASN B 1 116 ? -15.677 -30.261 -0.844 1 95.72 116 ASN B N 1
ATOM 3549 C CA . ASN B 1 116 ? -15.769 -30.867 -2.168 1 95.72 116 ASN B CA 1
ATOM 3550 C C . ASN B 1 116 ? -14.7 -31.936 -2.371 1 95.72 116 ASN B C 1
ATOM 3552 O O . ASN B 1 116 ? -13.523 -31.705 -2.088 1 95.72 116 ASN B O 1
ATOM 3556 N N . GLN B 1 117 ? -15.065 -33.087 -2.933 1 96.36 117 GLN B N 1
ATOM 3557 C CA . GLN B 1 117 ? -14.149 -34.208 -3.12 1 96.36 117 GLN B CA 1
ATOM 3558 C C . GLN B 1 117 ? -13.164 -33.931 -4.251 1 96.36 117 GLN B C 1
ATOM 3560 O O . GLN B 1 117 ? -12.033 -34.421 -4.23 1 96.36 117 GLN B O 1
ATOM 3565 N N . ASN B 1 118 ? -13.574 -33.209 -5.206 1 97.24 118 ASN B N 1
ATOM 3566 C CA . ASN B 1 118 ? -12.739 -32.854 -6.348 1 97.24 118 ASN B CA 1
ATOM 3567 C C . ASN B 1 118 ? -12.791 -31.356 -6.636 1 97.24 118 ASN B C 1
ATOM 3569 O O . ASN B 1 118 ? -13.286 -30.938 -7.685 1 97.24 118 ASN B O 1
ATOM 3573 N N . PRO B 1 119 ? -12.189 -30.585 -5.734 1 98.17 119 PRO B N 1
ATOM 3574 C CA . PRO B 1 119 ? -12.302 -29.131 -5.874 1 98.17 119 PRO B CA 1
ATOM 3575 C C . PRO B 1 119 ? -11.446 -28.579 -7.012 1 98.17 119 PRO B C 1
ATOM 3577 O O . PRO B 1 119 ? -10.405 -29.154 -7.341 1 98.17 119 PRO B O 1
ATOM 3580 N N . ARG B 1 120 ? -11.896 -27.51 -7.602 1 98.03 120 ARG B N 1
ATOM 3581 C CA . ARG B 1 120 ? -11.161 -26.726 -8.589 1 98.03 120 ARG B CA 1
ATOM 3582 C C . ARG B 1 120 ? -10.531 -25.493 -7.951 1 98.03 120 ARG B C 1
ATOM 3584 O O . ARG B 1 120 ? -11.225 -24.688 -7.325 1 98.03 120 ARG B O 1
ATOM 3591 N N . VAL B 1 121 ? -9.225 -25.331 -8.138 1 98.47 121 VAL B N 1
ATOM 3592 C CA . VAL B 1 121 ? -8.504 -24.232 -7.505 1 98.47 121 VAL B CA 1
ATOM 3593 C C . VAL B 1 121 ? -7.787 -23.403 -8.569 1 98.47 121 VAL B C 1
ATOM 3595 O O . VAL B 1 121 ? -7.111 -23.953 -9.441 1 98.47 121 VAL B O 1
ATOM 3598 N N . LEU B 1 122 ? -7.997 -22.11 -8.516 1 98.67 122 LEU B N 1
ATOM 3599 C CA . LEU B 1 122 ? -7.293 -21.175 -9.386 1 98.67 122 LEU B CA 1
ATOM 3600 C C . LEU B 1 122 ? -6.06 -20.608 -8.69 1 98.67 122 LEU B C 1
ATOM 3602 O O . LEU B 1 122 ? -6.147 -20.127 -7.558 1 98.67 122 LEU B O 1
ATOM 3606 N N . VAL B 1 123 ? -4.922 -20.712 -9.327 1 98.38 123 VAL B N 1
ATOM 3607 C CA . VAL B 1 123 ? -3.696 -20.09 -8.839 1 98.38 123 VAL B CA 1
ATOM 3608 C C . VAL B 1 123 ? -3.367 -18.862 -9.685 1 98.38 123 VAL B C 1
ATOM 3610 O O . VAL B 1 123 ? -3.173 -18.969 -10.898 1 98.38 123 VAL B O 1
ATOM 3613 N N . ILE B 1 124 ? -3.356 -17.751 -9.086 1 98.32 124 ILE B N 1
ATOM 3614 C CA . ILE B 1 124 ? -2.982 -16.502 -9.739 1 98.32 124 ILE B CA 1
ATOM 3615 C C . ILE B 1 124 ? -1.501 -16.218 -9.499 1 98.32 124 ILE B C 1
ATOM 3617 O O . ILE B 1 124 ? -1.058 -16.123 -8.352 1 98.32 124 ILE B O 1
ATOM 3621 N N . GLY B 1 125 ? -0.763 -16.003 -10.506 1 95.39 125 GLY B N 1
ATOM 3622 C CA . GLY B 1 125 ? 0.68 -15.859 -10.399 1 95.39 125 GLY B CA 1
ATOM 3623 C C . GLY B 1 125 ? 1.407 -17.188 -10.322 1 95.39 125 GLY B C 1
ATOM 3624 O O . GLY B 1 125 ? 2.249 -17.392 -9.444 1 95.39 125 GLY B O 1
ATOM 3625 N N . GLY B 1 126 ? 1.13 -18.113 -11.244 1 91.91 126 GLY B N 1
ATOM 3626 C CA . GLY B 1 126 ? 1.587 -19.486 -11.101 1 91.91 126 GLY B CA 1
ATOM 3627 C C . GLY B 1 126 ? 2.806 -19.801 -11.946 1 91.91 126 GLY B C 1
ATOM 3628 O O . GLY B 1 126 ? 3.199 -20.963 -12.071 1 91.91 126 GLY B O 1
ATOM 3629 N N . SER B 1 127 ? 3.385 -18.767 -12.555 1 88 127 SER B N 1
ATOM 3630 C CA . SER B 1 127 ? 4.504 -19.053 -13.446 1 88 127 SER B CA 1
ATOM 3631 C C . SER B 1 127 ? 5.705 -19.585 -12.672 1 88 127 SER B C 1
ATOM 3633 O O . SER B 1 127 ? 6.568 -20.258 -13.24 1 88 127 SER B O 1
ATOM 3635 N N . VAL B 1 128 ? 5.771 -19.231 -11.417 1 84.22 128 VAL B N 1
ATOM 3636 C CA . VAL B 1 128 ? 6.756 -19.796 -10.5 1 84.22 128 VAL B CA 1
ATOM 3637 C C . VAL B 1 128 ? 6.046 -20.432 -9.307 1 84.22 128 VAL B C 1
ATOM 3639 O O . VAL B 1 128 ? 5.086 -19.868 -8.775 1 84.22 128 VAL B O 1
ATOM 3642 N N . VAL B 1 129 ? 6.498 -21.586 -9.029 1 85.24 129 VAL B N 1
ATOM 3643 C CA . VAL B 1 129 ? 5.896 -22.261 -7.883 1 85.24 129 VAL B CA 1
ATOM 3644 C C . VAL B 1 129 ? 6.22 -21.494 -6.603 1 85.24 129 VAL B C 1
ATOM 3646 O O . VAL B 1 129 ? 7.391 -21.295 -6.27 1 85.24 129 VAL B O 1
ATOM 3649 N N . GLY B 1 130 ? 5.252 -21.126 -5.982 1 86.43 130 GLY B N 1
ATOM 3650 C CA . GLY B 1 130 ? 5.437 -20.401 -4.735 1 86.43 130 GLY B CA 1
ATOM 3651 C C . GLY B 1 130 ? 6.066 -21.244 -3.642 1 86.43 130 GLY B C 1
ATOM 3652 O O . GLY B 1 130 ? 5.823 -22.45 -3.564 1 86.43 130 GLY B O 1
ATOM 3653 N N . LYS B 1 131 ? 6.782 -20.581 -2.832 1 87.03 131 LYS B N 1
ATOM 3654 C CA . LYS B 1 131 ? 7.383 -21.279 -1.7 1 87.03 131 LYS B CA 1
ATOM 3655 C C . LYS B 1 131 ? 6.312 -21.837 -0.766 1 87.03 131 LYS B C 1
ATOM 3657 O O . LYS B 1 131 ? 5.407 -21.112 -0.349 1 87.03 131 LYS B O 1
ATOM 3662 N N . GLY B 1 132 ? 6.379 -23.192 -0.51 1 92.33 132 GLY B N 1
ATOM 3663 C CA . GLY B 1 132 ? 5.467 -23.814 0.436 1 92.33 132 GLY B CA 1
ATOM 3664 C C . GLY B 1 132 ? 4.233 -24.402 -0.222 1 92.33 132 GLY B C 1
ATOM 3665 O O . GLY B 1 132 ? 3.388 -24.997 0.45 1 92.33 132 GLY B O 1
ATOM 3666 N N . MET B 1 133 ? 4.15 -24.281 -1.49 1 94.16 133 MET B N 1
ATOM 3667 C CA . MET B 1 133 ? 2.938 -24.686 -2.195 1 94.16 133 MET B CA 1
ATOM 3668 C C . MET B 1 133 ? 2.951 -26.184 -2.483 1 94.16 133 MET B C 1
ATOM 3670 O O . MET B 1 133 ? 1.979 -26.727 -3.012 1 94.16 133 MET B O 1
ATOM 3674 N N . GLU B 1 134 ? 3.963 -26.915 -2.09 1 93.45 134 GLU B N 1
ATOM 3675 C CA . GLU B 1 134 ? 4.163 -28.323 -2.416 1 93.45 134 GLU B CA 1
ATOM 3676 C C . GLU B 1 134 ? 2.964 -29.165 -1.99 1 93.45 134 GLU B C 1
ATOM 3678 O O . GLU B 1 134 ? 2.518 -30.041 -2.734 1 93.45 134 GLU B O 1
ATOM 3683 N N . PRO B 1 135 ? 2.457 -28.891 -0.854 1 95.38 135 PRO B N 1
ATOM 3684 C CA . PRO B 1 135 ? 1.302 -29.7 -0.456 1 95.38 135 PRO B CA 1
ATOM 3685 C C . PRO B 1 135 ? 0.133 -29.58 -1.431 1 95.38 135 PRO B C 1
ATOM 3687 O O . PRO B 1 135 ? -0.554 -30.568 -1.701 1 95.38 135 PRO B O 1
ATOM 3690 N N . LEU B 1 136 ? -0.099 -28.426 -1.949 1 95.58 136 LEU B N 1
ATOM 3691 C CA . LEU B 1 136 ? -1.214 -28.2 -2.862 1 95.58 136 LEU B CA 1
ATOM 3692 C C . LEU B 1 136 ? -0.987 -28.924 -4.185 1 95.58 136 LEU B C 1
ATOM 3694 O O . LEU B 1 136 ? -1.927 -29.471 -4.767 1 95.58 136 LEU B O 1
ATOM 3698 N N . LEU B 1 137 ? 0.207 -29 -4.589 1 94.45 137 LEU B N 1
ATOM 3699 C CA . LEU B 1 137 ? 0.58 -29.611 -5.86 1 94.45 137 LEU B CA 1
ATOM 3700 C C . LEU B 1 137 ? 0.531 -31.132 -5.768 1 94.45 137 LEU B C 1
ATOM 3702 O O . LEU B 1 137 ? 0.495 -31.82 -6.791 1 94.45 137 LEU B O 1
ATOM 3706 N N . SER B 1 138 ? 0.487 -31.636 -4.582 1 94.3 138 SER B N 1
ATOM 3707 C CA . SER B 1 138 ? 0.629 -33.075 -4.382 1 94.3 138 SER B CA 1
ATOM 3708 C C . SER B 1 138 ? -0.727 -33.743 -4.184 1 94.3 138 SER B C 1
ATOM 3710 O O . SER B 1 138 ? -0.802 -34.951 -3.952 1 94.3 138 SER B O 1
ATOM 3712 N N . VAL B 1 139 ? -1.729 -33.076 -4.255 1 96.66 139 VAL B N 1
ATOM 3713 C CA . VAL B 1 139 ? -3.057 -33.636 -4.024 1 96.66 139 VAL B CA 1
ATOM 3714 C C . VAL B 1 139 ? -3.751 -33.889 -5.361 1 96.66 139 VAL B C 1
ATOM 3716 O O . VAL B 1 139 ? -4.285 -32.963 -5.975 1 96.66 139 VAL B O 1
ATOM 3719 N N . PRO B 1 140 ? -3.92 -35.085 -5.782 1 95.01 140 PRO B N 1
ATOM 3720 C CA . PRO B 1 140 ? -4.461 -35.394 -7.107 1 95.01 140 PRO B CA 1
ATOM 3721 C C . PRO B 1 140 ? -5.94 -35.038 -7.238 1 95.01 140 PRO B C 1
ATOM 3723 O O . PRO B 1 140 ? -6.423 -34.785 -8.345 1 95.01 140 PRO B O 1
ATOM 3726 N N . GLU B 1 141 ? -6.622 -35.046 -6.12 1 96.65 141 GLU B N 1
ATOM 3727 C CA . GLU B 1 141 ? -8.052 -34.752 -6.136 1 96.65 141 GLU B CA 1
ATOM 3728 C C . GLU B 1 141 ? -8.313 -33.303 -6.537 1 96.65 141 GLU B C 1
ATOM 3730 O O . GLU B 1 141 ? -9.423 -32.956 -6.946 1 96.65 141 GLU B O 1
ATOM 3735 N N . ILE B 1 142 ? -7.3 -32.469 -6.412 1 97.14 142 ILE B N 1
ATOM 3736 C CA . ILE B 1 142 ? -7.478 -31.045 -6.674 1 97.14 142 ILE B CA 1
ATOM 3737 C C . ILE B 1 142 ? -7.108 -30.736 -8.123 1 97.14 142 ILE B C 1
ATOM 3739 O O . ILE B 1 142 ? -5.995 -31.034 -8.563 1 97.14 142 ILE B O 1
ATOM 3743 N N . GLU B 1 143 ? -8.058 -30.204 -8.844 1 96.46 143 GLU B N 1
ATOM 3744 C CA . GLU B 1 143 ? -7.771 -29.693 -10.181 1 96.46 143 GLU B CA 1
ATOM 3745 C C . GLU B 1 143 ? -7.23 -28.267 -10.122 1 96.46 143 GLU B C 1
ATOM 3747 O O . GLU B 1 143 ? -7.961 -27.334 -9.784 1 96.46 143 GLU B O 1
ATOM 3752 N N . LEU B 1 144 ? -5.995 -28.083 -10.498 1 96.08 144 LEU B N 1
ATOM 3753 C CA . LEU B 1 144 ? -5.342 -26.781 -10.421 1 96.08 144 LEU B CA 1
ATOM 3754 C C . LEU B 1 144 ? -5.339 -26.093 -11.782 1 96.08 144 LEU B C 1
ATOM 3756 O O . LEU B 1 144 ? -5.003 -26.712 -12.795 1 96.08 144 LEU B O 1
ATOM 3760 N N . ILE B 1 145 ? -5.77 -24.905 -11.833 1 97.09 145 ILE B N 1
ATOM 3761 C CA . ILE B 1 145 ? -5.663 -24.03 -12.995 1 97.09 145 ILE B CA 1
ATOM 3762 C C . ILE B 1 145 ? -4.742 -22.855 -12.673 1 97.09 145 ILE B C 1
ATOM 3764 O O . ILE B 1 145 ? -5.027 -22.065 -11.77 1 97.09 145 ILE B O 1
ATOM 3768 N N . GLU B 1 146 ? -3.676 -22.741 -13.317 1 96.77 146 GLU B N 1
ATOM 3769 C CA . GLU B 1 146 ? -2.686 -21.714 -13.009 1 96.77 146 GLU B CA 1
ATOM 3770 C C . GLU B 1 146 ? -2.64 -20.647 -14.098 1 96.77 146 GLU B C 1
ATOM 3772 O O . GLU B 1 146 ? -2.65 -20.967 -15.289 1 96.77 146 GLU B O 1
ATOM 3777 N N . THR B 1 147 ? -2.66 -19.408 -13.703 1 97.1 147 THR B N 1
ATOM 3778 C CA . THR B 1 147 ? -2.599 -18.275 -14.621 1 97.1 147 THR B CA 1
ATOM 3779 C C . THR B 1 147 ? -1.48 -17.317 -14.223 1 97.1 147 THR B C 1
ATOM 3781 O O . THR B 1 147 ? -1.025 -17.327 -13.078 1 97.1 147 THR B O 1
ATOM 3784 N N . ASP B 1 148 ? -1.052 -16.495 -15.154 1 95.34 148 ASP B N 1
ATOM 3785 C CA . ASP B 1 148 ? -0.026 -15.482 -14.922 1 95.34 148 ASP B CA 1
ATOM 3786 C C . ASP B 1 148 ? 0.082 -14.527 -16.109 1 95.34 148 ASP B C 1
ATOM 3788 O O . ASP B 1 148 ? -0.6 -14.706 -17.121 1 95.34 148 ASP B O 1
ATOM 3792 N N . VAL B 1 149 ? 0.856 -13.519 -15.94 1 94.28 149 VAL B N 1
ATOM 3793 C CA . VAL B 1 149 ? 1.22 -12.63 -17.038 1 94.28 149 VAL B CA 1
ATOM 3794 C C . VAL B 1 149 ? 2.6 -13.006 -17.572 1 94.28 149 VAL B C 1
ATOM 3796 O O . VAL B 1 149 ? 3.388 -12.134 -17.945 1 94.28 149 VAL B O 1
ATOM 3799 N N . ALA B 1 150 ? 2.95 -14.238 -17.459 1 91.57 150 ALA B N 1
ATOM 3800 C CA . ALA B 1 150 ? 4.178 -14.835 -17.977 1 91.57 150 ALA B CA 1
ATOM 3801 C C . ALA B 1 150 ? 3.978 -16.315 -18.291 1 91.57 150 ALA B C 1
ATOM 3803 O O . ALA B 1 150 ? 3.239 -17.01 -17.589 1 91.57 150 ALA B O 1
ATOM 3804 N N . PHE B 1 151 ? 4.673 -16.767 -19.262 1 89.69 151 PHE B N 1
ATOM 3805 C CA . PHE B 1 151 ? 4.612 -18.186 -19.592 1 89.69 151 PHE B CA 1
ATOM 3806 C C . PHE B 1 151 ? 5.292 -19.021 -18.513 1 89.69 151 PHE B C 1
ATOM 3808 O O . PHE B 1 151 ? 6.146 -18.521 -17.779 1 89.69 151 PHE B O 1
ATOM 3815 N N . GLY B 1 152 ? 4.897 -20.21 -18.377 1 86.59 152 GLY B N 1
ATOM 3816 C CA . GLY B 1 152 ? 5.444 -21.226 -17.492 1 86.59 152 GLY B CA 1
ATOM 3817 C C . GLY B 1 152 ? 4.961 -22.626 -17.82 1 86.59 152 GLY B C 1
ATOM 3818 O O . GLY B 1 152 ? 4.018 -22.797 -18.596 1 86.59 152 GLY B O 1
ATOM 3819 N N . SER B 1 153 ? 5.605 -23.596 -17.275 1 84.9 153 SER B N 1
ATOM 3820 C CA . SER B 1 153 ? 5.318 -24.985 -17.616 1 84.9 153 SER B CA 1
ATOM 3821 C C . SER B 1 153 ? 3.902 -25.375 -17.203 1 84.9 153 SER B C 1
ATOM 3823 O O . SER B 1 153 ? 3.28 -26.233 -17.832 1 84.9 153 SER B O 1
ATOM 3825 N N . ARG B 1 154 ? 3.379 -24.672 -16.292 1 90.12 154 ARG B N 1
ATOM 3826 C CA . ARG B 1 154 ? 2.093 -25.092 -15.745 1 90.12 154 ARG B CA 1
ATOM 3827 C C . ARG B 1 154 ? 1.004 -24.073 -16.064 1 90.12 154 ARG B C 1
ATOM 3829 O O . ARG B 1 154 ? -0.132 -24.207 -15.605 1 90.12 154 ARG B O 1
ATOM 3836 N N . ILE B 1 155 ? 1.3 -23.071 -16.825 1 93.04 155 ILE B N 1
ATOM 3837 C CA . ILE B 1 155 ? 0.357 -21.984 -17.068 1 93.04 155 ILE B CA 1
ATOM 3838 C C . ILE B 1 155 ? -0.676 -22.419 -18.104 1 93.04 155 ILE B C 1
ATOM 3840 O O . ILE B 1 155 ? -0.321 -22.804 -19.221 1 93.04 155 ILE B O 1
ATOM 3844 N N . SER B 1 156 ? -1.875 -22.269 -17.7 1 94.01 156 SER B N 1
ATOM 3845 C CA . SER B 1 156 ? -2.985 -22.683 -18.552 1 94.01 156 SER B CA 1
ATOM 3846 C C . SER B 1 156 ? -3.521 -21.512 -19.37 1 94.01 156 SER B C 1
ATOM 3848 O O . SER B 1 156 ? -4.064 -21.707 -20.46 1 94.01 156 SER B O 1
ATOM 3850 N N . VAL B 1 157 ? -3.44 -20.362 -18.812 1 96.04 157 VAL B N 1
ATOM 3851 C CA . VAL B 1 157 ? -3.972 -19.154 -19.434 1 96.04 157 VAL B CA 1
ATOM 3852 C C . VAL B 1 157 ? -3.097 -17.956 -19.07 1 96.04 157 VAL B C 1
ATOM 3854 O O . VAL B 1 157 ? -2.731 -17.778 -17.906 1 96.04 157 VAL B O 1
ATOM 3857 N N . ILE B 1 158 ? -2.724 -17.228 -20.051 1 95.78 158 ILE B N 1
ATOM 3858 C CA . ILE B 1 158 ? -2.105 -15.932 -19.797 1 95.78 158 ILE B CA 1
ATOM 3859 C C . ILE B 1 158 ? -3.188 -14.871 -19.611 1 95.78 158 ILE B C 1
ATOM 3861 O O . ILE B 1 158 ? -3.991 -14.63 -20.515 1 95.78 158 ILE B O 1
ATOM 3865 N N . CYS B 1 159 ? -3.231 -14.28 -18.505 1 97.44 159 CYS B N 1
ATOM 3866 C CA . CYS B 1 159 ? -4.222 -13.241 -18.248 1 97.44 159 CYS B CA 1
ATOM 3867 C C . CYS B 1 159 ? -3.761 -12.312 -17.131 1 97.44 159 CYS B C 1
ATOM 3869 O O . CYS B 1 159 ? -2.795 -12.612 -16.427 1 97.44 159 CYS B O 1
ATOM 3871 N N . ASP B 1 160 ? -4.361 -11.175 -17.062 1 97.32 160 ASP B N 1
ATOM 3872 C CA . ASP B 1 160 ? -4.16 -10.168 -16.025 1 97.32 160 ASP B CA 1
ATOM 3873 C C . ASP B 1 160 ? -5.198 -10.308 -14.914 1 97.32 160 ASP B C 1
ATOM 3875 O O . ASP B 1 160 ? -6.396 -10.409 -15.186 1 97.32 160 ASP B O 1
ATOM 3879 N N . ALA B 1 161 ? -4.808 -10.282 -13.713 1 98.19 161 ALA B N 1
ATOM 3880 C CA . ALA B 1 161 ? -5.671 -10.567 -12.57 1 98.19 161 ALA B CA 1
ATOM 3881 C C . ALA B 1 161 ? -6.732 -9.484 -12.401 1 98.19 161 ALA B C 1
ATOM 3883 O O . ALA B 1 161 ? -7.702 -9.666 -11.66 1 98.19 161 ALA B O 1
ATOM 3884 N N . HIS B 1 162 ? -6.578 -8.324 -13.036 1 98.37 162 HIS B N 1
ATOM 3885 C CA . HIS B 1 162 ? -7.569 -7.257 -12.954 1 98.37 162 HIS B CA 1
ATOM 3886 C C . HIS B 1 162 ? -8.855 -7.643 -13.678 1 98.37 162 HIS B C 1
ATOM 3888 O O . HIS B 1 162 ? -9.907 -7.043 -13.446 1 98.37 162 HIS B O 1
ATOM 3894 N N . ASN B 1 163 ? -8.728 -8.55 -14.637 1 98.43 163 ASN B N 1
ATOM 3895 C CA . ASN B 1 163 ? -9.849 -9.093 -15.396 1 98.43 163 ASN B CA 1
ATOM 3896 C C . ASN B 1 163 ? -9.685 -10.59 -15.643 1 98.43 163 ASN B C 1
ATOM 3898 O O . ASN B 1 163 ? -9.237 -11.002 -16.715 1 98.43 163 ASN B O 1
ATOM 3902 N N . LEU B 1 164 ? -10.147 -11.345 -14.685 1 98.72 164 LEU B N 1
ATOM 3903 C CA . LEU B 1 164 ? -9.993 -12.789 -14.817 1 98.72 164 LEU B CA 1
ATOM 3904 C C . LEU B 1 164 ? -10.957 -13.347 -15.859 1 98.72 164 LEU B C 1
ATOM 3906 O O . LEU B 1 164 ? -12.166 -13.12 -15.776 1 98.72 164 LEU B O 1
ATOM 3910 N N . PRO B 1 165 ? -10.469 -14.108 -16.8 1 98.61 165 PRO B N 1
ATOM 3911 C CA . PRO B 1 165 ? -11.306 -14.581 -17.905 1 98.61 165 PRO B CA 1
ATOM 3912 C C . PRO B 1 165 ? -12.042 -15.878 -17.575 1 98.61 165 PRO B C 1
ATOM 3914 O O . PRO B 1 165 ? -12 -16.832 -18.356 1 98.61 165 PRO B O 1
ATOM 3917 N N . PHE B 1 166 ? -12.718 -15.927 -16.486 1 98.63 166 PHE B N 1
ATOM 3918 C CA . PHE B 1 166 ? -13.51 -17.068 -16.04 1 98.63 166 PHE B CA 1
ATOM 3919 C C . PHE B 1 166 ? -14.904 -16.625 -15.613 1 98.63 166 PHE B C 1
ATOM 3921 O O . PHE B 1 166 ? -15.085 -15.504 -15.132 1 98.63 166 PHE B O 1
ATOM 3928 N N . GLU B 1 167 ? -15.829 -17.448 -15.714 1 98.25 167 GLU B N 1
ATOM 3929 C CA . GLU B 1 167 ? -17.206 -17.174 -15.315 1 98.25 167 GLU B CA 1
ATOM 3930 C C . GLU B 1 167 ? -17.315 -16.98 -13.805 1 98.25 167 GLU B C 1
ATOM 3932 O O . GLU B 1 167 ? -16.503 -17.513 -13.046 1 98.25 167 GLU B O 1
ATOM 3937 N N . ARG B 1 168 ? -18.316 -16.243 -13.41 1 98.35 168 ARG B N 1
ATOM 3938 C CA . ARG B 1 168 ? -18.615 -16.08 -11.991 1 98.35 168 ARG B CA 1
ATOM 3939 C C . ARG B 1 168 ? -18.853 -17.431 -11.323 1 98.35 168 ARG B C 1
ATOM 3941 O O . ARG B 1 168 ? -19.489 -18.313 -11.904 1 98.35 168 ARG B O 1
ATOM 3948 N N . GLY B 1 169 ? -18.339 -17.606 -10.152 1 98.37 169 GLY B N 1
ATOM 3949 C CA . GLY B 1 169 ? -18.612 -18.793 -9.358 1 98.37 169 GLY B CA 1
ATOM 3950 C C . GLY B 1 169 ? -18.032 -20.059 -9.958 1 98.37 169 GLY B C 1
ATOM 3951 O O . GLY B 1 169 ? -18.659 -21.119 -9.911 1 98.37 169 GLY B O 1
ATOM 3952 N N . SER B 1 170 ? -16.838 -19.995 -10.498 1 98.11 170 SER B N 1
ATOM 3953 C CA . SER B 1 170 ? -16.246 -21.099 -11.248 1 98.11 170 SER B CA 1
ATOM 3954 C C . SER B 1 170 ? -15.342 -21.948 -10.361 1 98.11 170 SER B C 1
ATOM 3956 O O . SER B 1 170 ? -15.076 -23.112 -10.669 1 98.11 170 SER B O 1
ATOM 3958 N N . PHE B 1 171 ? -14.886 -21.418 -9.255 1 98.76 171 PHE B N 1
ATOM 3959 C CA . PHE B 1 171 ? -13.817 -22.084 -8.52 1 98.76 171 PHE B CA 1
ATOM 3960 C C . PHE B 1 171 ? -14.216 -22.304 -7.066 1 98.76 171 PHE B C 1
ATOM 3962 O O . PHE B 1 171 ? -14.93 -21.486 -6.482 1 98.76 171 PHE B O 1
ATOM 3969 N N . ASP B 1 172 ? -13.695 -23.385 -6.467 1 98.83 172 ASP B N 1
ATOM 3970 C CA . ASP B 1 172 ? -13.883 -23.687 -5.051 1 98.83 172 ASP B CA 1
ATOM 3971 C C . ASP B 1 172 ? -12.842 -22.97 -4.194 1 98.83 172 ASP B C 1
ATOM 3973 O O . ASP B 1 172 ? -13.051 -22.764 -2.997 1 98.83 172 ASP B O 1
ATOM 3977 N N . GLY B 1 173 ? -11.764 -22.648 -4.786 1 98.89 173 GLY B N 1
ATOM 3978 C CA . GLY B 1 173 ? -10.68 -21.961 -4.103 1 98.89 173 GLY B CA 1
ATOM 3979 C C . GLY B 1 173 ? -9.831 -21.113 -5.032 1 98.89 173 GLY B C 1
ATOM 3980 O O . GLY B 1 173 ? -9.734 -21.399 -6.227 1 98.89 173 GLY B O 1
ATOM 3981 N N . VAL B 1 174 ? -9.259 -20.088 -4.501 1 98.94 174 VAL B N 1
ATOM 3982 C CA . VAL B 1 174 ? -8.295 -19.252 -5.209 1 98.94 174 VAL B CA 1
ATOM 3983 C C . VAL B 1 174 ? -7.064 -19.028 -4.334 1 98.94 174 VAL B C 1
ATOM 3985 O O . VAL B 1 174 ? -7.186 -18.772 -3.133 1 98.94 174 VAL B O 1
ATOM 3988 N N . VAL B 1 175 ? -5.917 -19.176 -4.923 1 98.8 175 VAL B N 1
ATOM 3989 C CA . VAL B 1 175 ? -4.639 -18.879 -4.283 1 98.8 175 VAL B CA 1
ATOM 3990 C C . VAL B 1 175 ? -3.959 -17.717 -5.003 1 98.8 175 VAL B C 1
ATOM 3992 O O . VAL B 1 175 ? -3.856 -17.714 -6.232 1 98.8 175 VAL B O 1
ATOM 3995 N N . VAL B 1 176 ? -3.525 -16.749 -4.234 1 98.61 176 VAL B N 1
ATOM 3996 C CA . VAL B 1 176 ? -2.787 -15.607 -4.764 1 98.61 176 VAL B CA 1
ATOM 3997 C C . VAL B 1 176 ? -1.611 -15.28 -3.847 1 98.61 176 VAL B C 1
ATOM 3999 O O . VAL B 1 176 ? -1.78 -14.612 -2.824 1 98.61 176 VAL B O 1
ATOM 4002 N N . GLN B 1 177 ? -0.446 -15.722 -4.186 1 97.64 177 GLN B N 1
ATOM 4003 C CA . GLN B 1 177 ? 0.746 -15.597 -3.353 1 97.64 177 GLN B CA 1
ATOM 4004 C C . GLN B 1 177 ? 1.786 -14.696 -4.013 1 97.64 177 GLN B C 1
ATOM 4006 O O . GLN B 1 177 ? 2.253 -14.984 -5.117 1 97.64 177 GLN B O 1
ATOM 4011 N N . ALA B 1 178 ? 2.128 -13.596 -3.301 1 96.08 178 ALA B N 1
ATOM 4012 C CA . ALA B 1 178 ? 3.171 -12.686 -3.768 1 96.08 178 ALA B CA 1
ATOM 4013 C C . ALA B 1 178 ? 2.816 -12.097 -5.13 1 96.08 178 ALA B C 1
ATOM 4015 O O . ALA B 1 178 ? 3.643 -12.091 -6.045 1 96.08 178 ALA B O 1
ATOM 4016 N N . VAL B 1 179 ? 1.579 -11.673 -5.317 1 97.55 179 VAL B N 1
ATOM 4017 C CA . VAL B 1 179 ? 1.093 -11.125 -6.579 1 97.55 179 VAL B CA 1
ATOM 4018 C C . VAL B 1 179 ? 0.525 -9.725 -6.35 1 97.55 179 VAL B C 1
ATOM 4020 O O . VAL B 1 179 ? 0.795 -8.805 -7.125 1 97.55 179 VAL B O 1
ATOM 4023 N N . LEU B 1 180 ? -0.199 -9.502 -5.267 1 98.52 180 LEU B N 1
ATOM 4024 C CA . LEU B 1 180 ? -1.025 -8.315 -5.069 1 98.52 180 LEU B CA 1
ATOM 4025 C C . LEU B 1 180 ? -0.158 -7.073 -4.891 1 98.52 180 LEU B C 1
ATOM 4027 O O . LEU B 1 180 ? -0.634 -5.949 -5.063 1 98.52 180 LEU B O 1
ATOM 4031 N N . GLU B 1 181 ? 1.166 -7.232 -4.529 1 98.22 181 GLU B N 1
ATOM 4032 C CA . GLU B 1 181 ? 2.084 -6.099 -4.463 1 98.22 181 GLU B CA 1
ATOM 4033 C C . GLU B 1 181 ? 2.532 -5.668 -5.857 1 98.22 181 GLU B C 1
ATOM 4035 O O . GLU B 1 181 ? 3.031 -4.556 -6.038 1 98.22 181 GLU B O 1
ATOM 4040 N N . HIS B 1 182 ? 2.286 -6.507 -6.852 1 97.33 182 HIS B N 1
ATOM 4041 C CA . HIS B 1 182 ? 2.785 -6.292 -8.206 1 97.33 182 HIS B CA 1
ATOM 4042 C C . HIS B 1 182 ? 1.671 -5.822 -9.136 1 97.33 182 HIS B C 1
ATOM 4044 O O . HIS B 1 182 ? 1.889 -5.655 -10.338 1 97.33 182 HIS B O 1
ATOM 4050 N N . VAL B 1 183 ? 0.51 -5.656 -8.652 1 97.81 183 VAL B N 1
ATOM 4051 C CA . VAL B 1 183 ? -0.583 -5.153 -9.478 1 97.81 183 VAL B CA 1
ATOM 4052 C C . VAL B 1 183 ? -0.867 -3.695 -9.126 1 97.81 183 VAL B C 1
ATOM 4054 O O . VAL B 1 183 ? -0.717 -3.287 -7.972 1 97.81 183 VAL B O 1
ATOM 4057 N N . VAL B 1 184 ? -1.394 -2.972 -10.043 1 97.31 184 VAL B N 1
ATOM 4058 C CA . VAL B 1 184 ? -1.566 -1.536 -9.854 1 97.31 184 VAL B CA 1
ATOM 4059 C C . VAL B 1 184 ? -2.829 -1.269 -9.038 1 97.31 184 VAL B C 1
ATOM 4061 O O . VAL B 1 184 ? -2.942 -0.234 -8.378 1 97.31 184 VAL B O 1
ATOM 4064 N N . ASP B 1 185 ? -3.787 -2.183 -9.092 1 97.47 185 ASP B N 1
ATOM 4065 C CA . ASP B 1 185 ? -5.057 -2.046 -8.385 1 97.47 185 ASP B CA 1
ATOM 4066 C C . ASP B 1 185 ? -5.421 -3.336 -7.655 1 97.47 185 ASP B C 1
ATOM 4068 O O . ASP B 1 185 ? -6.253 -4.112 -8.131 1 97.47 185 ASP B O 1
ATOM 4072 N N . PRO B 1 186 ? -4.878 -3.507 -6.489 1 98.4 186 PRO B N 1
ATOM 4073 C CA . PRO B 1 186 ? -5.128 -4.748 -5.751 1 98.4 186 PRO B CA 1
ATOM 4074 C C . PRO B 1 186 ? -6.602 -4.94 -5.4 1 98.4 186 PRO B C 1
ATOM 4076 O O . PRO B 1 186 ? -7.083 -6.074 -5.34 1 98.4 186 PRO B O 1
ATOM 4079 N N . ASN B 1 187 ? -7.335 -3.853 -5.137 1 98.18 187 ASN B N 1
ATOM 4080 C CA . ASN B 1 187 ? -8.756 -3.967 -4.824 1 98.18 187 ASN B CA 1
ATOM 4081 C C . ASN B 1 187 ? -9.533 -4.605 -5.972 1 98.18 187 ASN B C 1
ATOM 4083 O O . ASN B 1 187 ? -10.376 -5.476 -5.749 1 98.18 187 ASN B O 1
ATOM 4087 N N . ARG B 1 188 ? -9.216 -4.178 -7.159 1 98.09 188 ARG B N 1
ATOM 4088 C CA . ARG B 1 188 ? -9.873 -4.743 -8.334 1 98.09 188 ARG B CA 1
ATOM 4089 C C . ARG B 1 188 ? -9.567 -6.231 -8.47 1 98.09 188 ARG B C 1
ATOM 4091 O O . ARG B 1 188 ? -10.45 -7.023 -8.804 1 98.09 188 ARG B O 1
ATOM 4098 N N . CYS B 1 189 ? -8.355 -6.607 -8.24 1 98.76 189 CYS B N 1
ATOM 4099 C CA . CYS B 1 189 ? -7.965 -8.01 -8.326 1 98.76 189 CYS B CA 1
ATOM 4100 C C . CYS B 1 189 ? -8.727 -8.852 -7.31 1 98.76 189 CYS B C 1
ATOM 4102 O O . CYS B 1 189 ? -9.195 -9.946 -7.63 1 98.76 189 CYS B O 1
ATOM 4104 N N . VAL B 1 190 ? -8.867 -8.331 -6.13 1 98.89 190 VAL B N 1
ATOM 4105 C CA . VAL B 1 190 ? -9.567 -9.073 -5.086 1 98.89 190 VAL B CA 1
ATOM 4106 C C . VAL B 1 190 ? -11.055 -9.156 -5.42 1 98.89 190 VAL B C 1
ATOM 4108 O O . VAL B 1 190 ? -11.703 -10.168 -5.147 1 98.89 190 VAL B O 1
ATOM 4111 N N . GLU B 1 191 ? -11.599 -8.121 -6.023 1 98.74 191 GLU B N 1
ATOM 4112 C CA . GLU B 1 191 ? -12.981 -8.174 -6.491 1 98.74 191 GLU B CA 1
ATOM 4113 C C . GLU B 1 191 ? -13.173 -9.279 -7.525 1 98.74 191 GLU B C 1
ATOM 4115 O O . GLU B 1 191 ? -14.201 -9.96 -7.531 1 98.74 191 GLU B O 1
ATOM 4120 N N . GLU B 1 192 ? -12.21 -9.418 -8.423 1 98.87 192 GLU B N 1
ATOM 4121 C CA . GLU B 1 192 ? -12.262 -10.491 -9.411 1 98.87 192 GLU B CA 1
ATOM 4122 C C . GLU B 1 192 ? -12.174 -11.86 -8.742 1 98.87 192 GLU B C 1
ATOM 4124 O O . GLU B 1 192 ? -12.855 -12.803 -9.153 1 98.87 192 GLU B O 1
ATOM 4129 N N . ILE B 1 193 ? -11.321 -11.972 -7.708 1 98.95 193 ILE B N 1
ATOM 4130 C CA . ILE B 1 193 ? -11.238 -13.211 -6.942 1 98.95 193 ILE B CA 1
ATOM 4131 C C . ILE B 1 193 ? -12.604 -13.538 -6.342 1 98.95 193 ILE B C 1
ATOM 4133 O O . ILE B 1 193 ? -13.074 -14.674 -6.437 1 98.95 193 ILE B O 1
ATOM 4137 N N . TYR B 1 194 ? -13.211 -12.524 -5.772 1 98.93 194 TYR B N 1
ATOM 4138 C CA . TYR B 1 194 ? -14.543 -12.687 -5.2 1 98.93 194 TYR B CA 1
ATOM 4139 C C . TYR B 1 194 ? -15.538 -13.151 -6.256 1 98.93 194 TYR B C 1
ATOM 4141 O O . TYR B 1 194 ? -16.356 -14.038 -6 1 98.93 194 TYR B O 1
ATOM 4149 N N . ARG B 1 195 ? -15.498 -12.59 -7.436 1 98.78 195 ARG B N 1
ATOM 4150 C CA . ARG B 1 195 ? -16.439 -12.886 -8.512 1 98.78 195 ARG B CA 1
ATOM 4151 C C . ARG B 1 195 ? -16.319 -14.339 -8.959 1 98.78 195 ARG B C 1
ATOM 4153 O O . ARG B 1 195 ? -17.328 -15.022 -9.147 1 98.78 195 ARG B O 1
ATOM 4160 N N . VAL B 1 196 ? -15.129 -14.871 -9.126 1 98.84 196 VAL B N 1
ATOM 4161 C CA . VAL B 1 196 ? -14.943 -16.174 -9.756 1 98.84 196 VAL B CA 1
ATOM 4162 C C . VAL B 1 196 ? -15.119 -17.28 -8.718 1 98.84 196 VAL B C 1
ATOM 4164 O O . VAL B 1 196 ? -15.239 -18.456 -9.07 1 98.84 196 VAL B O 1
ATOM 4167 N N . LEU B 1 197 ? -15.072 -16.943 -7.457 1 98.9 197 LEU B N 1
ATOM 4168 C CA . LEU B 1 197 ? -15.257 -17.935 -6.403 1 98.9 197 LEU B CA 1
ATOM 4169 C C . LEU B 1 197 ? -16.726 -18.329 -6.279 1 98.9 197 LEU B C 1
ATOM 4171 O O . LEU B 1 197 ? -17.611 -17.476 -6.374 1 98.9 197 LEU B O 1
ATOM 4175 N N . LYS B 1 198 ? -17 -19.569 -6.044 1 98.63 198 LYS B N 1
ATOM 4176 C CA . LYS B 1 198 ? -18.322 -20.06 -5.667 1 98.63 198 LYS B CA 1
ATOM 4177 C C . LYS B 1 198 ? -18.736 -19.528 -4.298 1 98.63 198 LYS B C 1
ATOM 4179 O O . LYS B 1 198 ? -17.893 -19.077 -3.521 1 98.63 198 LYS B O 1
ATOM 4184 N N . PRO B 1 199 ? -20.058 -19.555 -4.056 1 97.87 199 PRO B N 1
ATOM 4185 C CA . PRO B 1 199 ? -20.456 -19.276 -2.674 1 97.87 199 PRO B CA 1
ATOM 4186 C C . PRO B 1 199 ? -19.723 -20.153 -1.661 1 97.87 199 PRO B C 1
ATOM 4188 O O . PRO B 1 199 ? -19.553 -21.353 -1.887 1 97.87 199 PRO B O 1
ATOM 4191 N N . HIS B 1 200 ? -19.174 -19.578 -0.686 1 96.36 200 HIS B N 1
ATOM 4192 C CA . HIS B 1 200 ? -18.426 -20.237 0.378 1 96.36 200 HIS B CA 1
ATOM 4193 C C . HIS B 1 200 ? -17.065 -20.714 -0.118 1 96.36 200 HIS B C 1
ATOM 4195 O O . HIS B 1 200 ? -16.439 -21.576 0.504 1 96.36 200 HIS B O 1
ATOM 4201 N N . GLY B 1 201 ? -16.671 -20.277 -1.346 1 98.8 201 GLY B N 1
ATOM 4202 C CA . GLY B 1 201 ? -15.33 -20.579 -1.819 1 98.8 201 GLY B CA 1
ATOM 4203 C C . GLY B 1 201 ? -14.241 -20.001 -0.936 1 98.8 201 GLY B C 1
ATOM 4204 O O . GLY B 1 201 ? -14.485 -19.065 -0.171 1 98.8 201 GLY B O 1
ATOM 4205 N N . LEU B 1 202 ? -13.053 -20.585 -1.01 1 98.91 202 LEU B N 1
ATOM 4206 C CA . LEU B 1 202 ? -11.948 -20.205 -0.136 1 98.91 202 LEU B CA 1
ATOM 4207 C C . LEU B 1 202 ? -10.913 -19.382 -0.895 1 98.91 202 LEU B C 1
ATOM 4209 O O . LEU B 1 202 ? -10.677 -19.616 -2.083 1 98.91 202 LEU B O 1
ATOM 4213 N N . VAL B 1 203 ? -10.316 -18.443 -0.165 1 98.94 203 VAL B N 1
ATOM 4214 C CA . VAL B 1 203 ? -9.188 -17.702 -0.72 1 98.94 203 VAL B CA 1
ATOM 4215 C C . VAL B 1 203 ? -7.993 -17.795 0.226 1 98.94 203 VAL B C 1
ATOM 4217 O O . VAL B 1 203 ? -8.155 -17.749 1.448 1 98.94 203 VAL B O 1
ATOM 4220 N N . TYR B 1 204 ? -6.837 -18.033 -0.28 1 98.87 204 TYR B N 1
ATOM 4221 C CA . TYR B 1 204 ? -5.56 -17.933 0.418 1 98.87 204 TYR B CA 1
ATOM 4222 C C . TYR B 1 204 ? -4.644 -16.922 -0.262 1 98.87 204 TYR B C 1
ATOM 4224 O O . TYR B 1 204 ? -4.392 -17.015 -1.466 1 98.87 204 TYR B O 1
ATOM 4232 N N . SER B 1 205 ? -4.192 -15.986 0.509 1 98.8 205 SER B N 1
ATOM 4233 C CA . SER B 1 205 ? -3.352 -14.925 -0.036 1 98.8 205 SER B CA 1
ATOM 4234 C C . SER B 1 205 ? -2.131 -14.679 0.844 1 98.8 205 SER B C 1
ATOM 4236 O O . SER B 1 205 ? -2.215 -14.77 2.071 1 98.8 205 SER B O 1
ATOM 4238 N N . GLU B 1 206 ? -0.995 -14.407 0.237 1 98.28 206 GLU B N 1
ATOM 4239 C CA . GLU B 1 206 ? 0.213 -13.906 0.886 1 98.28 206 GLU B CA 1
ATOM 4240 C C . GLU B 1 206 ? 0.737 -12.655 0.187 1 98.28 206 GLU B C 1
ATOM 4242 O O . GLU B 1 206 ? 0.835 -12.619 -1.041 1 98.28 206 GLU B O 1
ATOM 4247 N N . THR B 1 207 ? 1.041 -11.663 0.95 1 97.83 207 THR B N 1
ATOM 4248 C CA . THR B 1 207 ? 1.566 -10.421 0.394 1 97.83 207 THR B CA 1
ATOM 4249 C C . THR B 1 207 ? 2.674 -9.857 1.28 1 97.83 207 THR B C 1
ATOM 4251 O O . THR B 1 207 ? 2.573 -9.895 2.508 1 97.83 207 THR B O 1
ATOM 4254 N N . PRO B 1 208 ? 3.721 -9.276 0.714 1 97.55 208 PRO B N 1
ATOM 4255 C CA . PRO B 1 208 ? 4.809 -8.708 1.514 1 97.55 208 PRO B CA 1
ATOM 4256 C C . PRO B 1 208 ? 4.421 -7.395 2.19 1 97.55 208 PRO B C 1
ATOM 4258 O O . PRO B 1 208 ? 3.502 -6.709 1.734 1 97.55 208 PRO B O 1
ATOM 4261 N N . PHE B 1 209 ? 5.108 -7.073 3.305 1 98.56 209 PHE B N 1
ATOM 4262 C CA . PHE B 1 209 ? 5.023 -5.786 3.984 1 98.56 209 PHE B CA 1
ATOM 4263 C C . PHE B 1 209 ? 6.394 -5.126 4.068 1 98.56 209 PHE B C 1
ATOM 4265 O O . PHE B 1 209 ? 6.768 -4.345 3.19 1 98.56 209 PHE B O 1
ATOM 4272 N N . MET B 1 210 ? 7.3 -5.515 4.967 1 98.58 210 MET B N 1
ATOM 4273 C CA . MET B 1 210 ? 8.647 -4.957 5.043 1 98.58 210 MET B CA 1
ATOM 4274 C C . MET B 1 210 ? 9.58 -5.652 4.056 1 98.58 210 MET B C 1
ATOM 4276 O O . MET B 1 210 ? 10.523 -6.333 4.462 1 98.58 210 MET B O 1
ATOM 4280 N N . GLN B 1 211 ? 9.332 -5.452 2.814 1 98.32 211 GLN B N 1
ATOM 4281 C CA . GLN B 1 211 ? 10.16 -5.933 1.712 1 98.32 211 GLN B CA 1
ATOM 4282 C C . GLN B 1 211 ? 10.435 -4.82 0.705 1 98.32 211 GLN B C 1
ATOM 4284 O O . GLN B 1 211 ? 9.509 -4.145 0.249 1 98.32 211 GLN B O 1
ATOM 4289 N N . GLN B 1 212 ? 11.686 -4.651 0.385 1 98.41 212 GLN B N 1
ATOM 4290 C CA . GLN B 1 212 ? 12.097 -3.644 -0.588 1 98.41 212 GLN B CA 1
ATOM 4291 C C . GLN B 1 212 ? 11.605 -3.999 -1.988 1 98.41 212 GLN B C 1
ATOM 4293 O O . GLN B 1 212 ? 11.11 -5.105 -2.217 1 98.41 212 GLN B O 1
ATOM 4298 N N . VAL B 1 213 ? 11.664 -2.993 -2.846 1 98.01 213 VAL B N 1
ATOM 4299 C CA . VAL B 1 213 ? 11.227 -3.181 -4.225 1 98.01 213 VAL B CA 1
ATOM 4300 C C . VAL B 1 213 ? 11.922 -4.401 -4.826 1 98.01 213 VAL B C 1
ATOM 4302 O O . VAL B 1 213 ? 13.139 -4.557 -4.694 1 98.01 213 VAL B O 1
ATOM 4305 N N . HIS B 1 214 ? 11.091 -5.164 -5.326 1 93.8 214 HIS B N 1
ATOM 4306 C CA . HIS B 1 214 ? 11.542 -6.315 -6.099 1 93.8 214 HIS B CA 1
ATOM 4307 C C . HIS B 1 214 ? 10.71 -6.488 -7.366 1 93.8 214 HIS B C 1
ATOM 4309 O O . HIS B 1 214 ? 9.614 -5.933 -7.474 1 93.8 214 HIS B O 1
ATOM 4315 N N . LEU B 1 215 ? 11.2 -6.982 -8.393 1 93.5 215 LEU B N 1
ATOM 4316 C CA . LEU B 1 215 ? 10.616 -7.115 -9.723 1 93.5 215 LEU B CA 1
ATOM 4317 C C . LEU B 1 215 ? 10.589 -5.77 -10.442 1 93.5 215 LEU B C 1
ATOM 4319 O O . LEU B 1 215 ? 9.67 -5.494 -11.216 1 93.5 215 LEU B O 1
ATOM 4323 N N . GLY B 1 216 ? 11.374 -4.86 -10.005 1 93.95 216 GLY B N 1
ATOM 4324 C CA . GLY B 1 216 ? 11.621 -3.588 -10.664 1 93.95 216 GLY B CA 1
ATOM 4325 C C . GLY B 1 216 ? 10.371 -2.742 -10.816 1 93.95 216 GLY B C 1
ATOM 4326 O O . GLY B 1 216 ? 9.661 -2.494 -9.839 1 93.95 216 GLY B O 1
ATOM 4327 N N . LYS B 1 217 ? 10.086 -2.445 -12.099 1 95.35 217 LYS B N 1
ATOM 4328 C CA . LYS B 1 217 ? 9.03 -1.488 -12.416 1 95.35 217 LYS B CA 1
ATOM 4329 C C . LYS B 1 217 ? 7.65 -2.087 -12.159 1 95.35 217 LYS B C 1
ATOM 4331 O O . LYS B 1 217 ? 6.641 -1.381 -12.218 1 95.35 217 LYS B O 1
ATOM 4336 N N . TYR B 1 218 ? 7.523 -3.373 -11.769 1 96.33 218 TYR B N 1
ATOM 4337 C CA . TYR B 1 218 ? 6.231 -4.018 -11.564 1 96.33 218 TYR B CA 1
ATOM 4338 C C . TYR B 1 218 ? 5.946 -4.211 -10.079 1 96.33 218 TYR B C 1
ATOM 4340 O O . TYR B 1 218 ? 5.293 -5.18 -9.687 1 96.33 218 TYR B O 1
ATOM 4348 N N . ASP B 1 219 ? 6.423 -3.389 -9.215 1 97.57 219 ASP B N 1
ATOM 4349 C CA . ASP B 1 219 ? 6.231 -3.429 -7.768 1 97.57 219 ASP B CA 1
ATOM 4350 C C . ASP B 1 219 ? 5.665 -2.108 -7.252 1 97.57 219 ASP B C 1
ATOM 4352 O O . ASP B 1 219 ? 6.289 -1.057 -7.407 1 97.57 219 ASP B O 1
ATOM 4356 N N . PHE B 1 220 ? 4.483 -2.156 -6.445 1 98.33 220 PHE B N 1
ATOM 4357 C CA . PHE B 1 220 ? 3.788 -0.883 -6.306 1 98.33 220 PHE B CA 1
ATOM 4358 C C . PHE B 1 220 ? 3.415 -0.625 -4.851 1 98.33 220 PHE B C 1
ATOM 4360 O O . PHE B 1 220 ? 3.41 0.523 -4.4 1 98.33 220 PHE B O 1
ATOM 4367 N N . THR B 1 221 ? 3.02 -1.702 -4.107 1 98.31 221 THR B N 1
ATOM 4368 C CA . THR B 1 221 ? 2.379 -1.409 -2.83 1 98.31 221 THR B CA 1
ATOM 4369 C C . THR B 1 221 ? 2.779 -2.436 -1.776 1 98.31 221 THR B C 1
ATOM 4371 O O . THR B 1 221 ? 3.254 -3.524 -2.11 1 98.31 221 THR B O 1
ATOM 4374 N N . ARG B 1 222 ? 2.69 -2.087 -0.51 1 98.65 222 ARG B N 1
ATOM 4375 C CA . ARG B 1 222 ? 2.759 -2.957 0.659 1 98.65 222 ARG B CA 1
ATOM 4376 C C . ARG B 1 222 ? 1.566 -2.731 1.581 1 98.65 222 ARG B C 1
ATOM 4378 O O . ARG B 1 222 ? 0.973 -1.65 1.584 1 98.65 222 ARG B O 1
ATOM 4385 N N . PHE B 1 223 ? 1.267 -3.739 2.386 1 98.4 223 PHE B N 1
ATOM 4386 C CA . PHE B 1 223 ? 0.15 -3.66 3.32 1 98.4 223 PHE B CA 1
ATOM 4387 C C . PHE B 1 223 ? 0.58 -4.099 4.715 1 98.4 223 PHE B C 1
ATOM 4389 O O . PHE B 1 223 ? 1.303 -5.085 4.866 1 98.4 223 PHE B O 1
ATOM 4396 N N . THR B 1 224 ? 0.131 -3.323 5.692 1 98.46 224 THR B N 1
ATOM 4397 C CA . THR B 1 224 ? 0.162 -3.854 7.05 1 98.46 224 THR B CA 1
ATOM 4398 C C . THR B 1 224 ? -0.807 -5.024 7.196 1 98.46 224 THR B C 1
ATOM 4400 O O . THR B 1 224 ? -1.563 -5.33 6.271 1 98.46 224 THR B O 1
ATOM 4403 N N . HIS B 1 225 ? -0.731 -5.651 8.36 1 98.46 225 HIS B N 1
ATOM 4404 C CA . HIS B 1 225 ? -1.667 -6.739 8.618 1 98.46 225 HIS B CA 1
ATOM 4405 C C . HIS B 1 225 ? -3.111 -6.273 8.458 1 98.46 225 HIS B C 1
ATOM 4407 O O . HIS B 1 225 ? -3.924 -6.96 7.835 1 98.46 225 HIS B O 1
ATOM 4413 N N . LEU B 1 226 ? -3.431 -5.106 8.92 1 98.3 226 LEU B N 1
ATOM 4414 C CA . LEU B 1 226 ? -4.79 -4.584 8.838 1 98.3 226 LEU B CA 1
ATOM 4415 C C . LEU B 1 226 ? -5.129 -4.172 7.409 1 98.3 226 LEU B C 1
ATOM 4417 O O . LEU B 1 226 ? -6.255 -4.376 6.95 1 98.3 226 LEU B O 1
ATOM 4421 N N . GLY B 1 227 ? -4.169 -3.5 6.792 1 98.46 227 GLY B N 1
ATOM 4422 C CA . GLY B 1 227 ? -4.396 -3.158 5.397 1 98.46 227 GLY B CA 1
ATOM 4423 C C . GLY B 1 227 ? -4.671 -4.366 4.523 1 98.46 227 GLY B C 1
ATOM 4424 O O . GLY B 1 227 ? -5.54 -4.323 3.65 1 98.46 227 GLY B O 1
ATOM 4425 N N . HIS B 1 228 ? -3.878 -5.383 4.748 1 98.73 228 HIS B N 1
ATOM 4426 C CA . HIS B 1 228 ? -4.093 -6.637 4.035 1 98.73 228 HIS B CA 1
ATOM 4427 C C . HIS B 1 228 ? -5.47 -7.216 4.341 1 98.73 228 HIS B C 1
ATOM 4429 O O . HIS B 1 228 ? -6.166 -7.684 3.438 1 98.73 228 HIS B O 1
ATOM 4435 N N . ARG B 1 229 ? -5.872 -7.202 5.567 1 98.69 229 ARG B N 1
ATOM 4436 C CA . ARG B 1 229 ? -7.192 -7.675 5.97 1 98.69 229 ARG B CA 1
ATOM 4437 C C . ARG B 1 229 ? -8.294 -6.878 5.281 1 98.69 229 ARG B C 1
ATOM 4439 O O . ARG B 1 229 ? -9.313 -7.44 4.875 1 98.69 229 ARG B O 1
ATOM 4446 N N . ARG B 1 230 ? -8.084 -5.652 5.156 1 98.54 230 ARG B N 1
ATOM 4447 C CA . ARG B 1 230 ? -9.104 -4.802 4.551 1 98.54 230 ARG B CA 1
ATOM 4448 C C . ARG B 1 230 ? -9.336 -5.179 3.092 1 98.54 230 ARG B C 1
ATOM 4450 O O . ARG B 1 230 ? -10.461 -5.096 2.595 1 98.54 230 ARG B O 1
ATOM 4457 N N . LEU B 1 231 ? -8.286 -5.512 2.362 1 98.44 231 LEU B N 1
ATOM 4458 C CA . LEU B 1 231 ? -8.423 -5.939 0.974 1 98.44 231 LEU B CA 1
ATOM 4459 C C . LEU B 1 231 ? -9.457 -7.053 0.848 1 98.44 231 LEU B C 1
ATOM 4461 O O . LEU B 1 231 ? -10.136 -7.162 -0.176 1 98.44 231 LEU B O 1
ATOM 4465 N N . PHE B 1 232 ? -9.578 -7.856 1.88 1 98.83 232 PHE B N 1
ATOM 4466 C CA . PHE B 1 232 ? -10.435 -9.035 1.835 1 98.83 232 PHE B CA 1
ATOM 4467 C C . PHE B 1 232 ? -11.662 -8.847 2.719 1 98.83 232 PHE B C 1
ATOM 4469 O O . PHE B 1 232 ? -12.124 -9.793 3.36 1 98.83 232 PHE B O 1
ATOM 4476 N N . ARG B 1 233 ? -12.152 -7.68 2.771 1 98.52 233 ARG B N 1
ATOM 4477 C CA . ARG B 1 233 ? -13.231 -7.334 3.69 1 98.52 233 ARG B CA 1
ATOM 4478 C C . ARG B 1 233 ? -14.527 -8.037 3.303 1 98.52 233 ARG B C 1
ATOM 4480 O O . ARG B 1 233 ? -15.462 -8.113 4.104 1 98.52 233 ARG B O 1
ATOM 4487 N N . LYS B 1 234 ? -14.675 -8.602 2.14 1 98.7 234 LYS B N 1
ATOM 4488 C CA . LYS B 1 234 ? -15.866 -9.332 1.716 1 98.7 234 LYS B CA 1
ATOM 4489 C C . LYS B 1 234 ? -15.725 -10.825 1.999 1 98.7 234 LYS B C 1
ATOM 4491 O O . LYS B 1 234 ? -16.481 -11.638 1.463 1 98.7 234 LYS B O 1
ATOM 4496 N N . PHE B 1 235 ? -14.749 -11.188 2.721 1 98.87 235 PHE B N 1
ATOM 4497 C CA . PHE B 1 235 ? -14.502 -12.57 3.115 1 98.87 235 PHE B CA 1
ATOM 4498 C C . PHE B 1 235 ? -14.546 -12.717 4.631 1 98.87 235 PHE B C 1
ATOM 4500 O O . PHE B 1 235 ? -14.063 -11.847 5.358 1 98.87 235 PHE B O 1
ATOM 4507 N N . ALA B 1 236 ? -15.126 -13.789 5.094 1 98.76 236 ALA B N 1
ATOM 4508 C CA . ALA B 1 236 ? -15.011 -14.15 6.505 1 98.76 236 ALA B CA 1
ATOM 4509 C C . ALA B 1 236 ? -13.627 -14.714 6.815 1 98.76 236 ALA B C 1
ATOM 4511 O O . ALA B 1 236 ? -13.149 -15.618 6.126 1 98.76 236 ALA B O 1
ATOM 4512 N N . GLU B 1 237 ? -13.04 -14.216 7.816 1 98.71 237 GLU B N 1
ATOM 4513 C CA . GLU B 1 237 ? -11.695 -14.664 8.165 1 98.71 237 GLU B CA 1
ATOM 4514 C C . GLU B 1 237 ? -11.727 -16.028 8.847 1 98.71 237 GLU B C 1
ATOM 4516 O O . GLU B 1 237 ? -12.455 -16.223 9.823 1 98.71 237 GLU B O 1
ATOM 4521 N N . ILE B 1 238 ? -11.004 -16.895 8.297 1 98.74 238 ILE B N 1
ATOM 4522 C CA . ILE B 1 238 ? -10.756 -18.175 8.951 1 98.74 238 ILE B CA 1
ATOM 4523 C C . ILE B 1 238 ? -9.455 -18.105 9.747 1 98.74 238 ILE B C 1
ATOM 4525 O O . ILE B 1 238 ? -9.397 -18.554 10.894 1 98.74 238 ILE B O 1
ATOM 4529 N N . ASP B 1 239 ? -8.423 -17.55 9.132 1 98.49 239 ASP B N 1
ATOM 4530 C CA . ASP B 1 239 ? -7.125 -17.381 9.777 1 98.49 239 ASP B CA 1
ATOM 4531 C C . ASP B 1 239 ? -6.297 -16.309 9.072 1 98.49 239 ASP B C 1
ATOM 4533 O O . ASP B 1 239 ? -6.519 -16.02 7.894 1 98.49 239 ASP B O 1
ATOM 4537 N N . SER B 1 240 ? -5.456 -15.658 9.788 1 98.47 240 SER B N 1
ATOM 4538 C CA . SER B 1 240 ? -4.514 -14.682 9.251 1 98.47 240 SER B CA 1
ATOM 4539 C C . SER B 1 240 ? -3.327 -14.485 10.188 1 98.47 240 SER B C 1
ATOM 4541 O O . SER B 1 240 ? -3.414 -14.788 11.38 1 98.47 240 SER B O 1
ATOM 4543 N N . GLY B 1 241 ? -2.242 -14.035 9.65 1 98.13 241 GLY B N 1
ATOM 4544 C CA . GLY B 1 241 ? -1.048 -13.825 10.454 1 98.13 241 GLY B CA 1
ATOM 4545 C C . GLY B 1 241 ? 0.193 -13.564 9.622 1 98.13 241 GLY B C 1
ATOM 4546 O O . GLY B 1 241 ? 0.095 -13.216 8.444 1 98.13 241 GLY B O 1
ATOM 4547 N N . ALA B 1 242 ? 1.321 -13.597 10.269 1 98.22 242 ALA B N 1
ATOM 4548 C CA . ALA B 1 242 ? 2.601 -13.378 9.601 1 98.22 242 ALA B CA 1
ATOM 4549 C C . ALA B 1 242 ? 3.14 -14.678 9.01 1 98.22 242 ALA B C 1
ATOM 4551 O O . ALA B 1 242 ? 2.976 -15.749 9.598 1 98.22 242 ALA B O 1
ATOM 4552 N N . VAL B 1 243 ? 3.763 -14.553 7.867 1 97.43 243 VAL B N 1
ATOM 4553 C CA . VAL B 1 243 ? 4.368 -15.728 7.247 1 97.43 243 VAL B CA 1
ATOM 4554 C C . VAL B 1 243 ? 5.889 -15.634 7.337 1 97.43 243 VAL B C 1
ATOM 4556 O O . VAL B 1 243 ? 6.581 -16.655 7.347 1 97.43 243 VAL B O 1
ATOM 4559 N N . CYS B 1 244 ? 6.41 -14.404 7.302 1 95.86 244 CYS B N 1
ATOM 4560 C CA . CYS B 1 244 ? 7.826 -14.076 7.433 1 95.86 244 CYS B CA 1
ATOM 4561 C C . CYS B 1 244 ? 8.038 -12.986 8.476 1 95.86 244 CYS B C 1
ATOM 4563 O O . CYS B 1 244 ? 7.254 -12.038 8.559 1 95.86 244 CYS B O 1
ATOM 4565 N N . GLY B 1 245 ? 9.108 -13.145 9.242 1 97.62 245 GLY B N 1
ATOM 4566 C CA . GLY B 1 245 ? 9.186 -12.345 10.454 1 97.62 245 GLY B CA 1
ATOM 4567 C C . GLY B 1 245 ? 10.185 -11.207 10.355 1 97.62 245 GLY B C 1
ATOM 4568 O O . GLY B 1 245 ? 10.674 -10.896 9.267 1 97.62 245 GLY B O 1
ATOM 4569 N N . PRO B 1 246 ? 10.412 -10.522 11.496 1 98.41 246 PRO B N 1
ATOM 4570 C CA . PRO B 1 246 ? 11.275 -9.34 11.554 1 98.41 246 PRO B CA 1
ATOM 4571 C C . PRO B 1 246 ? 12.751 -9.676 11.346 1 98.41 246 PRO B C 1
ATOM 4573 O O . PRO B 1 246 ? 13.53 -8.816 10.927 1 98.41 246 PRO B O 1
ATOM 4576 N N . GLY B 1 247 ? 13.202 -10.917 11.672 1 98.62 247 GLY B N 1
ATOM 4577 C CA . GLY B 1 247 ? 14.575 -11.299 11.381 1 98.62 247 GLY B CA 1
ATOM 4578 C C . GLY B 1 247 ? 14.905 -11.259 9.901 1 98.62 247 GLY B C 1
ATOM 4579 O O . GLY B 1 247 ? 15.945 -10.728 9.506 1 98.62 247 GLY B O 1
ATOM 4580 N N . MET B 1 248 ? 14.035 -11.831 9.147 1 98.32 248 MET B N 1
ATOM 4581 C CA . MET B 1 248 ? 14.168 -11.766 7.695 1 98.32 248 MET B CA 1
ATOM 4582 C C . MET B 1 248 ? 14.101 -10.323 7.207 1 98.32 248 MET B C 1
ATOM 4584 O O . MET B 1 248 ? 14.865 -9.924 6.326 1 98.32 248 MET B O 1
ATOM 4588 N N . ALA B 1 249 ? 13.192 -9.53 7.779 1 98.49 249 ALA B N 1
ATOM 4589 C CA . ALA B 1 249 ? 13.049 -8.128 7.395 1 98.49 249 ALA B CA 1
ATOM 4590 C C . ALA B 1 249 ? 14.346 -7.36 7.629 1 98.49 249 ALA B C 1
ATOM 4592 O O . ALA B 1 249 ? 14.749 -6.541 6.8 1 98.49 249 ALA B O 1
ATOM 4593 N N . LEU B 1 250 ? 14.989 -7.615 8.737 1 98.71 250 LEU B N 1
ATOM 4594 C CA . LEU B 1 250 ? 16.252 -6.956 9.052 1 98.71 250 LEU B CA 1
ATOM 4595 C C . LEU B 1 250 ? 17.341 -7.372 8.068 1 98.71 250 LEU B C 1
ATOM 4597 O O . LEU B 1 250 ? 18.118 -6.533 7.605 1 98.71 250 LEU B O 1
ATOM 4601 N N . ALA B 1 251 ? 17.387 -8.639 7.744 1 98.54 251 ALA B N 1
ATOM 4602 C CA . ALA B 1 251 ? 18.371 -9.125 6.78 1 98.54 251 ALA B CA 1
ATOM 4603 C C . ALA B 1 251 ? 18.184 -8.458 5.421 1 98.54 251 ALA B C 1
ATOM 4605 O O . ALA B 1 251 ? 19.158 -8.058 4.779 1 98.54 251 ALA B O 1
ATOM 4606 N N . TRP B 1 252 ? 16.958 -8.329 5.027 1 98.36 252 TRP B N 1
ATOM 4607 C CA . TRP B 1 252 ? 16.659 -7.664 3.763 1 98.36 252 TRP B CA 1
ATOM 4608 C C . TRP B 1 252 ? 17.076 -6.198 3.807 1 98.36 252 TRP B C 1
ATOM 4610 O O . TRP B 1 252 ? 17.655 -5.682 2.847 1 98.36 252 TRP B O 1
ATOM 4620 N N . SER B 1 253 ? 16.769 -5.521 4.923 1 98.52 253 SER B N 1
ATOM 4621 C CA . SER B 1 253 ? 17.124 -4.112 5.048 1 98.52 253 SER B CA 1
ATOM 4622 C C . SER B 1 253 ? 18.634 -3.913 4.978 1 98.52 253 SER B C 1
ATOM 4624 O O . SER B 1 253 ? 19.112 -2.956 4.366 1 98.52 253 SER B O 1
ATOM 4626 N N . TYR B 1 254 ? 19.347 -4.814 5.603 1 98.54 254 TYR B N 1
ATOM 4627 C CA . TYR B 1 254 ? 20.805 -4.785 5.565 1 98.54 254 TYR B CA 1
ATOM 4628 C C . TYR B 1 254 ? 21.317 -4.968 4.142 1 98.54 254 TYR B C 1
ATOM 4630 O O . TYR B 1 254 ? 22.175 -4.211 3.681 1 98.54 254 TYR B O 1
ATOM 4638 N N . GLN B 1 255 ? 20.811 -5.929 3.474 1 98.22 255 GLN B N 1
ATOM 4639 C CA . GLN B 1 255 ? 21.208 -6.195 2.096 1 98.22 255 GLN B CA 1
ATOM 4640 C C . GLN B 1 255 ? 20.961 -4.979 1.208 1 98.22 255 GLN B C 1
ATOM 4642 O O . GLN B 1 255 ? 21.842 -4.567 0.45 1 98.22 255 GLN B O 1
ATOM 4647 N N . TYR B 1 256 ? 19.844 -4.354 1.33 1 98.14 256 TYR B N 1
ATOM 4648 C CA . TYR B 1 256 ? 19.473 -3.264 0.434 1 98.14 256 TYR B CA 1
ATOM 4649 C C . TYR B 1 256 ? 20.187 -1.974 0.821 1 98.14 256 TYR B C 1
ATOM 4651 O O . TYR B 1 256 ? 20.441 -1.119 -0.031 1 98.14 256 TYR B O 1
ATOM 4659 N N . PHE B 1 257 ? 20.512 -1.852 2.112 1 98.57 257 PHE B N 1
ATOM 4660 C CA . PHE B 1 257 ? 21.385 -0.755 2.514 1 98.57 257 PHE B CA 1
ATOM 4661 C C . PHE B 1 257 ? 22.723 -0.835 1.789 1 98.57 257 PHE B C 1
ATOM 4663 O O . PHE B 1 257 ? 23.175 0.149 1.199 1 98.57 257 PHE B O 1
ATOM 4670 N N . LEU B 1 258 ? 23.271 -1.994 1.748 1 98.45 258 LEU B N 1
ATOM 4671 C CA . LEU B 1 258 ? 24.557 -2.18 1.085 1 98.45 258 LEU B CA 1
ATOM 4672 C C . LEU B 1 258 ? 24.423 -1.996 -0.423 1 98.45 258 LEU B C 1
ATOM 4674 O O . LEU B 1 258 ? 25.28 -1.375 -1.055 1 98.45 258 LEU B O 1
ATOM 4678 N N . LEU B 1 259 ? 23.366 -2.483 -0.953 1 97.68 259 LEU B N 1
ATOM 4679 C CA . LEU B 1 259 ? 23.15 -2.413 -2.394 1 97.68 259 LEU B CA 1
ATOM 4680 C C . LEU B 1 259 ? 22.972 -0.967 -2.847 1 97.68 259 LEU B C 1
ATOM 4682 O O . LEU B 1 259 ? 23.166 -0.653 -4.023 1 97.68 259 LEU B O 1
ATOM 4686 N N . SER B 1 260 ? 22.549 -0.091 -1.951 1 97.76 260 SER B N 1
ATOM 4687 C CA . SER B 1 260 ? 22.289 1.301 -2.302 1 97.76 260 SER B CA 1
ATOM 4688 C C . SER B 1 260 ? 23.584 2.048 -2.602 1 97.76 260 SER B C 1
ATOM 4690 O O . SER B 1 260 ? 23.558 3.154 -3.146 1 97.76 260 SER B O 1
ATOM 4692 N N . PHE B 1 261 ? 24.772 1.441 -2.328 1 97.53 261 PHE B N 1
ATOM 4693 C CA . PHE B 1 261 ? 26.066 2.066 -2.573 1 97.53 261 PHE B CA 1
ATOM 4694 C C . PHE B 1 261 ? 26.591 1.701 -3.956 1 97.53 261 PHE B C 1
ATOM 4696 O O . PHE B 1 261 ? 27.592 2.256 -4.413 1 97.53 261 PHE B O 1
ATOM 4703 N N . VAL B 1 262 ? 25.902 0.72 -4.637 1 96.16 262 VAL B N 1
ATOM 4704 C CA . VAL B 1 262 ? 26.471 0.192 -5.872 1 96.16 262 VAL B CA 1
ATOM 4705 C C . VAL B 1 262 ? 25.394 0.129 -6.952 1 96.16 262 VAL B C 1
ATOM 4707 O O . VAL B 1 262 ? 24.214 -0.064 -6.651 1 96.16 262 VAL B O 1
ATOM 4710 N N . SER B 1 263 ? 25.775 0.243 -8.188 1 90.91 263 SER B N 1
ATOM 4711 C CA . SER B 1 263 ? 24.817 0.253 -9.289 1 90.91 263 SER B CA 1
ATOM 4712 C C . SER B 1 263 ? 25.21 -0.745 -10.373 1 90.91 263 SER B C 1
ATOM 4714 O O . SER B 1 263 ? 24.36 -1.205 -11.138 1 90.91 263 SER B O 1
ATOM 4716 N N . LYS B 1 264 ? 26.448 -1.105 -10.469 1 92.47 264 LYS B N 1
ATOM 4717 C CA . LYS B 1 264 ? 26.906 -2.031 -11.501 1 92.47 264 LYS B CA 1
ATOM 4718 C C . LYS B 1 264 ? 26.471 -3.46 -11.189 1 92.47 264 LYS B C 1
ATOM 4720 O O . LYS B 1 264 ? 26.528 -3.895 -10.037 1 92.47 264 LYS B O 1
ATOM 4725 N N . PRO B 1 265 ? 26.063 -4.265 -12.163 1 89.74 265 PRO B N 1
ATOM 4726 C CA . PRO B 1 265 ? 25.482 -5.592 -11.95 1 89.74 265 PRO B CA 1
ATOM 4727 C C . PRO B 1 265 ? 26.435 -6.545 -11.233 1 89.74 265 PRO B C 1
ATOM 4729 O O . PRO B 1 265 ? 26.032 -7.238 -10.295 1 89.74 265 PRO B O 1
ATOM 4732 N N . LEU B 1 266 ? 27.648 -6.574 -11.628 1 91.96 266 LEU B N 1
ATOM 4733 C CA . LEU B 1 266 ? 28.596 -7.496 -11.011 1 91.96 266 LEU B CA 1
ATOM 4734 C C . LEU B 1 266 ? 28.84 -7.128 -9.551 1 91.96 266 LEU B C 1
ATOM 4736 O O . LEU B 1 266 ? 28.856 -8.001 -8.681 1 91.96 266 LEU B O 1
ATOM 4740 N N . THR B 1 267 ? 29.093 -5.828 -9.307 1 96.05 267 THR B N 1
ATOM 4741 C CA . THR B 1 267 ? 29.314 -5.383 -7.936 1 96.05 267 THR B CA 1
ATOM 4742 C C . THR B 1 267 ? 28.074 -5.629 -7.081 1 96.05 267 THR B C 1
ATOM 4744 O O . THR B 1 267 ? 28.184 -5.962 -5.899 1 96.05 267 THR B O 1
ATOM 4747 N N . ARG B 1 268 ? 26.992 -5.482 -7.685 1 94.26 268 ARG B N 1
ATOM 4748 C CA . ARG B 1 268 ? 25.747 -5.737 -6.968 1 94.26 268 ARG B CA 1
ATOM 4749 C C . ARG B 1 268 ? 25.621 -7.211 -6.596 1 94.26 268 ARG B C 1
ATOM 4751 O O . ARG B 1 268 ? 25.203 -7.542 -5.484 1 94.26 268 ARG B O 1
ATOM 4758 N N . ALA B 1 269 ? 25.952 -8.077 -7.518 1 92.65 269 ALA B N 1
ATOM 4759 C CA . ALA B 1 269 ? 25.907 -9.509 -7.238 1 92.65 269 ALA B CA 1
ATOM 4760 C C . ALA B 1 269 ? 26.835 -9.872 -6.083 1 92.65 269 ALA B C 1
ATOM 4762 O O . ALA B 1 269 ? 26.474 -10.672 -5.215 1 92.65 269 ALA B O 1
ATOM 4763 N N . LEU B 1 270 ? 27.981 -9.261 -6.029 1 95.45 270 LEU B N 1
ATOM 4764 C CA . LEU B 1 270 ? 28.962 -9.525 -4.982 1 95.45 270 LEU B CA 1
ATOM 4765 C C . LEU B 1 270 ? 28.47 -9.009 -3.634 1 95.45 270 LEU B C 1
ATOM 4767 O O . LEU B 1 270 ? 28.615 -9.687 -2.614 1 95.45 270 LEU B O 1
ATOM 4771 N N . VAL B 1 271 ? 27.888 -7.835 -3.659 1 96.67 271 VAL B N 1
ATOM 4772 C CA . VAL B 1 271 ? 27.371 -7.23 -2.436 1 96.67 271 VAL B CA 1
ATOM 4773 C C . VAL B 1 271 ? 26.199 -8.054 -1.907 1 96.67 271 VAL B C 1
ATOM 4775 O O . VAL B 1 271 ? 26.072 -8.261 -0.698 1 96.67 271 VAL B O 1
ATOM 4778 N N . LYS B 1 272 ? 25.371 -8.529 -2.788 1 94.58 272 LYS B N 1
ATOM 4779 C CA . LYS B 1 272 ? 24.26 -9.389 -2.389 1 94.58 272 LYS B CA 1
ATOM 4780 C C . LYS B 1 272 ? 24.765 -10.661 -1.715 1 94.58 272 LYS B C 1
ATOM 4782 O O . LYS B 1 272 ? 24.246 -11.065 -0.672 1 94.58 272 LYS B O 1
ATOM 4787 N N . ALA B 1 273 ? 25.74 -11.272 -2.299 1 95.5 273 ALA B N 1
ATOM 4788 C CA . ALA B 1 273 ? 26.326 -12.482 -1.729 1 95.5 273 ALA B CA 1
ATOM 4789 C C . ALA B 1 273 ? 26.919 -12.208 -0.35 1 95.5 273 ALA B C 1
ATOM 4791 O O . ALA B 1 273 ? 26.711 -12.983 0.587 1 95.5 273 ALA B O 1
ATOM 4792 N N . PHE B 1 274 ? 27.649 -11.127 -0.257 1 97.15 274 PHE B N 1
ATOM 4793 C CA . PHE B 1 274 ? 28.257 -10.744 1.011 1 97.15 274 PHE B CA 1
ATOM 4794 C C . PHE B 1 274 ? 27.193 -10.552 2.085 1 97.15 274 PHE B C 1
ATOM 4796 O O . PHE B 1 274 ? 27.339 -11.043 3.206 1 97.15 274 PHE B O 1
ATOM 4803 N N . ALA B 1 275 ? 26.118 -9.829 1.727 1 96.96 275 ALA B N 1
ATOM 4804 C CA . ALA B 1 275 ? 25.038 -9.562 2.674 1 96.96 275 ALA B CA 1
ATOM 4805 C C . ALA B 1 275 ? 24.388 -10.86 3.145 1 96.96 275 ALA B C 1
ATOM 4807 O O . ALA B 1 275 ? 24.12 -11.03 4.336 1 96.96 275 ALA B O 1
ATOM 4808 N N . ARG B 1 276 ? 24.155 -11.792 2.269 1 96.19 276 ARG B N 1
ATOM 4809 C CA . ARG B 1 276 ? 23.515 -13.061 2.597 1 96.19 276 ARG B CA 1
ATOM 4810 C C . ARG B 1 276 ? 24.407 -13.907 3.5 1 96.19 276 ARG B C 1
ATOM 4812 O O . ARG B 1 276 ? 23.937 -14.481 4.484 1 96.19 276 ARG B O 1
ATOM 4819 N N . ILE B 1 277 ? 25.653 -13.93 3.224 1 96.5 277 ILE B N 1
ATOM 4820 C CA . ILE B 1 277 ? 26.589 -14.763 3.969 1 96.5 277 ILE B CA 1
ATOM 4821 C C . ILE B 1 277 ? 26.753 -14.215 5.385 1 96.5 277 ILE B C 1
ATOM 4823 O O . ILE B 1 277 ? 26.893 -14.981 6.342 1 96.5 277 ILE B O 1
ATOM 4827 N N . THR B 1 278 ? 26.57 -12.953 5.537 1 97.07 278 THR B N 1
ATOM 4828 C CA . THR B 1 278 ? 26.902 -12.344 6.82 1 97.07 278 THR B CA 1
ATOM 4829 C C . THR B 1 278 ? 25.671 -12.271 7.719 1 97.07 278 THR B C 1
ATOM 4831 O O . THR B 1 278 ? 25.792 -12.235 8.945 1 97.07 278 THR B O 1
ATOM 4834 N N . LEU B 1 279 ? 24.465 -12.342 7.133 1 96.78 279 LEU B N 1
ATOM 4835 C CA . LEU B 1 279 ? 23.344 -12.083 8.029 1 96.78 279 LEU B CA 1
ATOM 4836 C C . LEU B 1 279 ? 22.2 -13.057 7.765 1 96.78 279 LEU B C 1
ATOM 4838 O O . LEU B 1 279 ? 21.083 -12.855 8.246 1 96.78 279 LEU B O 1
ATOM 4842 N N . PHE B 1 280 ? 22.415 -14.162 6.992 1 95.54 280 PHE B N 1
ATOM 4843 C CA . PHE B 1 280 ? 21.375 -15.151 6.734 1 95.54 280 PHE B CA 1
ATOM 4844 C C . PHE B 1 280 ? 20.829 -15.717 8.039 1 95.54 280 PHE B C 1
ATOM 4846 O O . PHE B 1 280 ? 19.687 -16.178 8.093 1 95.54 280 PHE B O 1
ATOM 4853 N N . TRP B 1 281 ? 21.577 -15.726 9.099 1 97.16 281 TRP B N 1
ATOM 4854 C CA . TRP B 1 281 ? 21.223 -16.38 10.355 1 97.16 281 TRP B CA 1
ATOM 4855 C C . TRP B 1 281 ? 20.142 -15.596 11.091 1 97.16 281 TRP B C 1
ATOM 4857 O O . TRP B 1 281 ? 19.475 -16.131 11.98 1 97.16 281 TRP B O 1
ATOM 4867 N N . LEU B 1 282 ? 19.873 -14.334 10.778 1 97.82 282 LEU B N 1
ATOM 4868 C CA . LEU B 1 282 ? 18.859 -13.5 11.415 1 97.82 282 LEU B CA 1
ATOM 4869 C C . LEU B 1 282 ? 17.469 -14.097 11.229 1 97.82 282 LEU B C 1
ATOM 4871 O O . LEU B 1 282 ? 16.621 -13.997 12.119 1 97.82 282 LEU B O 1
ATOM 4875 N N . LYS B 1 283 ? 17.306 -14.738 10.079 1 96.82 283 LYS B N 1
ATOM 4876 C CA . LYS B 1 283 ? 15.98 -15.254 9.751 1 96.82 283 LYS B CA 1
ATOM 4877 C C . LYS B 1 283 ? 15.559 -16.35 10.727 1 96.82 283 LYS B C 1
ATOM 4879 O O . LYS B 1 283 ? 14.367 -16.603 10.908 1 96.82 283 LYS B O 1
ATOM 4884 N N . TYR B 1 284 ? 16.462 -17.04 11.411 1 97.56 284 TYR B N 1
ATOM 4885 C CA . TYR B 1 284 ? 16.138 -18.157 12.292 1 97.56 284 TYR B CA 1
ATOM 4886 C C . TYR B 1 284 ? 15.516 -17.663 13.593 1 97.56 284 TYR B C 1
ATOM 4888 O O . TYR B 1 284 ? 14.859 -18.428 14.304 1 97.56 284 TYR B O 1
ATOM 4896 N N . PHE B 1 285 ? 15.683 -16.392 13.964 1 98.23 285 PHE B N 1
ATOM 4897 C CA . PHE B 1 285 ? 14.981 -15.834 15.113 1 98.23 285 PHE B CA 1
ATOM 4898 C C . PHE B 1 285 ? 13.475 -15.832 14.879 1 98.23 285 PHE B C 1
ATOM 4900 O O . PHE B 1 285 ? 12.694 -15.767 15.831 1 98.23 285 PHE B O 1
ATOM 4907 N N . ASP B 1 286 ? 13.111 -15.943 13.622 1 98.04 286 ASP B N 1
ATOM 4908 C CA . ASP B 1 286 ? 11.698 -15.843 13.273 1 98.04 286 ASP B CA 1
ATOM 4909 C C . ASP B 1 286 ? 10.935 -17.092 13.707 1 98.04 286 ASP B C 1
ATOM 4911 O O . ASP B 1 286 ? 9.707 -17.07 13.814 1 98.04 286 ASP B O 1
ATOM 4915 N N . TYR B 1 287 ? 11.641 -18.165 13.949 1 97.74 287 TYR B N 1
ATOM 4916 C CA . TYR B 1 287 ? 10.963 -19.329 14.509 1 97.74 287 TYR B CA 1
ATOM 4917 C C . TYR B 1 287 ? 10.332 -18.997 15.856 1 97.74 287 TYR B C 1
ATOM 4919 O O . TYR B 1 287 ? 9.255 -19.499 16.184 1 97.74 287 TYR B O 1
ATOM 4927 N N . TYR B 1 288 ? 10.997 -18.161 16.557 1 97.41 288 TYR B N 1
ATOM 4928 C CA . TYR B 1 288 ? 10.481 -17.73 17.851 1 97.41 288 TYR B CA 1
ATOM 4929 C C . TYR B 1 288 ? 9.544 -16.538 17.695 1 97.41 288 TYR B C 1
ATOM 4931 O O . TYR B 1 288 ? 8.528 -16.444 18.387 1 97.41 288 TYR B O 1
ATOM 4939 N N . LEU B 1 289 ? 9.778 -15.653 16.808 1 98.01 289 LEU B N 1
ATOM 4940 C CA . LEU B 1 289 ? 9.152 -14.336 16.76 1 98.01 289 LEU B CA 1
ATOM 4941 C C . LEU B 1 289 ? 7.837 -14.387 15.989 1 98.01 289 LEU B C 1
ATOM 4943 O O . LEU B 1 289 ? 6.991 -13.503 16.137 1 98.01 289 LEU B O 1
ATOM 4947 N N . ILE B 1 290 ? 7.604 -15.339 15.181 1 97.62 290 ILE B N 1
ATOM 4948 C CA . ILE B 1 290 ? 6.59 -15.317 14.132 1 97.62 290 ILE B CA 1
ATOM 4949 C C . ILE B 1 290 ? 5.215 -15.07 14.749 1 97.62 290 ILE B C 1
ATOM 4951 O O . ILE B 1 290 ? 4.359 -14.428 14.136 1 97.62 290 ILE B O 1
ATOM 4955 N N . ASN B 1 291 ? 5.003 -15.464 15.974 1 95.28 291 ASN B N 1
ATOM 4956 C CA . ASN B 1 291 ? 3.689 -15.334 16.593 1 95.28 291 ASN B CA 1
ATOM 4957 C C . ASN B 1 291 ? 3.685 -14.266 17.683 1 95.28 291 ASN B C 1
ATOM 4959 O O . ASN B 1 291 ? 2.694 -14.106 18.398 1 95.28 291 ASN B O 1
ATOM 4963 N N . GLN B 1 292 ? 4.814 -13.583 17.901 1 96.8 292 GLN B N 1
ATOM 4964 C CA . GLN B 1 292 ? 4.867 -12.522 18.902 1 96.8 292 GLN B CA 1
ATOM 4965 C C . GLN B 1 292 ? 4.101 -11.288 18.436 1 96.8 292 GLN B C 1
ATOM 4967 O O . GLN B 1 292 ? 4.082 -10.975 17.244 1 96.8 292 GLN B O 1
ATOM 4972 N N . PRO B 1 293 ? 3.508 -10.586 19.335 1 96.18 293 PRO B N 1
ATOM 4973 C CA . PRO B 1 293 ? 2.732 -9.4 18.965 1 96.18 293 PRO B CA 1
ATOM 4974 C C . PRO B 1 293 ? 3.562 -8.365 18.208 1 96.18 293 PRO B C 1
ATOM 4976 O O . PRO B 1 293 ? 3.064 -7.735 17.271 1 96.18 293 PRO B O 1
ATOM 4979 N N . GLY B 1 294 ? 4.805 -8.224 18.584 1 96.8 294 GLY B N 1
ATOM 4980 C CA . GLY B 1 294 ? 5.678 -7.266 17.925 1 96.8 294 GLY B CA 1
ATOM 4981 C C . GLY B 1 294 ? 5.874 -7.555 16.448 1 96.8 294 GLY B C 1
ATOM 4982 O O . GLY B 1 294 ? 6.157 -6.646 15.665 1 96.8 294 GLY B O 1
ATOM 4983 N N . THR B 1 295 ? 5.699 -8.812 16.063 1 97.74 295 THR B N 1
ATOM 4984 C CA . THR B 1 295 ? 5.854 -9.226 14.673 1 97.74 295 THR B CA 1
ATOM 4985 C C . THR B 1 295 ? 4.763 -8.611 13.801 1 97.74 295 THR B C 1
ATOM 4987 O O . THR B 1 295 ? 5.011 -8.255 12.647 1 97.74 295 THR B O 1
ATOM 4990 N N . PHE B 1 296 ? 3.618 -8.38 14.302 1 97.85 296 PHE B N 1
ATOM 4991 C CA . PHE B 1 296 ? 2.518 -7.826 13.522 1 97.85 296 PHE B CA 1
ATOM 4992 C C . PHE B 1 296 ? 2.798 -6.375 13.146 1 97.85 296 PHE B C 1
ATOM 4994 O O . PHE B 1 296 ? 2.141 -5.819 12.263 1 97.85 296 PHE B O 1
ATOM 5001 N N . ASP B 1 297 ? 3.838 -5.778 13.764 1 97.85 297 ASP B N 1
ATOM 5002 C CA . ASP B 1 297 ? 4.212 -4.403 13.447 1 97.85 297 ASP B CA 1
ATOM 5003 C C . ASP B 1 297 ? 5.394 -4.364 12.481 1 97.85 297 ASP B C 1
ATOM 5005 O O . ASP B 1 297 ? 5.781 -3.293 12.008 1 97.85 297 ASP B O 1
ATOM 5009 N N . SER B 1 298 ? 5.982 -5.548 12.218 1 98.1 298 SER B N 1
ATOM 5010 C CA . SER B 1 298 ? 7.285 -5.418 11.574 1 98.1 298 SER B CA 1
ATOM 5011 C C . SER B 1 298 ? 7.578 -6.614 10.674 1 98.1 298 SER B C 1
ATOM 5013 O O . SER B 1 298 ? 8.702 -6.778 10.196 1 98.1 298 SER B O 1
ATOM 5015 N N . ALA B 1 299 ? 6.618 -7.48 10.442 1 98.3 299 ALA B N 1
ATOM 5016 C CA . ALA B 1 299 ? 6.833 -8.688 9.65 1 98.3 299 ALA B CA 1
ATOM 5017 C C . ALA B 1 299 ? 7.141 -8.344 8.196 1 98.3 299 ALA B C 1
ATOM 5019 O O . ALA B 1 299 ? 6.778 -7.267 7.716 1 98.3 299 ALA B O 1
ATOM 5020 N N . SER B 1 300 ? 7.802 -9.245 7.558 1 97.41 300 SER B N 1
ATOM 5021 C CA . SER B 1 300 ? 8.107 -9.04 6.146 1 97.41 300 SER B CA 1
ATOM 5022 C C . SER B 1 300 ? 6.921 -9.42 5.264 1 97.41 300 SER B C 1
ATOM 5024 O O . SER B 1 300 ? 6.871 -9.049 4.09 1 97.41 300 SER B O 1
ATOM 5026 N N . GLY B 1 301 ? 5.983 -10.178 5.807 1 97.65 301 GLY B N 1
ATOM 5027 C CA . GLY B 1 301 ? 4.825 -10.545 5.007 1 97.65 301 GLY B CA 1
ATOM 5028 C C . GLY B 1 301 ? 3.694 -11.134 5.829 1 97.65 301 GLY B C 1
ATOM 5029 O O . GLY B 1 301 ? 3.914 -11.612 6.944 1 97.65 301 GLY B O 1
ATOM 5030 N N . TYR B 1 302 ? 2.515 -11.145 5.281 1 98.56 302 TYR B N 1
ATOM 5031 C CA . TYR B 1 302 ? 1.304 -11.618 5.943 1 98.56 302 TYR B CA 1
ATOM 5032 C C . TYR B 1 302 ? 0.51 -12.546 5.03 1 98.56 302 TYR B C 1
ATOM 5034 O O . TYR B 1 302 ? 0.708 -12.547 3.813 1 98.56 302 TYR B O 1
ATOM 5042 N N . TYR B 1 303 ? -0.3 -13.356 5.66 1 98.57 303 TYR B N 1
ATOM 5043 C CA . TYR B 1 303 ? -1.238 -14.183 4.909 1 98.57 303 TYR B CA 1
ATOM 5044 C C . TYR B 1 303 ? -2.667 -13.961 5.388 1 98.57 303 TYR B C 1
ATOM 5046 O O . TYR B 1 303 ? -2.887 -13.396 6.462 1 98.57 303 TYR B O 1
ATOM 5054 N N . PHE B 1 304 ? -3.596 -14.293 4.565 1 98.82 304 PHE B N 1
ATOM 5055 C CA . PHE B 1 304 ? -5.025 -14.297 4.856 1 98.82 304 PHE B CA 1
ATOM 5056 C C . PHE B 1 304 ? -5.689 -15.547 4.293 1 98.82 304 PHE B C 1
ATOM 5058 O O . PHE B 1 304 ? -5.485 -15.893 3.127 1 98.82 304 PHE B O 1
ATOM 5065 N N . LEU B 1 305 ? -6.326 -16.275 5.057 1 98.91 305 LEU B N 1
ATOM 5066 C CA . LEU B 1 305 ? -7.203 -17.383 4.695 1 98.91 305 LEU B CA 1
ATOM 5067 C C . LEU B 1 305 ? -8.655 -17.062 5.035 1 98.91 305 LEU B C 1
ATOM 5069 O O . LEU B 1 305 ? -8.986 -16.819 6.197 1 98.91 305 LEU B O 1
ATOM 5073 N N . GLY B 1 306 ? -9.471 -17.031 4.016 1 98.87 306 GLY B N 1
ATOM 5074 C CA . GLY B 1 306 ? -10.847 -16.626 4.255 1 98.87 306 GLY B CA 1
ATOM 5075 C C . GLY B 1 306 ? -11.843 -17.337 3.358 1 98.87 306 GLY B C 1
ATOM 5076 O O . GLY B 1 306 ? -11.453 -18.056 2.436 1 98.87 306 GLY B O 1
ATOM 5077 N N . MET B 1 307 ? -13.103 -17.161 3.663 1 98.85 307 MET B N 1
ATOM 5078 C CA . MET B 1 307 ? -14.235 -17.712 2.922 1 98.85 307 MET B CA 1
ATOM 5079 C C . MET B 1 307 ? -15.12 -16.599 2.372 1 98.85 307 MET B C 1
ATOM 5081 O O . MET B 1 307 ? -15.421 -15.634 3.077 1 98.85 307 MET B O 1
ATOM 5085 N N . LYS B 1 308 ? -15.469 -16.727 1.1 1 98.73 308 LYS B N 1
ATOM 5086 C CA . LYS B 1 308 ? -16.375 -15.763 0.483 1 98.73 308 LYS B CA 1
ATOM 5087 C C . LYS B 1 308 ? -17.606 -15.529 1.353 1 98.73 308 LYS B C 1
ATOM 5089 O O . LYS B 1 308 ? -18.208 -16.481 1.855 1 98.73 308 LYS B O 1
ATOM 5094 N N . SER B 1 309 ? -17.919 -14.233 1.592 1 98.11 309 SER B N 1
ATOM 5095 C CA . SER B 1 309 ? -19.016 -13.867 2.482 1 98.11 309 SER B CA 1
ATOM 5096 C C . SER B 1 309 ? -19.858 -12.743 1.888 1 98.11 309 SER B C 1
ATOM 5098 O O . SER B 1 309 ? -19.359 -11.935 1.102 1 98.11 309 SER B O 1
ATOM 5100 N N . GLU B 1 310 ? -21.122 -12.67 2.22 1 96.81 310 GLU B N 1
ATOM 5101 C CA . GLU B 1 310 ? -21.992 -11.559 1.845 1 96.81 310 GLU B CA 1
ATOM 5102 C C . GLU B 1 310 ? -21.831 -10.383 2.805 1 96.81 310 GLU B C 1
ATOM 5104 O O . GLU B 1 310 ? -22.181 -9.25 2.47 1 96.81 310 GLU B O 1
ATOM 5109 N N . LYS B 1 311 ? -21.35 -10.716 3.967 1 97.37 311 LYS B N 1
ATOM 5110 C CA . LYS B 1 311 ? -21.087 -9.661 4.941 1 97.37 311 LYS B CA 1
ATOM 5111 C C . LYS B 1 311 ? -19.784 -8.933 4.624 1 97.37 311 LYS B C 1
ATOM 5113 O O . LYS B 1 311 ? -18.76 -9.568 4.363 1 97.37 311 LYS B O 1
ATOM 5118 N N . ILE B 1 312 ? -19.894 -7.658 4.639 1 97.7 312 ILE B N 1
ATOM 5119 C CA . ILE B 1 312 ? -18.713 -6.843 4.374 1 97.7 312 ILE B CA 1
ATOM 5120 C C . ILE B 1 312 ? -18.157 -6.297 5.687 1 97.7 312 ILE B C 1
ATOM 5122 O O . ILE B 1 312 ? -18.873 -5.639 6.446 1 97.7 312 ILE B O 1
ATOM 5126 N N . LEU B 1 313 ? -16.934 -6.575 6.038 1 97.88 313 LEU B N 1
ATOM 5127 C CA . LEU B 1 313 ? -16.261 -6.034 7.214 1 97.88 313 LEU B CA 1
ATOM 5128 C C . LEU B 1 313 ? -16.166 -4.514 7.135 1 97.88 313 LEU B C 1
ATOM 5130 O O . LEU B 1 313 ? -15.598 -3.972 6.184 1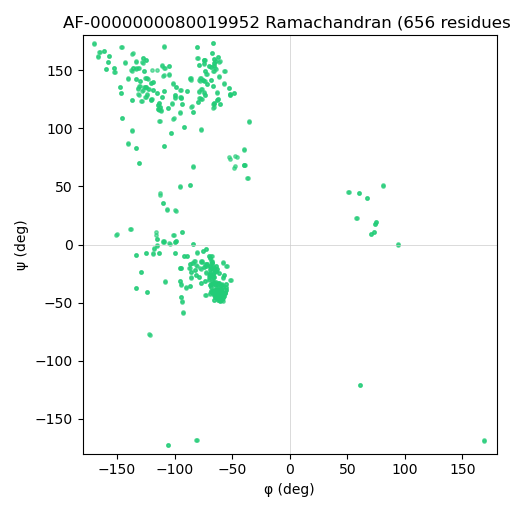 97.88 313 LEU B O 1
ATOM 5134 N N . SER B 1 314 ? -16.719 -3.8 8.081 1 96.88 314 SER B N 1
ATOM 5135 C CA . SER B 1 314 ? -16.647 -2.343 8.103 1 96.88 314 SER B CA 1
ATOM 5136 C C . SER B 1 314 ? -15.262 -1.864 8.525 1 96.88 314 SER B C 1
ATOM 5138 O O . SER B 1 314 ? -14.522 -2.594 9.187 1 96.88 314 SER B O 1
ATOM 5140 N N . ASP B 1 315 ? -14.943 -0.669 8.183 1 96.35 315 ASP B N 1
ATOM 5141 C CA . ASP B 1 315 ? -13.654 -0.106 8.571 1 96.35 315 ASP B CA 1
ATOM 5142 C C . ASP B 1 315 ? -13.555 0.044 10.088 1 96.35 315 ASP B C 1
ATOM 5144 O O . ASP B 1 315 ? -12.473 -0.097 10.661 1 96.35 315 ASP B O 1
ATOM 5148 N N . LYS B 1 316 ? -14.592 0.354 10.771 1 95.55 316 LYS B N 1
ATOM 5149 C CA . LYS B 1 316 ? -14.6 0.451 12.228 1 95.55 316 LYS B CA 1
ATOM 5150 C C . LYS B 1 316 ? -14.313 -0.903 12.871 1 95.55 316 LYS B C 1
ATOM 5152 O O . LYS B 1 316 ? -13.536 -0.991 13.824 1 95.55 316 LYS B O 1
ATOM 5157 N N . GLU B 1 317 ? -14.957 -1.961 12.327 1 96.9 317 GLU B N 1
ATOM 5158 C CA . GLU B 1 317 ? -14.675 -3.306 12.821 1 96.9 317 GLU B CA 1
ATOM 5159 C C . GLU B 1 317 ? -13.227 -3.702 12.548 1 96.9 317 GLU B C 1
ATOM 5161 O O . GLU B 1 317 ? -12.611 -4.411 13.346 1 96.9 317 GLU B O 1
ATOM 5166 N N . LEU B 1 318 ? -12.709 -3.239 11.44 1 97.62 318 LEU B N 1
ATOM 5167 C CA . LEU B 1 318 ? -11.33 -3.518 11.054 1 97.62 318 LEU B CA 1
ATOM 5168 C C . LEU B 1 318 ? -10.363 -3.103 12.157 1 97.62 318 LEU B C 1
ATOM 5170 O O . LEU B 1 318 ? -9.414 -3.829 12.463 1 97.62 318 LEU B O 1
ATOM 5174 N N . LEU B 1 319 ? -10.582 -1.992 12.824 1 96.13 319 LEU B N 1
ATOM 5175 C CA . LEU B 1 319 ? -9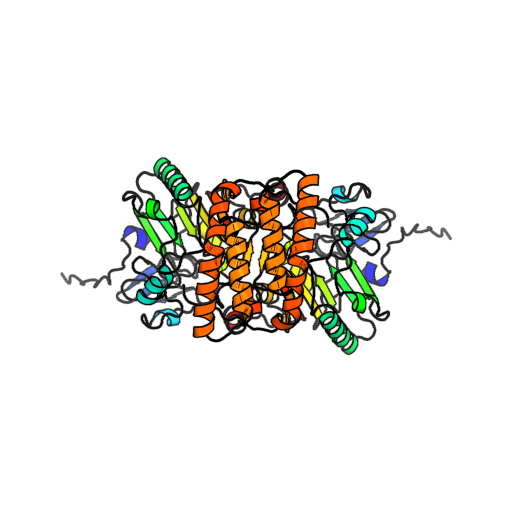.67 -1.437 13.818 1 96.13 319 LEU B CA 1
ATOM 5176 C C . LEU B 1 319 ? -9.566 -2.354 15.032 1 96.13 319 LEU B C 1
ATOM 5178 O O . LEU B 1 319 ? -8.53 -2.392 15.7 1 96.13 319 LEU B O 1
ATOM 5182 N N . THR B 1 320 ? -10.6 -3.1 15.3 1 96.57 320 THR B N 1
ATOM 5183 C CA . THR B 1 320 ? -10.629 -3.965 16.474 1 96.57 320 THR B CA 1
ATOM 5184 C C . THR B 1 320 ? -9.761 -5.201 16.257 1 96.57 320 THR B C 1
ATOM 5186 O O . THR B 1 320 ? -9.487 -5.946 17.199 1 96.57 320 THR B O 1
ATOM 5189 N N . LEU B 1 321 ? -9.246 -5.371 15.094 1 97.37 321 LEU B N 1
ATOM 5190 C CA . LEU B 1 321 ? -8.511 -6.582 14.746 1 97.37 321 LEU B CA 1
ATOM 5191 C C . LEU B 1 321 ? -7.007 -6.359 14.865 1 97.37 321 LEU B C 1
ATOM 5193 O O . LEU B 1 321 ? -6.216 -7.251 14.553 1 97.37 321 LEU B O 1
ATOM 5197 N N . TYR B 1 322 ? -6.596 -5.182 15.3 1 96.59 322 TYR B N 1
ATOM 5198 C CA . TYR B 1 322 ? -5.176 -4.878 15.444 1 96.59 322 TYR B CA 1
ATOM 5199 C C . TYR B 1 322 ? -4.527 -5.789 16.479 1 96.59 322 TYR B C 1
ATOM 5201 O O . TYR B 1 322 ? -5.027 -5.925 17.598 1 96.59 322 TYR B O 1
ATOM 5209 N N . LYS B 1 323 ? -3.401 -6.383 16.123 1 95.75 323 LYS B N 1
ATOM 5210 C CA . LYS B 1 323 ? -2.765 -7.394 16.963 1 95.75 323 LYS B CA 1
ATOM 5211 C C . LYS B 1 323 ? -1.375 -6.947 17.405 1 95.75 323 LYS B C 1
ATOM 5213 O O . LYS B 1 323 ? -0.695 -7.658 18.147 1 95.75 323 LYS B O 1
ATOM 5218 N N . GLY B 1 324 ? -0.913 -5.78 16.926 1 95.31 324 GLY B N 1
ATOM 5219 C CA . GLY B 1 324 ? 0.438 -5.321 17.208 1 95.31 324 GLY B CA 1
ATOM 5220 C C . GLY B 1 324 ? 0.573 -4.667 18.571 1 95.31 324 GLY B C 1
ATOM 5221 O O . GLY B 1 324 ? -0.265 -4.875 19.451 1 95.31 324 GLY B O 1
ATOM 5222 N N . THR B 1 325 ? 1.706 -3.998 18.816 1 94.74 325 THR B N 1
ATOM 5223 C CA . THR B 1 325 ? 2.041 -3.455 20.127 1 94.74 325 THR B CA 1
ATOM 5224 C C . THR B 1 325 ? 2.109 -1.931 20.081 1 94.74 325 THR B C 1
ATOM 5226 O O . THR B 1 325 ? 2.384 -1.286 21.095 1 94.74 325 THR B O 1
ATOM 5229 N N . GLN B 1 326 ? 1.869 -1.366 18.917 1 91.88 326 GLN B N 1
ATOM 5230 C CA . GLN B 1 326 ? 2.009 0.08 18.78 1 91.88 326 GLN B CA 1
ATOM 5231 C C . GLN B 1 326 ? 0.792 0.806 19.346 1 91.88 326 GLN B C 1
ATOM 5233 O O . GLN B 1 326 ? -0.342 0.353 19.177 1 91.88 326 GLN B O 1
ATOM 5238 N N . SER B 1 327 ? 1.054 1.87 19.967 1 85.16 327 SER B N 1
ATOM 5239 C CA . SER B 1 327 ? -0.024 2.728 20.447 1 85.16 327 SER B CA 1
ATOM 5240 C C . SER B 1 327 ? -0.573 3.605 19.327 1 85.16 327 SER B C 1
ATOM 5242 O O . SER B 1 327 ? 0.083 3.793 18.3 1 85.16 327 SER B O 1
ATOM 5244 N N . SER B 1 328 ? -1.788 4.102 19.57 1 82.81 328 SER B N 1
ATOM 5245 C CA . SER B 1 328 ? -2.422 5.004 18.614 1 82.81 328 SER B CA 1
ATOM 5246 C C . SER B 1 328 ? -2.184 6.463 18.99 1 82.81 328 SER B C 1
ATOM 5248 O O . SER B 1 328 ? -3.134 7.236 19.133 1 82.81 328 SER B O 1
ATOM 5250 N N . SER B 1 329 ? -0.982 6.815 19.255 1 77.46 329 SER B N 1
ATOM 5251 C CA . SER B 1 329 ? -0.607 8.188 19.577 1 77.46 329 SER B CA 1
ATOM 5252 C C . SER B 1 329 ? 0.49 8.695 18.647 1 77.46 329 SER B C 1
ATOM 5254 O O . SER B 1 329 ? 1.275 7.906 18.117 1 77.46 329 SER B O 1
ATOM 5256 N N . PHE B 1 330 ? 0.332 9.978 18.339 1 72.27 330 PHE B N 1
ATOM 5257 C CA . PHE B 1 330 ? 1.358 10.478 17.431 1 72.27 330 PHE B CA 1
ATOM 5258 C C . PHE B 1 330 ? 2.099 11.657 18.05 1 72.27 330 PHE B C 1
ATOM 5260 O O . PHE B 1 330 ? 1.575 12.328 18.942 1 72.27 330 PHE B O 1
#

InterPro domains:
  IPR013216 Methyltransferase type 11 [PF08241] (157-204)
  IPR029063 S-adenosyl-L-methionine-dependent methyltransferase superfamily [G3DSA:3.40.50.150] (140-243)
  IPR029063 S-adenosyl-L-methionine-dependent methyltransferase superfamily [SSF53335] (147-285)

Nearest PDB structures (foldseek):
  6uvq-assembly1_A  TM=6.205E-01  e=1.277E-11  Actinomadura melliaura
  3bus-assembly2_B  TM=6.348E-01  e=1.199E-11  Lentzea aerocolonigenes
  1vl5-assembly3_C  TM=5.551E-01  e=2.863E-08  Halalkalibacterium halodurans C-125
  1vl5-assembly4_D  TM=5.371E-01  e=6.077E-08  Halalkalibacterium halodurans C-125
  5f8e-assembly2_C  TM=4.503E-01  e=3.305E-07  Mycobacterium tuberculosis H37Rv

Organism: NCBI:txid2019572

Secondary structure (DSSP, 8-state):
-----------SS-HHHHTTBB-TTT--BEEE-SSEEEE--TTT--EEEEETTEEEE--TTS-S--THHHHSGGG-SSBPPPHHHHHHHHTSPP----SSHHHHHHHHHHHHHHH-SS-EEEEES-SSPPTT-HHHHT-TTSEEEEEESS--TTEEEEE-TTS--B-TT-EEEEEEES-TTSSS-HHHHHHHHHHHEEEEEEEEEEEESS----SGGG--EEE-HHHHHHHTTTEEEEEEEEEE-HHHHHHHHHHHHHHTT--SHHHHHHHHHHHHHHHGGGGGGHHHHTTSGGGGGT-SEEEEEEEE-SSPPPHHHHHTT--SS--SB-/-----------SS-HHHHTTBB-TTT--BEEE-SSEEEE--TTT--EEEEETTEEEE--TTT-S--THHHHSGGG-SSBPPPHHHHHHHHTSPP----SSHHHHHHHHHHHHHHH-SS-EEEEES-SSPPTT-HHHHT-TTSEEEEEESS--TTEEEEE-TTS--B-TT-EEEEEEES-TTSSS-HHHHHHHHHHHEEEEEEEEEEEESS----SGGG--EEE-HHHHHHHTTTEEEEEEEEEE-HHHHHHHHHHHHHHTT--SHHHHHHHHHHHHHHHGGGGGGHHHHTTSGGGGGT-SEEEEEEEE-SSPPPHHHHHTT--SS--SB-

Solvent-accessible surface area (backbone atoms only — not comparable to full-atom values): 33940 Å² total; per-residue (Å²): 133,83,73,72,74,72,65,68,60,64,53,73,51,51,72,76,55,56,71,37,38,22,30,36,78,80,62,37,51,56,43,82,48,72,64,30,37,31,31,67,43,85,87,70,57,47,72,26,51,51,54,94,37,22,41,43,45,58,41,50,90,81,40,80,55,50,67,76,50,54,72,46,72,89,60,45,78,47,39,67,65,50,70,66,57,49,53,60,55,65,72,42,62,62,48,78,60,73,75,42,41,45,62,50,44,49,51,51,49,52,55,46,50,72,74,32,80,65,34,36,33,38,30,44,50,36,47,52,82,56,85,46,44,62,65,64,75,67,38,84,55,50,47,76,44,23,24,15,80,35,81,35,97,64,38,39,34,35,31,45,61,66,36,56,41,48,39,70,45,67,22,48,28,39,38,38,54,72,36,60,33,48,40,96,50,48,62,50,28,43,50,37,53,58,45,27,29,23,92,66,11,36,39,40,36,32,38,49,32,46,58,60,64,48,38,26,64,48,31,24,44,27,33,35,64,58,31,50,49,54,64,46,23,46,32,44,77,75,46,70,48,55,33,23,20,27,28,27,22,31,40,51,33,50,34,45,39,58,38,26,79,46,82,52,68,69,62,36,52,51,48,48,51,52,37,25,69,72,37,27,69,40,30,64,54,20,78,71,31,43,82,31,44,29,20,60,30,36,20,20,19,32,37,41,33,29,28,49,41,92,60,64,62,46,70,58,62,51,45,74,65,57,62,47,75,51,55,54,49,88,134,84,74,72,74,70,65,67,60,64,53,73,50,53,70,76,55,56,72,39,39,22,30,37,77,81,62,36,54,56,42,83,50,71,63,31,37,30,32,66,43,85,87,70,58,48,74,26,51,50,56,94,37,22,40,44,41,60,40,50,90,81,40,81,53,50,68,74,50,56,72,46,74,89,58,45,78,45,41,66,64,50,70,66,58,50,52,59,55,64,74,43,62,62,48,80,62,72,74,41,43,46,61,50,45,49,52,52,49,52,56,46,50,72,75,30,78,64,34,37,34,39,31,44,51,36,48,52,84,57,86,46,44,61,68,66,75,67,38,83,54,49,46,76,46,23,24,15,81,36,81,36,97,63,39,40,33,36,32,44,60,68,35,57,41,48,39,71,46,68,21,48,26,38,39,37,53,72,37,59,33,49,39,94,52,45,62,49,27,42,51,39,53,58,45,27,29,25,92,64,11,36,40,39,38,31,39,50,32,47,57,62,62,48,37,25,62,48,31,22,45,27,34,36,63,58,32,50,49,54,64,46,24,45,31,44,79,75,47,69,47,55,32,21,20,26,27,28,21,30,38,51,34,50,34,45,38,58,39,25,78,44,81,52,68,68,62,36,52,52,49,48,50,52,36,25,70,72,35,26,70,38,31,64,53,20,77,71,31,42,81,31,44,28,21,61,30,35,21,20,19,32,37,42,32,28,27,50,41,91,59,64,63,48,70,58,62,51,44,73,66,58,61,47,75,53,56,53,50,87